Protein AF-A0A150IKL5-F1 (afdb_monomer)

Solvent-accessible surface area (backbone atoms only — not comparable to full-atom values): 28489 Å² total; per-residue (Å²): 130,56,79,65,56,55,49,53,52,50,51,54,52,52,50,52,53,52,53,51,50,53,54,50,56,52,48,56,52,50,50,53,53,47,52,55,51,52,50,55,49,52,53,51,50,29,42,52,50,33,56,47,52,49,50,57,58,67,68,52,80,92,63,52,70,68,62,45,45,43,57,40,27,61,42,53,23,59,33,43,99,56,34,94,45,35,27,22,34,40,38,45,86,92,46,77,31,61,23,95,82,52,63,93,51,94,50,65,50,74,44,70,23,44,50,97,90,38,77,50,34,34,42,36,39,24,37,75,66,94,66,75,72,48,103,80,38,80,60,53,73,67,51,60,50,47,50,52,55,48,30,55,52,48,23,55,54,50,53,51,51,53,50,54,48,54,50,48,54,50,50,52,50,48,52,50,56,54,46,68,42,93,46,20,37,41,29,24,42,86,90,41,41,30,75,46,69,26,57,44,37,24,69,72,32,66,42,54,66,79,56,47,45,75,32,37,74,68,77,36,34,54,80,86,47,50,62,58,50,51,51,49,51,54,45,28,74,74,63,40,46,47,71,51,76,51,57,35,43,28,74,86,72,46,77,45,40,28,40,39,41,35,34,63,46,78,55,98,88,42,72,31,32,42,32,41,39,35,83,36,46,70,57,50,54,50,52,50,53,54,46,59,70,70,39,58,56,61,78,58,75,18,40,40,29,50,40,82,36,85,63,66,60,65,55,47,50,55,50,26,46,45,25,65,70,69,40,56,34,36,38,42,26,77,69,63,68,77,78,45,68,84,69,40,90,48,74,63,47,83,39,49,49,33,92,84,47,92,91,34,44,53,64,48,61,69,58,46,51,52,51,62,73,68,52,68,68,59,24,36,34,37,42,40,60,45,64,64,44,37,74,74,61,35,64,74,52,49,54,53,44,52,54,51,47,42,53,51,13,51,78,43,25,25,24,37,38,39,28,32,42,62,86,82,46,55,79,66,57,48,56,56,52,56,75,67,33,40,74,80,43,70,50,82,68,82,73,69,56,65,82,54,46,54,51,52,53,52,50,47,62,35,46,77,73,75,38,61,49,34,63,68,53,53,22,60,75,71,71,42,56,73,72,57,43,51,56,52,50,52,49,38,39,75,71,49,32,35,46,79,47,78,61,87,96,40,54,27,41,45,70,32,71,69,38,46,63,79,70,72,121

Structure (mmCIF, N/CA/C/O backbone):
data_AF-A0A150IKL5-F1
#
_entry.id   AF-A0A150IKL5-F1
#
loop_
_atom_site.group_PDB
_atom_site.id
_atom_site.type_symbol
_atom_site.label_atom_id
_atom_site.label_alt_id
_atom_site.label_comp_id
_atom_site.label_asym_id
_atom_site.label_entity_id
_atom_site.label_seq_id
_atom_site.pdbx_PDB_ins_code
_atom_site.Cartn_x
_atom_site.Cartn_y
_atom_site.Cartn_z
_atom_site.occupancy
_atom_site.B_iso_or_equiv
_atom_site.auth_seq_id
_atom_site.auth_comp_id
_atom_site.auth_asym_id
_atom_site.auth_atom_id
_atom_site.pdbx_PDB_model_num
ATOM 1 N N . MET A 1 1 ? -64.362 -42.318 98.210 1.00 59.09 1 MET A N 1
ATOM 2 C CA . MET A 1 1 ? -63.018 -41.815 98.538 1.00 59.09 1 MET A CA 1
ATOM 3 C C . MET A 1 1 ? -63.002 -41.320 99.963 1.00 59.09 1 MET A C 1
ATOM 5 O O . MET A 1 1 ? -63.957 -40.661 100.372 1.00 59.09 1 MET A O 1
ATOM 9 N N . SER A 1 2 ? -61.951 -41.646 100.708 1.00 77.75 2 SER A N 1
ATOM 10 C CA . SER A 1 2 ? -61.696 -41.024 102.006 1.00 77.75 2 SER A CA 1
ATOM 11 C C . SER A 1 2 ? -61.321 -39.546 101.811 1.00 77.75 2 SER A C 1
ATOM 13 O O . SER A 1 2 ? -60.921 -39.120 100.726 1.00 77.75 2 SER A O 1
ATOM 15 N N . LYS A 1 3 ? -61.449 -38.734 102.864 1.00 79.00 3 LYS A N 1
ATOM 16 C CA . LYS A 1 3 ? -61.073 -37.311 102.824 1.00 79.00 3 LYS A CA 1
ATOM 17 C C . LYS A 1 3 ? -59.592 -37.116 102.450 1.00 79.00 3 LYS A C 1
ATOM 19 O O . LYS A 1 3 ? -59.248 -36.106 101.850 1.00 79.00 3 LYS A O 1
ATOM 24 N N . GLU A 1 4 ? -58.739 -38.084 102.777 1.00 78.06 4 GLU A N 1
ATOM 25 C CA . GLU A 1 4 ? -57.30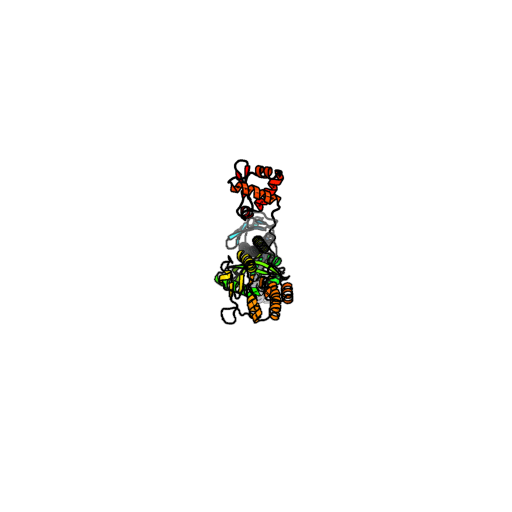0 -38.070 102.487 1.00 78.06 4 GLU A CA 1
ATOM 26 C C . GLU A 1 4 ? -56.990 -38.365 101.014 1.00 78.06 4 GLU A C 1
ATOM 28 O O . GLU A 1 4 ? -56.136 -37.696 100.434 1.00 78.06 4 GLU A O 1
ATOM 33 N N . GLU A 1 5 ? -57.722 -39.288 100.380 1.00 78.44 5 GLU A N 1
ATOM 34 C CA . GLU A 1 5 ? -57.587 -39.577 98.941 1.00 78.44 5 GLU A CA 1
ATOM 35 C C . GLU A 1 5 ? -57.944 -38.352 98.088 1.00 78.44 5 GLU A C 1
ATOM 37 O O . GLU A 1 5 ? -57.215 -37.995 97.165 1.00 78.44 5 GLU A O 1
ATOM 42 N N . LEU A 1 6 ? -59.011 -37.642 98.468 1.00 79.75 6 LEU A N 1
ATOM 43 C CA . LEU A 1 6 ? -59.454 -36.410 97.807 1.00 79.75 6 LEU A CA 1
ATOM 44 C C . LEU A 1 6 ? -58.418 -35.279 97.914 1.00 79.75 6 LEU A C 1
ATOM 46 O O . LEU A 1 6 ? -58.237 -34.508 96.973 1.00 79.75 6 LEU A O 1
ATOM 50 N N . ILE A 1 7 ? -57.719 -35.182 99.050 1.00 82.00 7 ILE A N 1
ATOM 51 C CA . ILE A 1 7 ? -56.654 -34.192 99.268 1.00 82.00 7 ILE A CA 1
ATOM 52 C C . ILE A 1 7 ? -55.420 -34.525 98.420 1.00 82.00 7 ILE A C 1
ATOM 54 O O . ILE A 1 7 ? -54.855 -33.625 97.799 1.00 82.00 7 ILE A O 1
ATOM 58 N N . GLN A 1 8 ? -55.017 -35.797 98.355 1.00 83.06 8 GLN A N 1
ATOM 59 C CA . GLN A 1 8 ? -53.915 -36.253 97.497 1.00 83.06 8 GLN A CA 1
ATOM 60 C C . GLN A 1 8 ? -54.197 -35.976 96.015 1.00 83.06 8 GLN A C 1
ATOM 62 O O . GLN A 1 8 ? -53.350 -35.421 95.313 1.00 83.06 8 GLN A O 1
ATOM 67 N N . GLU A 1 9 ? -55.408 -36.273 95.547 1.00 84.94 9 GLU A N 1
ATOM 68 C CA . GLU A 1 9 ? -55.804 -36.019 94.162 1.00 84.94 9 GLU A CA 1
ATOM 69 C C . GLU A 1 9 ? -55.831 -34.513 93.833 1.00 84.94 9 GLU A C 1
ATOM 71 O O . GLU A 1 9 ? -55.328 -34.096 92.787 1.00 84.94 9 GLU A O 1
ATOM 76 N N . LEU A 1 10 ? -56.301 -33.671 94.763 1.00 84.19 10 LEU A N 1
ATOM 77 C CA . LEU A 1 10 ? -56.243 -32.207 94.650 1.00 84.19 10 LEU A CA 1
ATOM 78 C C . LEU A 1 10 ? -54.806 -31.666 94.577 1.00 84.19 10 LEU A C 1
ATOM 80 O O . LEU A 1 10 ? -54.548 -30.733 93.817 1.00 84.19 10 LEU A O 1
ATOM 84 N N . ILE A 1 11 ? -53.861 -32.239 95.330 1.00 85.50 11 ILE A N 1
ATOM 85 C CA . ILE A 1 11 ? -52.440 -31.852 95.276 1.00 85.50 11 ILE A CA 1
ATOM 86 C C . ILE A 1 11 ? -51.847 -32.180 93.900 1.00 85.50 11 ILE A C 1
ATOM 88 O O . ILE A 1 11 ? -51.189 -31.329 93.296 1.00 85.50 11 ILE A O 1
ATOM 92 N N . VAL A 1 12 ? -52.129 -33.374 93.368 1.00 86.69 12 VAL A N 1
ATOM 93 C CA . VAL A 1 12 ? -51.673 -33.792 92.031 1.00 86.69 12 VAL A CA 1
ATOM 94 C C . VAL A 1 12 ? -52.278 -32.907 90.939 1.00 86.69 12 VAL A C 1
ATOM 96 O O . VAL A 1 12 ? -51.561 -32.465 90.037 1.00 86.69 12 VAL A O 1
ATOM 99 N N . GLN A 1 13 ? -53.573 -32.587 91.024 1.00 86.88 13 GLN A N 1
ATOM 100 C CA . GLN A 1 13 ? -54.213 -31.669 90.078 1.00 86.88 13 GLN A CA 1
ATOM 101 C C . GLN A 1 13 ? -53.625 -30.258 90.155 1.00 86.88 13 GLN A C 1
ATOM 103 O O . GLN A 1 13 ? -53.370 -29.647 89.120 1.00 86.88 13 GLN A O 1
ATOM 108 N N . ARG A 1 14 ? -53.330 -29.755 91.358 1.00 86.75 14 ARG A N 1
ATOM 109 C CA . ARG A 1 14 ? -52.704 -28.439 91.540 1.00 86.75 14 ARG A CA 1
ATOM 110 C C . ARG A 1 14 ? -51.291 -28.385 90.947 1.00 86.75 14 ARG A C 1
ATOM 112 O O . ARG A 1 14 ? -50.948 -27.390 90.309 1.00 86.75 14 ARG A O 1
ATOM 119 N N . SER A 1 15 ? -50.506 -29.458 91.085 1.00 87.88 15 SER A N 1
ATOM 120 C CA . SER A 1 15 ? -49.201 -29.591 90.417 1.00 87.88 15 SER A CA 1
ATOM 121 C C . SER A 1 15 ? -49.345 -29.529 88.896 1.00 87.88 15 SER A C 1
ATOM 123 O O . SER A 1 15 ? -48.695 -28.706 88.260 1.00 87.88 15 SER A O 1
ATOM 125 N N . ARG A 1 16 ? -50.271 -30.310 88.317 1.00 90.31 16 ARG A N 1
ATOM 126 C CA . ARG A 1 16 ? -50.536 -30.298 86.867 1.00 90.31 16 ARG A CA 1
ATOM 127 C C . ARG A 1 16 ? -50.972 -28.927 86.352 1.00 90.31 16 ARG A C 1
ATOM 129 O O . ARG A 1 16 ? -50.541 -28.522 85.280 1.00 90.31 16 ARG A O 1
ATOM 136 N N . ILE A 1 17 ? -51.804 -28.206 87.104 1.00 90.81 17 ILE A N 1
ATOM 137 C CA . ILE A 1 17 ? -52.215 -26.837 86.751 1.00 90.81 17 ILE A CA 1
ATOM 138 C C . ILE A 1 17 ? -51.003 -25.899 86.729 1.00 90.81 17 ILE A C 1
ATOM 140 O O . ILE A 1 17 ? -50.897 -25.067 85.834 1.00 90.81 17 ILE A O 1
ATOM 144 N N . THR A 1 18 ? -50.072 -26.062 87.670 1.00 89.88 18 THR A N 1
ATOM 145 C CA . THR A 1 18 ? -48.858 -25.236 87.745 1.00 89.88 18 THR A CA 1
ATOM 146 C C . THR A 1 18 ? -47.927 -25.517 86.558 1.00 89.88 18 THR A C 1
ATOM 148 O O . THR A 1 18 ? -47.388 -24.588 85.959 1.00 89.88 18 THR A O 1
ATOM 151 N N . ASP A 1 19 ? -47.780 -26.784 86.164 1.00 91.12 19 ASP A N 1
ATOM 152 C CA . ASP A 1 19 ? -46.988 -27.172 84.991 1.00 91.12 19 ASP A CA 1
ATOM 153 C C . ASP A 1 19 ? -47.621 -26.671 83.681 1.00 91.12 19 ASP A C 1
ATOM 155 O O . ASP A 1 19 ? -46.921 -26.153 82.809 1.00 91.12 19 ASP A O 1
ATOM 159 N N . LEU A 1 20 ? -48.954 -26.741 83.564 1.00 91.06 20 LEU A N 1
ATOM 160 C CA . LEU A 1 20 ? -49.696 -26.181 82.428 1.00 91.06 20 LEU A CA 1
ATOM 161 C C . LEU A 1 20 ? -49.557 -24.654 82.339 1.00 91.06 20 LEU A C 1
ATOM 163 O O . LEU A 1 20 ? -49.439 -24.125 81.235 1.00 91.06 20 LEU A O 1
ATOM 167 N N . GLN A 1 21 ? -49.536 -23.944 83.472 1.00 89.81 21 GLN A N 1
ATOM 168 C CA . GLN A 1 21 ? -49.297 -22.496 83.503 1.00 89.81 21 GLN A CA 1
ATOM 169 C C . GLN A 1 21 ? -47.896 -22.143 82.991 1.00 89.81 21 GLN A C 1
ATOM 171 O O . GLN A 1 21 ? -47.778 -21.288 82.118 1.00 89.81 21 GLN A O 1
ATOM 176 N N . LYS A 1 22 ? -46.856 -22.867 83.427 1.00 91.31 22 LYS A N 1
ATOM 177 C CA . LYS A 1 22 ? -45.486 -22.678 82.917 1.00 91.31 22 LYS A CA 1
ATOM 178 C C . LYS A 1 22 ? -45.362 -22.977 81.422 1.00 91.31 22 LYS A C 1
ATOM 180 O O . LYS A 1 22 ? -44.677 -22.252 80.708 1.00 91.31 22 LYS A O 1
ATOM 185 N N . MET A 1 23 ? -46.017 -24.035 80.928 1.00 90.56 23 MET A N 1
ATOM 186 C CA . MET A 1 23 ? -46.037 -24.329 79.487 1.00 90.56 23 MET A CA 1
ATOM 187 C C . MET A 1 23 ? -46.731 -23.224 78.689 1.00 90.56 23 MET A C 1
ATOM 189 O O . MET A 1 23 ? -46.280 -22.907 77.592 1.00 90.56 23 MET A O 1
ATOM 193 N N . LYS A 1 24 ? -47.803 -22.634 79.232 1.00 91.94 24 LYS A N 1
ATOM 194 C CA . LYS A 1 24 ? -48.516 -21.524 78.594 1.00 91.94 24 LYS A CA 1
ATOM 195 C C . LYS A 1 24 ? -47.645 -20.267 78.504 1.00 91.94 24 LYS A C 1
ATOM 197 O O . LYS A 1 24 ? -47.524 -19.718 77.418 1.00 91.94 24 LYS A O 1
ATOM 202 N N . GLU A 1 25 ? -46.996 -19.868 79.598 1.00 91.56 25 GLU A N 1
ATOM 203 C CA . GLU A 1 25 ? -46.059 -18.731 79.607 1.00 91.56 25 GLU A CA 1
ATOM 204 C C . GLU A 1 25 ? -44.917 -18.944 78.601 1.00 91.56 25 GLU A C 1
ATOM 206 O O . GLU A 1 25 ? -44.584 -18.049 77.828 1.00 91.56 25 GLU A O 1
ATOM 211 N N . ARG A 1 26 ? -44.373 -20.167 78.525 1.00 92.88 26 ARG A N 1
ATOM 212 C CA . ARG A 1 26 ? -43.318 -20.496 77.558 1.00 92.88 26 ARG A CA 1
ATOM 213 C C . ARG A 1 26 ? -43.796 -20.464 76.102 1.00 92.88 26 ARG A C 1
ATOM 215 O O . ARG A 1 26 ? -43.014 -20.126 75.219 1.00 92.88 26 ARG A O 1
ATOM 222 N N . LEU A 1 27 ? -45.046 -20.847 75.840 1.00 91.50 27 LEU A N 1
ATOM 223 C CA . LEU A 1 27 ? -45.661 -20.737 74.514 1.00 91.50 27 LEU A CA 1
ATOM 224 C C . LEU A 1 27 ? -45.830 -19.271 74.100 1.00 91.50 27 LEU A C 1
ATOM 226 O O . LEU A 1 27 ? -45.485 -18.941 72.971 1.00 91.50 27 LEU A O 1
ATOM 230 N N . GLU A 1 28 ? -46.281 -18.406 75.011 1.00 91.19 28 GLU A N 1
ATOM 231 C CA . GLU A 1 28 ? -46.418 -16.963 74.764 1.00 91.19 28 GLU A CA 1
ATOM 232 C C . GLU A 1 28 ? -45.049 -16.305 74.476 1.00 91.19 28 GLU A C 1
ATOM 234 O O . GLU A 1 28 ? -44.932 -15.511 73.542 1.00 91.19 28 GLU A O 1
ATOM 239 N N . GLU A 1 29 ? -43.984 -16.691 75.194 1.00 91.25 29 GLU A N 1
ATOM 240 C CA . GLU A 1 29 ? -42.608 -16.261 74.883 1.00 91.25 29 GLU A CA 1
ATOM 241 C C . GLU A 1 29 ? -42.152 -16.714 73.485 1.00 91.25 29 GLU A C 1
ATOM 243 O O . GLU A 1 29 ? -41.615 -15.915 72.715 1.00 91.25 29 GLU A O 1
ATOM 248 N N . LEU A 1 30 ? -42.375 -17.988 73.139 1.00 91.00 30 LEU A N 1
ATOM 249 C CA . LEU A 1 30 ? -41.988 -18.551 71.840 1.00 91.00 30 LEU A CA 1
ATOM 250 C C . LEU A 1 30 ? -42.768 -17.931 70.673 1.00 91.00 30 LEU A C 1
ATOM 252 O O . LEU A 1 30 ? -42.211 -17.770 69.586 1.00 91.00 30 LEU A O 1
ATOM 256 N N . GLU A 1 31 ? -44.043 -17.589 70.871 1.00 89.44 31 GLU A N 1
ATOM 257 C CA . GLU A 1 31 ? -44.836 -16.849 69.884 1.00 89.44 31 GLU A CA 1
ATOM 258 C C . GLU A 1 31 ? -44.258 -15.447 69.656 1.00 89.44 31 GLU A C 1
ATOM 260 O O . GLU A 1 31 ? -44.054 -15.058 68.505 1.00 89.44 31 GLU A O 1
ATOM 265 N N . GLY A 1 32 ? -43.871 -14.746 70.727 1.00 84.94 32 GLY A N 1
ATOM 266 C CA . GLY A 1 32 ? -43.183 -13.458 70.626 1.00 84.94 32 GLY A CA 1
ATOM 267 C C . GLY A 1 32 ? -41.843 -13.542 69.883 1.00 84.94 32 GLY A C 1
ATOM 268 O O . GLY A 1 32 ? -41.577 -12.738 68.989 1.00 84.94 32 GLY A O 1
ATOM 269 N N . GLU A 1 33 ? -41.006 -14.539 70.191 1.00 89.38 33 GLU A N 1
ATOM 270 C CA . GLU A 1 33 ? -39.738 -14.771 69.478 1.00 89.38 33 GLU A CA 1
ATOM 271 C C . GLU A 1 33 ? -39.961 -15.083 67.989 1.00 89.38 33 GLU A C 1
ATOM 273 O O . GLU A 1 33 ? -39.234 -14.584 67.121 1.00 89.38 33 GLU A O 1
ATOM 278 N N . LYS A 1 34 ? -40.980 -15.892 67.677 1.00 90.06 34 LYS A N 1
ATOM 279 C CA . LYS A 1 34 ? -41.340 -16.252 66.304 1.00 90.06 34 LYS A CA 1
ATOM 280 C C . LYS A 1 34 ? -41.762 -15.030 65.495 1.00 90.06 34 LYS A C 1
ATOM 282 O O . LYS A 1 34 ? -41.325 -14.912 64.352 1.00 90.06 34 LYS A O 1
ATOM 287 N N . ASP A 1 35 ? -42.574 -14.140 66.055 1.00 84.50 35 ASP A N 1
ATOM 288 C CA . ASP A 1 35 ? -43.041 -12.943 65.351 1.00 84.50 35 ASP A CA 1
ATOM 289 C C . ASP A 1 35 ? -41.877 -11.999 65.018 1.00 84.50 35 ASP A C 1
ATOM 291 O O . ASP A 1 35 ? -41.755 -11.539 63.879 1.00 84.50 35 ASP A O 1
ATOM 295 N N . VAL A 1 36 ? -40.939 -11.819 65.955 1.00 82.31 36 VAL A N 1
ATOM 296 C CA . VAL A 1 36 ? -39.704 -11.050 65.722 1.00 82.31 36 VAL A CA 1
ATOM 297 C C . VAL A 1 36 ? -38.853 -11.675 64.609 1.00 82.31 36 VAL A C 1
ATOM 299 O O . VAL A 1 36 ? -38.353 -10.969 63.728 1.00 82.31 36 VAL A O 1
ATOM 302 N N . LEU A 1 37 ? -38.685 -13.002 64.609 1.00 84.31 37 LEU A N 1
ATOM 303 C CA . LEU A 1 37 ? -37.951 -13.708 63.553 1.00 84.31 37 LEU A CA 1
ATOM 304 C C . LEU A 1 37 ? -38.640 -13.591 62.189 1.00 84.31 37 LEU A C 1
ATOM 306 O O . LEU A 1 37 ? -37.962 -13.409 61.176 1.00 84.31 37 LEU A O 1
ATOM 310 N N . LEU A 1 38 ? -39.970 -13.687 62.155 1.00 82.31 38 LEU A N 1
ATOM 311 C CA . LEU A 1 38 ? -40.759 -13.602 60.931 1.00 82.31 38 LEU A CA 1
ATOM 312 C C . LEU A 1 38 ? -40.626 -12.220 60.281 1.00 82.31 38 LEU A C 1
ATOM 314 O O . LEU A 1 38 ? -40.469 -12.126 59.063 1.00 82.31 38 LEU A O 1
ATOM 318 N N . ASP A 1 39 ? -40.645 -11.157 61.083 1.00 80.38 39 ASP A N 1
ATOM 319 C CA . ASP A 1 39 ? -40.472 -9.793 60.589 1.00 80.38 39 ASP A CA 1
ATOM 320 C C . ASP A 1 39 ? -39.039 -9.530 60.110 1.00 80.38 39 ASP A C 1
ATOM 322 O O . ASP A 1 39 ? -38.856 -8.994 59.015 1.00 80.38 39 ASP A O 1
ATOM 326 N N . ASN A 1 40 ? -38.017 -10.017 60.823 1.00 80.81 40 ASN A N 1
ATOM 327 C CA . ASN A 1 40 ? -36.629 -9.963 60.345 1.00 80.81 40 ASN A CA 1
ATOM 328 C C . ASN A 1 40 ? -36.449 -10.688 58.999 1.00 80.81 40 ASN A C 1
ATOM 330 O O . ASN A 1 40 ? -35.720 -10.219 58.121 1.00 80.81 40 ASN A O 1
ATOM 334 N N . LEU A 1 41 ? -37.126 -11.826 58.814 1.00 84.75 41 LEU A N 1
ATOM 335 C CA . LEU A 1 41 ? -37.079 -12.583 57.566 1.00 84.75 41 LEU A CA 1
ATOM 336 C C . LEU A 1 41 ? -37.739 -11.814 56.412 1.00 84.75 41 LEU A C 1
ATOM 338 O O . LEU A 1 41 ? -37.178 -11.765 55.318 1.00 84.75 41 LEU A O 1
ATOM 342 N N . LYS A 1 42 ? -38.899 -11.184 56.649 1.00 83.25 42 LYS A N 1
ATOM 343 C CA . LYS A 1 42 ? -39.584 -10.351 55.644 1.00 83.25 42 LYS A CA 1
ATOM 344 C C . LYS A 1 42 ? -38.706 -9.193 55.177 1.00 83.25 42 LYS A C 1
ATOM 346 O O . LYS A 1 42 ? -38.595 -8.977 53.971 1.00 83.25 42 LYS A O 1
ATOM 351 N N . GLU A 1 43 ? -38.059 -8.486 56.103 1.00 82.31 43 GLU A N 1
ATOM 352 C CA . GLU A 1 43 ? -37.151 -7.387 55.755 1.00 82.31 43 GLU A CA 1
ATOM 353 C C . GLU A 1 43 ? -35.955 -7.896 54.938 1.00 82.31 43 GLU A C 1
ATOM 355 O O . GLU A 1 43 ? -35.624 -7.332 53.895 1.00 82.31 43 GLU A O 1
ATOM 360 N N . ARG A 1 44 ? -35.383 -9.052 55.301 1.00 86.38 44 ARG A N 1
ATOM 361 C CA . ARG A 1 44 ? -34.280 -9.643 54.531 1.00 86.38 44 ARG A CA 1
ATOM 362 C C . ARG A 1 44 ? -34.688 -10.065 53.115 1.00 86.38 44 ARG A C 1
ATOM 364 O O . ARG A 1 44 ? -33.889 -9.945 52.187 1.00 86.38 44 ARG A O 1
ATOM 371 N N . VAL A 1 45 ? -35.923 -10.536 52.926 1.00 85.94 45 VAL A N 1
ATOM 372 C CA . VAL A 1 45 ? -36.465 -10.853 51.593 1.00 85.94 45 VAL A CA 1
ATOM 373 C C . VAL A 1 45 ? -36.597 -9.590 50.736 1.00 85.94 45 VAL A C 1
ATOM 375 O O . VAL A 1 45 ? -36.240 -9.632 49.559 1.00 85.94 45 VAL A O 1
ATOM 378 N N . LYS A 1 46 ? -37.048 -8.461 51.303 1.00 84.31 46 LYS A N 1
ATOM 379 C CA . LYS A 1 46 ? -37.118 -7.177 50.578 1.00 84.31 46 LYS A CA 1
ATOM 380 C C . LYS A 1 46 ? -35.739 -6.731 50.087 1.00 84.31 46 LYS A C 1
ATOM 382 O O . LYS A 1 46 ? -35.583 -6.408 48.910 1.00 84.31 46 LYS A O 1
ATOM 387 N N . GLU A 1 47 ? -34.731 -6.782 50.958 1.00 85.38 47 GLU A N 1
ATOM 388 C CA . GLU A 1 47 ? -33.347 -6.422 50.620 1.00 85.38 47 GLU A CA 1
ATOM 389 C C . GLU A 1 47 ? -32.794 -7.275 49.471 1.00 85.38 47 GLU A C 1
ATOM 391 O O . GLU A 1 47 ? -32.231 -6.751 48.506 1.00 85.38 47 GLU A O 1
ATOM 396 N N . LEU A 1 48 ? -32.982 -8.598 49.549 1.00 85.56 48 LEU A N 1
ATOM 397 C CA . LEU A 1 48 ? -32.522 -9.534 48.522 1.00 85.56 48 LEU A CA 1
ATOM 398 C C . LEU A 1 48 ? -33.228 -9.302 47.183 1.00 85.56 48 LEU A C 1
ATOM 400 O O . LEU A 1 48 ? -32.566 -9.281 46.146 1.00 85.56 48 LEU A O 1
ATOM 404 N N . ASN A 1 49 ? -34.543 -9.077 47.202 1.00 87.81 49 ASN A N 1
ATOM 405 C CA . ASN A 1 49 ? -35.313 -8.782 45.995 1.00 87.81 49 ASN A CA 1
ATOM 406 C C . ASN A 1 49 ? -34.860 -7.473 45.339 1.00 87.81 49 ASN A C 1
ATOM 408 O O . ASN A 1 49 ? -34.718 -7.426 44.120 1.00 87.81 49 ASN A O 1
ATOM 412 N N . CYS A 1 50 ? -34.558 -6.438 46.128 1.00 88.38 50 CYS A N 1
ATOM 413 C CA . CYS A 1 50 ? -34.018 -5.183 45.609 1.00 88.38 50 CYS A CA 1
ATOM 414 C C . CYS A 1 50 ? -32.670 -5.403 44.902 1.00 88.38 50 CYS A C 1
ATOM 416 O O . CYS A 1 50 ? -32.476 -4.971 43.765 1.00 88.38 50 CYS A O 1
ATOM 418 N N . LEU A 1 51 ? -31.733 -6.109 45.543 1.00 88.06 51 LEU A N 1
ATOM 419 C CA . LEU A 1 51 ? -30.423 -6.393 44.946 1.00 88.06 51 LEU A CA 1
ATOM 420 C C . LEU A 1 51 ? -30.532 -7.265 43.688 1.00 88.06 51 LEU A C 1
ATOM 422 O O . LEU A 1 51 ? -29.788 -7.036 42.725 1.00 88.06 51 LEU A O 1
ATOM 426 N N . TYR A 1 52 ? -31.459 -8.227 43.687 1.00 87.62 52 TYR A N 1
ATOM 427 C CA . TYR A 1 52 ? -31.761 -9.086 42.545 1.00 87.62 52 TYR A CA 1
ATOM 428 C C . TYR A 1 52 ? -32.340 -8.294 41.368 1.00 87.62 52 TYR A C 1
ATOM 430 O O . TYR A 1 52 ? -31.835 -8.424 40.254 1.00 87.62 52 TYR A O 1
ATOM 438 N N . ASP A 1 53 ? -33.317 -7.415 41.600 1.00 86.69 53 ASP A N 1
ATOM 439 C CA . ASP A 1 53 ? -33.906 -6.571 40.554 1.00 86.69 53 ASP A CA 1
ATOM 440 C C . ASP A 1 53 ? -32.848 -5.672 39.892 1.00 86.69 53 ASP A C 1
ATOM 442 O O . ASP A 1 53 ? -32.823 -5.539 38.667 1.00 86.69 53 ASP A O 1
ATOM 446 N N . ILE A 1 54 ? -31.904 -5.137 40.676 1.00 87.31 54 ILE A N 1
ATOM 447 C CA . ILE A 1 54 ? -30.759 -4.377 40.150 1.00 87.31 54 ILE A CA 1
ATOM 448 C C . ILE A 1 54 ? -29.841 -5.274 39.302 1.00 87.31 54 ILE A C 1
ATOM 450 O O . ILE A 1 54 ? -29.298 -4.821 38.299 1.00 87.31 54 ILE A O 1
ATOM 454 N N . SER A 1 55 ? -29.630 -6.542 39.689 1.00 85.56 55 SER A N 1
ATOM 455 C CA . SER A 1 55 ? -28.802 -7.480 38.902 1.00 85.56 55 SER A CA 1
ATOM 456 C C . SER A 1 55 ? -29.465 -7.770 37.570 1.00 85.56 55 SER A C 1
ATOM 458 O O . SER A 1 55 ? -28.829 -7.668 36.527 1.00 85.56 55 SER A O 1
ATOM 460 N N . LYS A 1 56 ? -30.760 -8.074 37.616 1.00 85.25 56 LYS A N 1
ATOM 461 C CA . LYS A 1 56 ? -31.558 -8.429 36.452 1.00 85.25 56 LYS A CA 1
ATOM 462 C C . LYS A 1 56 ? -31.657 -7.279 35.453 1.00 85.25 56 LYS A C 1
ATOM 464 O O . LYS A 1 56 ? -31.605 -7.510 34.251 1.00 85.25 56 LYS A O 1
ATOM 469 N N . ALA A 1 57 ? -31.747 -6.038 35.933 1.00 81.25 57 ALA A N 1
ATOM 470 C CA . ALA A 1 57 ? -31.716 -4.861 35.068 1.00 81.25 57 ALA A CA 1
ATOM 471 C C . ALA A 1 57 ? -30.401 -4.758 34.268 1.00 81.25 57 ALA A C 1
ATOM 473 O O . ALA A 1 57 ? -30.425 -4.348 33.111 1.00 81.25 57 ALA A O 1
ATOM 474 N N . ASN A 1 58 ? -29.274 -5.178 34.854 1.00 76.94 58 ASN A N 1
ATOM 475 C CA . ASN A 1 58 ? -27.953 -5.149 34.220 1.00 76.94 58 ASN A CA 1
ATOM 476 C C . ASN A 1 58 ? -27.712 -6.286 33.205 1.00 76.94 58 ASN A C 1
ATOM 478 O O . ASN A 1 58 ? -26.804 -6.191 32.385 1.00 76.94 58 ASN A O 1
ATOM 482 N N . GLU A 1 59 ? -28.495 -7.366 33.245 1.00 81.31 59 GLU A N 1
ATOM 483 C CA . GLU A 1 59 ? -28.372 -8.489 32.298 1.00 81.31 59 GLU A CA 1
ATOM 484 C C . GLU A 1 59 ? -28.991 -8.191 30.926 1.00 81.31 59 GLU A C 1
ATOM 486 O O . GLU A 1 59 ? -28.805 -8.956 29.981 1.00 81.31 59 GLU A O 1
ATOM 491 N N . LEU A 1 60 ? -29.722 -7.082 30.797 1.00 75.88 60 LEU A N 1
ATOM 492 C CA . LEU A 1 60 ? -30.347 -6.693 29.543 1.00 75.88 60 LEU A CA 1
ATOM 493 C C . LEU A 1 60 ? -29.281 -6.166 28.555 1.00 75.88 60 LEU A C 1
ATOM 495 O O . LEU A 1 60 ? -28.614 -5.167 28.854 1.00 75.88 60 LEU A O 1
ATOM 499 N N . PRO A 1 61 ? -29.105 -6.810 27.384 1.00 72.31 61 PRO A N 1
ATOM 500 C CA . PRO A 1 61 ? -28.109 -6.395 26.401 1.00 72.31 61 PRO A CA 1
ATOM 501 C C . PRO A 1 61 ? -28.447 -5.014 25.824 1.00 72.31 61 PRO A C 1
ATOM 503 O O . PRO A 1 61 ? -29.614 -4.678 25.640 1.00 72.31 61 PRO A O 1
ATOM 506 N N . ASP A 1 62 ? -27.409 -4.217 25.559 1.00 74.31 62 ASP A N 1
ATOM 507 C CA . ASP A 1 62 ? -27.467 -2.935 24.837 1.00 74.31 62 ASP A CA 1
ATOM 508 C 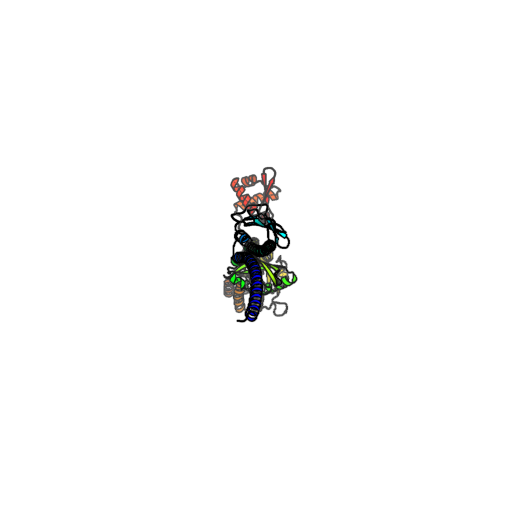C . ASP A 1 62 ? -28.407 -1.845 25.384 1.00 74.31 62 ASP A C 1
ATOM 510 O O . ASP A 1 62 ? -28.676 -0.858 24.701 1.00 74.31 62 ASP A O 1
ATOM 514 N N . ILE A 1 63 ? -28.856 -1.947 26.639 1.00 83.44 63 ILE A N 1
ATOM 515 C CA . ILE A 1 63 ? -29.617 -0.860 27.267 1.00 83.44 63 ILE A CA 1
ATOM 516 C C . ILE A 1 63 ? -28.705 0.358 27.512 1.00 83.44 63 ILE A C 1
ATOM 518 O O . ILE A 1 63 ? -27.632 0.192 28.120 1.00 83.44 63 ILE A O 1
ATOM 522 N N . PRO A 1 64 ? -29.119 1.573 27.083 1.00 85.00 64 PRO A N 1
ATOM 523 C CA . PRO A 1 64 ? -28.423 2.816 27.392 1.00 85.00 64 PRO A CA 1
ATOM 524 C C . PRO A 1 64 ? -28.282 3.026 28.898 1.00 85.00 64 PRO A C 1
ATOM 526 O O . PRO A 1 64 ? -29.185 2.709 29.674 1.00 85.00 64 PRO A O 1
ATOM 529 N N . LEU A 1 65 ? -27.162 3.616 29.312 1.00 83.44 65 LEU A N 1
ATOM 530 C CA . LEU A 1 65 ? -26.849 3.855 30.723 1.00 83.44 65 LEU A CA 1
ATOM 531 C C . LEU A 1 65 ? -27.984 4.607 31.451 1.00 83.44 65 LEU A C 1
ATOM 533 O O . LEU A 1 65 ? -28.340 4.276 32.579 1.00 83.44 65 LEU A O 1
ATOM 537 N N . GLU A 1 66 ? -28.600 5.565 30.762 1.00 87.19 66 GLU A N 1
ATOM 538 C CA . GLU A 1 66 ? -29.705 6.390 31.254 1.00 87.19 66 GLU A CA 1
ATOM 539 C C . GLU A 1 66 ? -30.969 5.574 31.554 1.00 87.19 66 GLU A C 1
ATOM 541 O O . GLU A 1 66 ? -31.552 5.677 32.635 1.00 87.19 66 GLU A O 1
ATOM 546 N N . GLU A 1 67 ? -31.376 4.710 30.620 1.00 88.31 6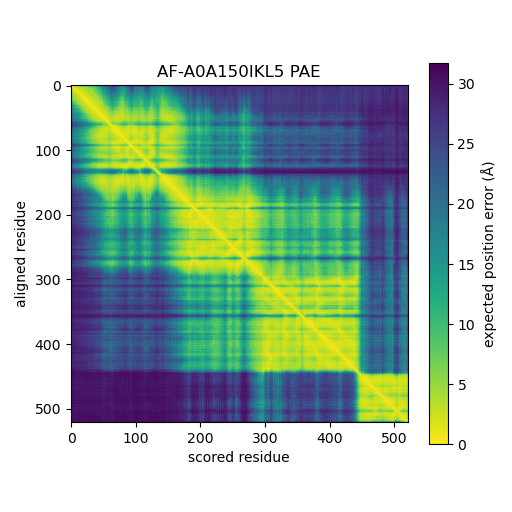7 GLU A N 1
ATOM 547 C CA . GLU A 1 67 ? -32.549 3.851 30.790 1.00 88.31 67 GLU A CA 1
ATOM 548 C C . GLU A 1 67 ? -32.313 2.809 31.893 1.00 88.31 67 GLU A C 1
ATOM 550 O O . GLU A 1 67 ? -33.214 2.507 32.681 1.00 88.31 67 GLU A O 1
ATOM 555 N N . LEU A 1 68 ? -31.084 2.292 31.993 1.00 89.12 68 LEU A N 1
ATOM 556 C CA . LEU A 1 68 ? -30.687 1.374 33.054 1.00 89.12 68 LEU A CA 1
ATOM 557 C C . LEU A 1 68 ? -30.806 2.032 34.436 1.00 89.12 68 LEU A C 1
ATOM 559 O O . LEU A 1 68 ? -31.423 1.455 35.333 1.00 89.12 68 LEU A O 1
ATOM 563 N N . PHE A 1 69 ? -30.268 3.242 34.613 1.00 90.00 69 PHE A N 1
ATOM 564 C CA . PHE A 1 69 ? -30.350 3.946 35.894 1.00 90.00 69 PHE A CA 1
ATOM 565 C C . PHE A 1 69 ? -31.766 4.351 36.268 1.00 90.00 69 PHE A C 1
ATOM 567 O O . PHE A 1 69 ? -32.128 4.233 37.441 1.00 90.00 69 PHE A O 1
ATOM 574 N N . GLN A 1 70 ? -32.587 4.749 35.296 1.00 92.75 70 GLN A N 1
ATOM 575 C CA . GLN A 1 70 ? -33.997 5.014 35.556 1.00 92.75 70 GLN A CA 1
ATOM 576 C C . GLN A 1 70 ? -34.729 3.740 36.006 1.00 92.75 70 GLN A C 1
ATOM 578 O O . GLN A 1 70 ? -35.481 3.774 36.975 1.00 92.75 70 GLN A O 1
ATOM 583 N N . LYS A 1 71 ? -34.475 2.583 35.382 1.00 90.00 71 LYS A N 1
ATOM 584 C CA . LYS A 1 71 ? -35.054 1.308 35.846 1.00 90.00 71 LYS A CA 1
ATOM 585 C C . LYS A 1 71 ? -34.577 0.932 37.243 1.00 90.00 71 LYS A C 1
ATOM 587 O O . LYS A 1 71 ? -35.371 0.440 38.036 1.00 90.00 71 LYS A O 1
ATOM 592 N N . ILE A 1 72 ? -33.301 1.158 37.549 1.00 91.56 72 ILE A N 1
ATOM 593 C CA . ILE A 1 72 ? -32.735 0.858 38.866 1.00 91.56 72 ILE A CA 1
ATOM 594 C C . ILE A 1 72 ? -33.351 1.757 39.940 1.00 91.56 72 ILE A C 1
ATOM 596 O O . ILE A 1 72 ? -33.776 1.236 40.968 1.00 91.56 72 ILE A O 1
ATOM 600 N N . VAL A 1 73 ? -33.444 3.074 39.717 1.00 94.00 73 VAL A N 1
ATOM 601 C CA . VAL A 1 73 ? -33.918 4.011 40.749 1.00 94.00 73 VAL A CA 1
ATOM 602 C C . VAL A 1 73 ? -35.358 3.720 41.181 1.00 94.00 73 VAL A C 1
ATOM 604 O O . VAL A 1 73 ? -35.656 3.808 42.368 1.00 94.00 73 VAL A O 1
ATOM 607 N N . GLU A 1 74 ? -36.215 3.267 40.260 1.00 92.50 74 GLU A N 1
ATOM 608 C CA . GLU A 1 74 ? -37.601 2.855 40.544 1.00 92.50 74 GLU A CA 1
ATOM 609 C C . GLU A 1 74 ? -37.703 1.602 41.428 1.00 92.50 74 GLU A C 1
ATOM 611 O O . GLU A 1 74 ? -38.725 1.365 42.069 1.00 92.50 74 GLU A O 1
ATOM 616 N N . LYS A 1 75 ? -36.649 0.783 41.487 1.00 91.50 75 LYS A N 1
ATOM 617 C CA . LYS A 1 75 ? -36.621 -0.452 42.285 1.00 91.50 75 LYS A CA 1
ATOM 618 C C . LYS A 1 75 ? -36.108 -0.248 43.701 1.00 91.50 75 LYS A C 1
ATOM 620 O O . LYS A 1 75 ? -36.454 -1.031 44.580 1.00 91.50 75 LYS A O 1
ATOM 625 N N . ILE A 1 76 ? -35.327 0.805 43.931 1.00 91.88 76 ILE A N 1
ATOM 626 C CA . ILE A 1 76 ? -34.673 1.075 45.216 1.00 91.88 76 ILE A CA 1
ATOM 627 C C . ILE A 1 76 ? -35.683 1.192 46.373 1.00 91.88 76 ILE A C 1
ATOM 629 O O . ILE A 1 76 ? -35.477 0.501 47.368 1.00 91.88 76 ILE A O 1
ATOM 633 N N . PRO A 1 77 ? -36.802 1.946 46.269 1.00 93.25 77 PRO A N 1
ATOM 634 C CA . PRO A 1 77 ? -37.777 2.054 47.361 1.00 93.25 77 PRO A CA 1
ATOM 635 C C . PRO A 1 77 ? -38.349 0.716 47.849 1.00 93.25 77 PRO A C 1
ATOM 637 O O . PRO A 1 77 ? -38.679 0.587 49.023 1.00 93.25 77 PRO A O 1
ATOM 640 N N . LEU A 1 78 ? -38.436 -0.299 46.981 1.00 90.00 78 LEU A N 1
ATOM 641 C CA . LEU A 1 78 ? -38.998 -1.615 47.320 1.00 90.00 78 LEU A CA 1
ATOM 642 C C . LEU A 1 78 ? -38.160 -2.384 48.350 1.00 90.00 78 LEU A C 1
ATOM 644 O O . LEU A 1 78 ? -38.675 -3.295 48.997 1.00 90.00 78 LEU A O 1
ATOM 648 N N . GLY A 1 79 ? -36.882 -2.024 48.498 1.00 87.69 79 GLY A N 1
ATOM 649 C CA . GLY A 1 79 ? -35.982 -2.597 49.496 1.00 87.69 79 GLY A CA 1
ATOM 650 C C . GLY A 1 79 ? -36.048 -1.928 50.872 1.00 87.69 79 GLY A C 1
ATOM 651 O O . GLY A 1 79 ? -35.403 -2.422 51.791 1.00 87.69 79 GLY A O 1
ATOM 652 N N . TRP A 1 80 ? -36.780 -0.818 51.020 1.00 90.31 80 TRP A N 1
ATOM 653 C CA . TRP A 1 80 ? -36.888 -0.086 52.287 1.00 90.31 80 TRP A CA 1
ATOM 654 C C . TRP A 1 80 ? -38.011 -0.639 53.166 1.00 90.31 80 TRP A C 1
ATOM 656 O O . TRP A 1 80 ? -38.920 -1.333 52.700 1.00 90.31 80 TRP A O 1
ATOM 666 N N . LYS A 1 81 ? -37.970 -0.301 54.458 1.00 85.19 81 LYS A N 1
ATOM 667 C CA . LYS A 1 81 ? -38.963 -0.747 55.440 1.00 85.19 81 LYS A CA 1
ATOM 668 C C . LYS A 1 81 ? -40.380 -0.336 55.042 1.00 85.19 81 LYS A C 1
ATOM 670 O O . LYS A 1 81 ? -41.295 -1.157 55.141 1.00 85.19 81 LYS A O 1
ATOM 675 N N . TYR A 1 82 ? -40.530 0.897 54.545 1.00 87.38 82 TYR A N 1
ATOM 676 C CA . TYR A 1 82 ? -41.800 1.477 54.089 1.00 87.38 82 TYR A CA 1
ATOM 677 C C . TYR A 1 82 ? -41.736 1.911 52.610 1.00 87.38 82 TYR A C 1
ATOM 679 O O . TYR A 1 82 ? -41.551 3.099 52.322 1.00 87.38 82 TYR A O 1
ATOM 687 N N . PRO A 1 83 ? -41.864 0.975 51.652 1.00 87.12 83 PRO A N 1
ATOM 688 C CA . PRO A 1 83 ? -41.728 1.264 50.223 1.00 87.12 83 PRO A CA 1
ATOM 689 C C . PRO A 1 83 ? -42.700 2.321 49.692 1.00 87.12 83 PRO A C 1
ATOM 691 O O . PRO A 1 83 ? -42.317 3.175 48.900 1.00 87.12 83 PRO A O 1
ATOM 694 N N . GLU A 1 84 ? -43.950 2.290 50.152 1.00 88.06 84 GLU A N 1
ATOM 695 C CA . GLU A 1 84 ? -45.046 3.182 49.747 1.00 88.06 84 GLU A CA 1
ATOM 696 C C . GLU A 1 84 ? -44.760 4.675 49.960 1.00 88.06 84 GLU A C 1
ATOM 698 O O . GLU A 1 84 ? -45.308 5.524 49.255 1.00 88.06 84 GLU A O 1
ATOM 703 N N . ILE A 1 85 ? -43.882 4.997 50.907 1.00 89.50 85 ILE A N 1
ATOM 704 C CA . ILE A 1 85 ? -43.496 6.368 51.250 1.00 89.50 85 ILE A CA 1
ATOM 705 C C . ILE A 1 85 ? -42.003 6.617 51.033 1.00 89.50 85 ILE A C 1
ATOM 707 O O . ILE A 1 85 ? -41.502 7.664 51.440 1.00 89.50 85 ILE A O 1
ATOM 711 N N . ALA A 1 86 ? -41.283 5.669 50.434 1.00 90.75 86 ALA A N 1
ATOM 712 C CA . ALA A 1 86 ? -39.889 5.832 50.063 1.00 90.75 86 ALA A CA 1
ATOM 713 C C . ALA A 1 86 ? -39.782 6.347 48.620 1.00 90.75 86 ALA A C 1
ATOM 715 O O . ALA A 1 86 ? -40.550 5.976 47.729 1.00 90.75 86 ALA A O 1
ATOM 716 N N . CYS A 1 87 ? -38.808 7.216 48.375 1.00 94.75 87 CYS A N 1
ATOM 717 C CA . CYS A 1 87 ? -38.465 7.687 47.038 1.00 94.75 87 CYS A CA 1
ATOM 718 C C . CYS A 1 87 ? -36.944 7.806 46.909 1.00 94.75 87 CYS A C 1
ATOM 720 O O . CYS A 1 87 ? -36.254 8.030 47.905 1.00 94.75 87 CYS A O 1
ATOM 722 N N . ALA A 1 88 ? -36.410 7.633 45.702 1.00 96.00 88 ALA A N 1
ATOM 723 C CA . ALA A 1 88 ? -34.969 7.570 45.481 1.00 96.00 88 ALA A CA 1
ATOM 724 C C . ALA A 1 88 ? -34.520 8.487 44.341 1.00 96.00 88 ALA A C 1
ATOM 726 O O . ALA A 1 88 ? -35.277 8.795 43.417 1.00 96.00 88 ALA A O 1
ATOM 727 N N . ARG A 1 89 ? -33.259 8.913 44.412 1.00 96.62 89 ARG A N 1
ATOM 728 C CA . ARG A 1 89 ? -32.574 9.680 43.378 1.00 96.62 89 ARG A CA 1
ATOM 729 C C . ARG A 1 89 ? -31.130 9.228 43.230 1.00 96.62 89 ARG A C 1
ATOM 731 O O . ARG A 1 89 ? -30.392 9.182 44.207 1.00 96.62 89 ARG A O 1
ATOM 738 N N . ILE A 1 90 ? -30.708 8.993 41.996 1.00 95.38 90 ILE A N 1
ATOM 739 C CA . ILE A 1 90 ? -29.306 8.797 41.624 1.00 95.38 90 ILE A CA 1
ATOM 740 C C . ILE A 1 90 ? -28.830 10.066 40.918 1.00 95.38 9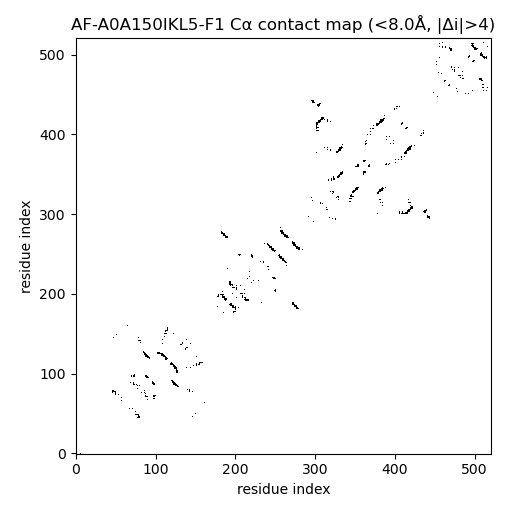0 ILE A C 1
ATOM 742 O O . ILE A 1 90 ? -29.464 10.517 39.966 1.00 95.38 90 ILE A O 1
ATOM 746 N N . LYS A 1 91 ? -27.715 10.642 41.372 1.00 93.38 91 LYS A N 1
ATOM 747 C CA . LYS A 1 91 ? -26.999 11.711 40.662 1.00 93.38 91 LYS A CA 1
ATOM 748 C C . LYS A 1 91 ? -25.692 11.155 40.122 1.00 93.38 91 LYS A C 1
ATOM 750 O O . LYS A 1 91 ? -24.911 10.650 40.924 1.00 93.38 91 LYS A O 1
ATOM 755 N N . LEU A 1 92 ? -25.448 11.272 38.820 1.00 89.75 92 LEU A N 1
ATOM 756 C CA . LEU A 1 92 ? -24.236 10.787 38.146 1.00 89.75 92 LEU A CA 1
ATOM 757 C C . LEU A 1 92 ? -23.814 11.785 37.067 1.00 89.75 92 LEU A C 1
ATOM 759 O O . LEU A 1 92 ? -24.631 12.124 36.220 1.00 89.75 92 LEU A O 1
ATOM 763 N N . ASP A 1 93 ? -22.571 12.278 37.116 1.00 80.88 93 ASP A N 1
ATOM 764 C CA . ASP A 1 93 ? -21.963 13.145 36.084 1.00 80.88 93 ASP A CA 1
ATOM 765 C C . ASP A 1 93 ? -22.872 14.289 35.553 1.00 80.88 93 ASP A C 1
ATOM 767 O O . ASP A 1 93 ? -22.877 14.628 34.373 1.00 80.88 93 ASP A O 1
ATOM 771 N N . GLY A 1 94 ? -23.657 14.915 36.441 1.00 80.94 94 GLY A N 1
ATOM 772 C CA . GLY A 1 94 ? -24.563 16.028 36.107 1.00 80.94 94 GLY A CA 1
ATOM 773 C C . GLY A 1 94 ? -25.962 15.620 35.626 1.00 80.94 94 GLY A C 1
ATOM 774 O O . GLY A 1 94 ? -26.823 16.486 35.480 1.00 80.94 94 GLY A O 1
ATOM 775 N N . GLN A 1 95 ? -26.218 14.324 35.445 1.00 89.12 95 GLN A N 1
ATOM 776 C CA . GLN A 1 95 ? -27.545 13.762 35.210 1.00 89.12 95 GLN A CA 1
ATOM 777 C C . GLN A 1 95 ? -28.208 13.334 36.529 1.00 89.12 95 GLN A C 1
ATOM 779 O O . GLN A 1 95 ? -27.540 12.983 37.509 1.00 89.12 95 GLN A O 1
ATOM 784 N N . GLU A 1 96 ? -29.543 13.357 36.559 1.00 93.81 96 GLU A N 1
ATOM 785 C CA . GLU A 1 96 ? -30.331 12.922 37.712 1.00 93.81 96 GLU A CA 1
ATOM 786 C C . GLU A 1 96 ? -31.441 11.954 37.295 1.00 93.81 96 GLU A C 1
ATOM 788 O O . GLU A 1 96 ? -32.289 12.289 36.472 1.00 93.81 96 GLU A O 1
ATOM 793 N N . PHE A 1 97 ? -31.476 10.791 37.941 1.00 94.50 97 PHE A N 1
ATOM 794 C CA . PHE A 1 97 ? -32.511 9.770 37.787 1.00 94.50 97 PHE A CA 1
ATOM 795 C C . PHE A 1 97 ? -33.327 9.725 39.069 1.00 94.50 97 PHE A C 1
ATOM 797 O O . PHE A 1 97 ? -32.750 9.703 40.158 1.00 94.50 97 PHE A O 1
ATOM 804 N N . ARG A 1 98 ? -34.655 9.762 38.974 1.00 96.06 98 ARG A N 1
ATOM 805 C CA . ARG A 1 98 ? -35.543 9.930 40.135 1.00 96.06 98 ARG A CA 1
ATOM 806 C C . ARG A 1 98 ? -36.753 9.019 40.015 1.00 96.06 98 ARG A C 1
ATOM 808 O O . ARG A 1 98 ? -37.212 8.779 38.903 1.00 96.06 98 ARG A O 1
ATOM 815 N N . THR A 1 99 ? -37.289 8.578 41.147 1.00 95.06 99 THR A N 1
ATOM 816 C CA . THR A 1 99 ? -38.588 7.896 41.172 1.00 95.06 99 THR A CA 1
ATOM 817 C C . THR A 1 99 ? -39.719 8.859 40.810 1.00 95.06 99 THR A C 1
ATOM 819 O O . THR A 1 99 ? -39.627 10.066 41.049 1.00 95.06 99 THR A O 1
ATOM 822 N N . ILE A 1 100 ? -40.823 8.339 40.273 1.00 90.50 100 ILE A N 1
ATOM 823 C CA . ILE A 1 100 ? -41.989 9.159 39.883 1.00 90.50 100 ILE A CA 1
ATOM 824 C C . ILE A 1 100 ? -42.537 10.000 41.053 1.00 90.50 100 ILE A C 1
ATOM 826 O O . ILE A 1 100 ? -42.928 11.151 40.870 1.00 90.50 100 ILE A O 1
ATOM 830 N N . ASN A 1 101 ? -42.546 9.445 42.267 1.00 90.19 101 ASN A N 1
ATOM 831 C CA . ASN A 1 101 ? -43.044 10.091 43.487 1.00 90.19 101 ASN A CA 1
ATOM 832 C C . ASN A 1 101 ? -41.991 10.962 44.210 1.00 90.19 101 ASN A C 1
ATOM 834 O O . ASN A 1 101 ? -42.177 11.293 45.382 1.00 90.19 101 ASN A O 1
ATOM 838 N N . PHE A 1 102 ? -40.873 11.300 43.558 1.00 93.44 102 PHE A N 1
ATOM 839 C CA . PHE A 1 102 ? -39.729 11.921 44.223 1.00 93.44 102 PHE A CA 1
ATOM 840 C C . PHE A 1 102 ? -40.037 13.295 44.831 1.00 93.44 102 PHE A C 1
ATOM 842 O O . PHE A 1 102 ? -40.478 14.224 44.149 1.00 93.44 102 PHE A O 1
ATOM 849 N N . LYS A 1 103 ? -39.697 13.451 46.114 1.00 91.19 103 LYS A N 1
ATOM 850 C CA . LYS A 1 103 ? -39.742 14.727 46.831 1.00 91.19 103 LYS A CA 1
ATOM 851 C C . LYS A 1 103 ? -38.641 14.770 47.884 1.00 91.19 103 LYS A C 1
ATOM 853 O O . LYS A 1 103 ? -38.472 13.832 48.655 1.00 91.19 103 LYS A O 1
ATOM 858 N N . GLU A 1 104 ? -37.919 15.885 47.943 1.00 90.69 104 GLU A N 1
ATOM 859 C CA . GLU A 1 104 ? -36.910 16.082 48.981 1.00 90.69 104 GLU A CA 1
ATOM 860 C C . GLU A 1 104 ? -37.572 16.357 50.336 1.00 90.69 104 GLU A C 1
ATOM 862 O O . GLU A 1 104 ? -38.473 17.192 50.461 1.00 90.69 104 GLU A O 1
ATOM 867 N N . THR A 1 105 ? -37.100 15.659 51.361 1.00 89.06 105 THR A N 1
ATOM 868 C CA . THR A 1 105 ? -37.532 15.824 52.749 1.00 89.06 105 THR A CA 1
ATOM 869 C C . THR A 1 105 ? -36.318 15.842 53.675 1.00 89.06 105 THR A C 1
ATOM 871 O O . THR A 1 105 ? -35.195 15.534 53.269 1.00 89.06 105 THR A O 1
ATOM 874 N N . LYS A 1 106 ? -36.539 16.196 54.947 1.00 84.94 106 LYS A N 1
ATOM 875 C CA . LYS A 1 106 ? -35.501 16.114 55.986 1.00 84.94 106 LYS A CA 1
ATOM 876 C C . LYS A 1 106 ? -35.083 14.666 56.298 1.00 84.94 106 LYS A C 1
ATOM 878 O O . LYS A 1 106 ? -33.994 14.448 56.818 1.00 84.94 106 LYS A O 1
ATOM 883 N N . TRP A 1 107 ? -35.923 13.681 55.973 1.00 88.44 107 TRP A N 1
ATOM 884 C CA . TRP A 1 107 ? -35.678 12.262 56.238 1.00 88.44 107 TRP A CA 1
ATOM 885 C C . TRP A 1 107 ? -34.922 11.632 55.072 1.00 88.44 107 TRP A C 1
ATOM 887 O O . TRP A 1 107 ? -35.519 11.003 54.201 1.00 88.44 107 TRP A O 1
ATOM 897 N N . LYS A 1 108 ? -33.605 11.841 55.050 1.00 90.25 108 LYS A N 1
ATOM 898 C CA . LYS A 1 108 ? -32.726 11.475 53.939 1.00 90.25 108 LYS A CA 1
ATOM 899 C C . LYS A 1 108 ? -31.641 10.493 54.375 1.00 90.25 108 LYS A C 1
ATOM 901 O O . LYS A 1 108 ? -31.027 10.668 55.425 1.00 90.25 108 LYS A O 1
ATOM 906 N N . LEU A 1 109 ? -31.361 9.518 53.519 1.00 91.25 109 LEU A N 1
ATOM 907 C CA . LEU A 1 109 ? -30.181 8.664 53.565 1.00 91.25 109 LEU A CA 1
ATOM 908 C C . LEU A 1 109 ? -29.442 8.783 52.232 1.00 91.25 109 LEU A C 1
ATOM 910 O O . LEU A 1 109 ? -30.070 8.732 51.179 1.00 91.25 109 LEU A O 1
ATOM 914 N N . ASP A 1 110 ? -28.122 8.946 52.252 1.00 93.81 110 ASP A N 1
ATOM 915 C CA . ASP A 1 110 ? -27.337 8.983 51.023 1.00 93.81 110 ASP A CA 1
ATOM 916 C C . ASP A 1 110 ? -25.994 8.275 51.140 1.00 93.81 110 ASP A C 1
ATOM 918 O O . ASP A 1 110 ? -25.452 8.105 52.232 1.00 93.81 110 ASP A O 1
ATOM 922 N N . ALA A 1 111 ? -25.497 7.822 49.991 1.00 94.25 111 ALA A N 1
ATOM 923 C CA . ALA A 1 111 ? -24.215 7.154 49.858 1.00 94.25 111 ALA A CA 1
ATOM 924 C C . ALA A 1 111 ? -23.523 7.560 48.540 1.00 94.25 111 ALA A C 1
ATOM 926 O O . ALA A 1 111 ? -24.195 7.702 47.510 1.00 94.25 111 ALA A O 1
ATOM 927 N N . PRO A 1 112 ? -22.190 7.752 48.542 1.00 93.50 112 PRO A N 1
ATOM 928 C CA . PRO A 1 112 ? -21.437 8.093 47.341 1.00 93.50 112 PRO A CA 1
ATOM 929 C C . PRO A 1 112 ? -21.305 6.888 46.402 1.00 93.50 112 PRO A C 1
ATOM 931 O O . PRO A 1 112 ? -21.112 5.758 46.848 1.00 93.50 112 PRO A O 1
ATOM 934 N N . ILE A 1 113 ? -21.352 7.146 45.097 1.00 92.00 113 ILE A N 1
ATOM 935 C CA . ILE A 1 113 ? -21.055 6.168 44.048 1.00 92.00 113 ILE A CA 1
ATOM 936 C C . ILE A 1 113 ? -19.627 6.433 43.573 1.00 92.00 113 ILE A C 1
ATOM 938 O O . ILE A 1 113 ? -19.314 7.525 43.090 1.00 92.00 113 ILE A O 1
ATOM 942 N N . ASN A 1 114 ? -18.756 5.437 43.725 1.00 85.62 114 ASN A N 1
ATOM 943 C CA . ASN A 1 114 ? -17.334 5.558 43.419 1.00 85.62 114 ASN A CA 1
ATOM 944 C C . ASN A 1 114 ? -16.945 4.709 42.202 1.00 85.62 114 ASN A C 1
ATOM 946 O O . ASN A 1 114 ? -17.392 3.575 42.058 1.00 85.62 114 ASN A O 1
ATOM 950 N N . TYR A 1 115 ? -16.048 5.251 41.379 1.00 81.31 115 TYR A N 1
ATOM 951 C CA . TYR A 1 115 ? -15.398 4.599 40.242 1.00 81.31 115 TYR A CA 1
ATOM 952 C C . TYR A 1 115 ? -13.881 4.813 40.347 1.00 81.31 115 TYR A C 1
ATOM 954 O O . TYR A 1 115 ? -13.436 5.958 40.393 1.00 81.31 115 TYR A O 1
ATOM 962 N N . TYR A 1 116 ? -13.079 3.743 40.449 1.00 75.50 116 TYR A N 1
ATOM 963 C CA . TYR A 1 116 ? -11.622 3.809 40.707 1.00 75.50 116 TYR A CA 1
ATOM 964 C C . TYR A 1 116 ? -11.228 4.815 41.814 1.00 75.50 116 TYR A C 1
ATOM 966 O O . TYR A 1 116 ? -10.341 5.648 41.634 1.00 75.50 116 TYR A O 1
ATOM 974 N N . ASN A 1 117 ? -11.916 4.772 42.962 1.00 77.31 117 ASN A N 1
ATOM 975 C CA . ASN A 1 117 ? -11.758 5.706 44.095 1.00 77.31 117 ASN A CA 1
ATOM 976 C C . ASN A 1 117 ? -12.108 7.180 43.814 1.00 77.31 117 ASN A C 1
ATOM 978 O O . ASN A 1 117 ? -11.917 8.033 44.681 1.00 77.31 117 ASN A O 1
ATOM 982 N N . LYS A 1 118 ? -12.661 7.495 42.642 1.00 84.38 118 LYS A N 1
ATOM 983 C CA . LYS A 1 118 ? -13.224 8.805 42.328 1.00 84.38 118 LYS A CA 1
ATOM 984 C C . LYS A 1 118 ? -14.729 8.777 42.570 1.00 84.38 118 LYS A C 1
ATOM 986 O O . LYS A 1 118 ? -15.431 7.940 42.011 1.00 84.38 118 LYS A O 1
ATOM 991 N N . ASN A 1 119 ? -15.227 9.707 43.376 1.00 86.94 119 ASN A N 1
ATOM 992 C CA . ASN A 1 119 ? -16.663 9.924 43.503 1.00 86.94 119 ASN A CA 1
ATOM 993 C C . ASN A 1 119 ? -17.194 10.505 42.180 1.00 86.94 119 ASN A C 1
ATOM 995 O O . ASN A 1 119 ? -16.739 11.564 41.742 1.00 86.94 119 ASN A O 1
ATOM 999 N N . ILE A 1 120 ? -18.117 9.783 41.549 1.00 88.62 120 ILE A N 1
ATOM 1000 C CA . ILE A 1 120 ? -18.767 10.154 40.281 1.00 88.62 120 ILE A CA 1
ATOM 1001 C C . ILE A 1 120 ? -20.250 10.498 40.472 1.00 88.62 120 ILE A C 1
ATOM 1003 O O . ILE A 1 120 ? -20.943 10.880 39.529 1.00 88.62 120 ILE A O 1
ATOM 1007 N N . GLY A 1 121 ? -20.760 10.365 41.697 1.00 91.19 121 GLY A N 1
ATOM 1008 C CA . GLY A 1 121 ? -22.173 10.518 41.971 1.00 91.19 121 GLY A CA 1
ATOM 1009 C C . GLY A 1 121 ? -22.593 10.119 43.377 1.00 91.19 121 GLY A C 1
ATOM 1010 O O . GLY A 1 121 ? -21.787 9.812 44.253 1.00 91.19 121 GLY A O 1
ATOM 1011 N N . LYS A 1 122 ? -23.902 10.108 43.603 1.00 94.50 122 LYS A N 1
ATOM 1012 C CA . LYS A 1 122 ? -24.492 9.641 44.860 1.00 94.50 122 LYS A CA 1
ATOM 1013 C C . LYS A 1 122 ? -25.881 9.067 44.647 1.00 94.50 122 LYS A C 1
ATOM 1015 O O . LYS A 1 122 ? -26.624 9.529 43.780 1.00 94.50 122 LYS A O 1
ATOM 1020 N N . LEU A 1 123 ? -26.222 8.097 45.480 1.00 95.75 123 LEU A N 1
ATOM 1021 C CA . LEU A 1 123 ? -27.578 7.603 45.657 1.00 95.75 123 LEU A CA 1
ATOM 1022 C C . LEU A 1 123 ? -28.173 8.259 46.899 1.00 95.75 123 LEU A C 1
ATOM 1024 O O . LEU A 1 123 ? -27.536 8.297 47.947 1.00 95.75 123 LEU A O 1
ATOM 1028 N N . GLU A 1 124 ? -29.393 8.758 46.779 1.00 95.75 124 GLU A N 1
ATOM 1029 C CA . GLU A 1 124 ? -30.151 9.389 47.849 1.00 95.75 124 GLU A CA 1
ATOM 1030 C C . GLU A 1 124 ? -31.519 8.715 47.950 1.00 95.75 124 GLU A C 1
ATOM 1032 O O . GLU A 1 124 ? -32.179 8.496 46.936 1.00 95.75 124 GLU A O 1
ATOM 1037 N N . VAL A 1 125 ? -31.956 8.408 49.165 1.00 94.25 125 VAL A N 1
ATOM 1038 C CA . VAL A 1 125 ? -33.270 7.836 49.461 1.00 94.25 125 VAL A CA 1
ATOM 1039 C C . VAL A 1 125 ? -33.936 8.673 50.540 1.00 94.25 125 VAL A C 1
ATOM 1041 O O . VAL A 1 125 ? -33.295 9.077 51.510 1.00 94.25 125 VAL A O 1
ATOM 1044 N N . TYR A 1 126 ? -35.219 8.954 50.357 1.00 93.25 126 TYR A N 1
ATOM 1045 C CA . TYR A 1 126 ? -36.005 9.808 51.234 1.00 93.25 126 TYR A CA 1
ATOM 1046 C C . TYR A 1 126 ? -37.281 9.104 51.671 1.00 93.25 126 TYR A C 1
ATOM 1048 O O . TYR A 1 126 ? -37.898 8.403 50.869 1.00 93.25 126 TYR A O 1
ATOM 1056 N N . TYR A 1 127 ? -37.717 9.375 52.900 1.00 91.69 127 TYR A N 1
ATOM 1057 C CA . TYR A 1 127 ? -39.088 9.110 53.328 1.00 91.69 127 TYR A CA 1
ATOM 1058 C C . TYR A 1 127 ? -39.962 10.353 53.144 1.00 91.69 127 TYR A C 1
ATOM 1060 O O . TYR A 1 127 ? -39.517 11.471 53.396 1.00 91.69 127 TYR A O 1
ATOM 1068 N N . LEU A 1 128 ? -41.202 10.172 52.691 1.00 88.00 128 LEU A N 1
ATOM 1069 C CA . LEU A 1 128 ? -42.136 11.260 52.372 1.00 88.00 128 LEU A CA 1
ATOM 1070 C C . LEU A 1 128 ? -42.946 11.752 53.584 1.00 88.00 128 LEU A C 1
ATOM 1072 O O . LEU A 1 128 ? -43.498 12.852 53.550 1.00 88.00 128 LEU A O 1
ATOM 1076 N N . GLU A 1 129 ? -42.987 10.956 54.651 1.00 85.88 129 GLU A N 1
ATOM 1077 C CA . GLU A 1 129 ? -43.738 11.209 55.882 1.00 85.88 129 GLU A CA 1
ATOM 1078 C C . GLU A 1 129 ? -42.829 11.239 57.113 1.00 85.88 129 GLU A C 1
ATOM 1080 O O . GLU A 1 129 ? -41.757 10.632 57.130 1.00 85.88 129 GLU A O 1
ATOM 1085 N N . GLU A 1 130 ? -43.303 11.891 58.179 1.00 75.12 130 GLU A N 1
ATOM 1086 C CA . GLU A 1 130 ? -42.627 11.894 59.474 1.00 75.12 130 GLU A CA 1
ATOM 1087 C C . GLU A 1 130 ? -42.687 10.519 60.138 1.00 75.12 130 GLU A C 1
ATOM 1089 O O . GLU A 1 130 ? -43.756 9.917 60.263 1.00 75.12 130 GLU A O 1
ATOM 1094 N N . LYS A 1 131 ? -41.523 10.020 60.568 1.00 68.75 131 LYS A N 1
ATOM 1095 C CA . LYS A 1 131 ? -41.380 8.767 61.313 1.00 68.75 131 LYS A CA 1
ATOM 1096 C C . LYS A 1 131 ? -40.605 9.012 62.610 1.00 68.75 131 LYS A C 1
ATOM 1098 O O . LYS A 1 131 ? -39.733 9.884 62.622 1.00 68.75 131 LYS A O 1
ATOM 1103 N N . PRO A 1 132 ? -40.935 8.281 63.691 1.00 59.78 132 PRO A N 1
ATOM 1104 C CA . PRO A 1 132 ? -40.262 8.427 64.976 1.00 59.78 132 PRO A CA 1
ATOM 1105 C C . PRO A 1 132 ? -38.766 8.132 64.838 1.00 59.78 132 PRO A C 1
ATOM 1107 O O . PRO A 1 132 ? -38.371 7.213 64.119 1.00 59.78 132 PRO A O 1
ATOM 1110 N N . GLU A 1 133 ? -37.943 8.923 65.523 1.00 57.56 133 GLU A N 1
ATOM 1111 C CA . GLU A 1 133 ? -36.502 8.694 65.604 1.00 57.56 133 GLU A C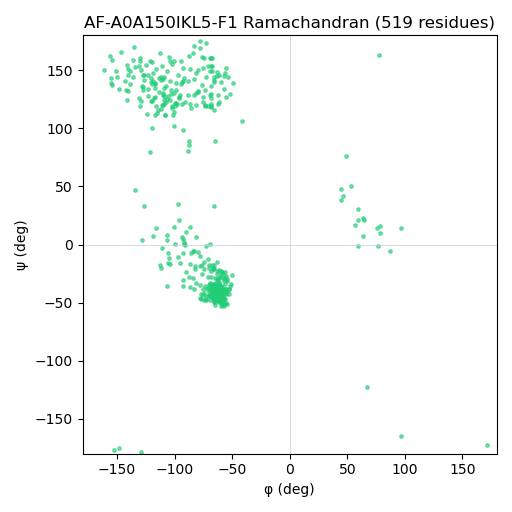A 1
ATOM 1112 C C . GLU A 1 133 ? -36.250 7.384 66.367 1.00 57.56 133 GLU A C 1
ATOM 1114 O O . GLU A 1 133 ? -36.600 7.258 67.540 1.00 57.56 133 GLU A O 1
ATOM 1119 N N . LEU A 1 134 ? -35.683 6.386 65.684 1.00 61.66 134 LEU A N 1
ATOM 1120 C CA . LEU A 1 134 ? -35.043 5.241 66.338 1.00 61.66 134 LEU A CA 1
ATOM 1121 C C . LEU A 1 134 ? -33.651 5.685 66.836 1.00 61.66 134 LEU A C 1
ATOM 1123 O O . LEU A 1 134 ? -33.224 6.800 66.537 1.00 61.66 134 LEU A O 1
ATOM 1127 N N . GLU A 1 135 ? -32.918 4.827 67.557 1.00 48.41 135 GLU A N 1
ATOM 1128 C CA . GLU A 1 135 ? -31.616 5.165 68.180 1.00 48.41 135 GLU A CA 1
ATOM 1129 C C . GLU A 1 135 ? -30.592 5.838 67.232 1.00 48.41 135 GLU A C 1
ATOM 1131 O O . GLU A 1 135 ? -29.762 6.618 67.691 1.00 48.41 135 GLU A O 1
ATOM 1136 N N . GLU A 1 136 ? -30.677 5.608 65.913 1.00 55.66 136 GLU A N 1
ATOM 1137 C CA . GLU A 1 136 ? -29.821 6.229 64.886 1.00 55.66 136 GLU A CA 1
ATOM 1138 C C . GLU A 1 136 ? -30.619 6.915 63.746 1.00 55.66 136 GLU A C 1
ATOM 1140 O O . GLU A 1 136 ? -30.188 6.930 62.588 1.00 55.66 136 GLU A O 1
ATOM 1145 N N . GLY A 1 137 ? -31.793 7.488 64.033 1.00 66.19 137 GLY A N 1
ATOM 1146 C CA . GLY A 1 137 ? -32.623 8.224 63.060 1.00 66.19 137 GLY A CA 1
ATOM 1147 C C . GLY A 1 137 ? -33.756 7.395 62.425 1.00 66.19 137 GLY A C 1
ATOM 1148 O O . GLY A 1 137 ? -34.120 6.347 62.953 1.00 66.19 137 GLY A O 1
ATOM 1149 N N . PRO A 1 138 ? -34.371 7.846 61.309 1.00 75.12 138 PRO A N 1
ATOM 1150 C CA . PRO A 1 138 ? -35.583 7.220 60.756 1.00 75.12 138 PRO A CA 1
ATOM 1151 C C . PRO A 1 138 ? -35.322 5.941 59.936 1.00 75.12 138 PRO A C 1
ATOM 1153 O O . PRO A 1 138 ? -36.281 5.296 59.515 1.00 75.12 138 PRO A O 1
ATOM 1156 N N . PHE A 1 139 ? -34.053 5.585 59.694 1.00 82.44 139 PHE A N 1
ATOM 1157 C CA . PHE A 1 139 ? -33.644 4.426 58.893 1.00 82.44 139 PHE A CA 1
ATOM 1158 C C . PHE A 1 139 ? -33.020 3.327 59.760 1.00 82.44 139 PHE A C 1
ATOM 1160 O O . PHE A 1 139 ? -32.243 3.607 60.673 1.00 82.44 139 PHE A O 1
ATOM 1167 N N . LEU A 1 140 ? -33.304 2.069 59.429 1.00 82.06 140 LEU A N 1
ATOM 1168 C CA . LEU A 1 140 ? -32.705 0.893 60.051 1.00 82.06 140 LEU A CA 1
ATOM 1169 C C . LEU A 1 140 ? -31.230 0.731 59.647 1.00 82.06 140 LEU A C 1
ATOM 1171 O O . LEU A 1 140 ? -30.820 1.076 58.538 1.00 82.06 140 LEU A O 1
ATOM 1175 N N . ASN A 1 141 ? -30.430 0.088 60.505 1.00 82.50 141 ASN A N 1
ATOM 1176 C CA . ASN A 1 141 ? -29.054 -0.313 60.171 1.00 82.50 141 ASN A CA 1
ATOM 1177 C C . ASN A 1 141 ? -29.008 -1.200 58.906 1.00 82.50 141 ASN A C 1
ATOM 1179 O O . ASN A 1 141 ? -28.095 -1.109 58.089 1.00 82.50 141 ASN A O 1
ATOM 1183 N N . ALA A 1 142 ? -30.036 -2.024 58.706 1.00 82.56 142 ALA A N 1
ATOM 1184 C CA . ALA A 1 142 ? -30.176 -2.866 57.526 1.00 82.56 142 ALA A CA 1
ATOM 1185 C C . ALA A 1 142 ? -30.327 -2.033 56.229 1.00 82.56 142 ALA A C 1
ATOM 1187 O O . ALA A 1 142 ? -29.618 -2.281 55.257 1.00 82.56 142 ALA A O 1
ATOM 1188 N N . GLU A 1 143 ? -31.098 -0.938 56.259 1.00 87.81 143 GLU A N 1
ATOM 1189 C CA . GLU A 1 143 ? -31.244 0.007 55.136 1.00 87.81 143 GLU A CA 1
ATOM 1190 C C . GLU A 1 143 ? -29.943 0.776 54.852 1.00 87.81 143 GLU A C 1
ATOM 1192 O O . GLU A 1 143 ? -29.570 0.983 53.696 1.00 87.81 143 GLU A O 1
ATOM 1197 N N . ARG A 1 144 ? -29.198 1.147 55.903 1.00 88.62 144 ARG A N 1
ATOM 1198 C CA . ARG A 1 144 ? -27.857 1.747 55.770 1.00 88.62 144 ARG A CA 1
ATOM 1199 C C . ARG A 1 144 ? -26.864 0.786 55.114 1.00 88.62 144 ARG A C 1
ATOM 1201 O O . ARG A 1 144 ? -26.041 1.209 54.309 1.00 88.62 144 ARG A O 1
ATOM 1208 N N . LYS A 1 145 ? -26.946 -0.510 55.414 1.00 88.56 145 LYS A N 1
ATOM 1209 C CA . LYS A 1 145 ? -26.143 -1.536 54.730 1.00 88.56 145 LYS A CA 1
ATOM 1210 C C . LYS A 1 145 ? -26.621 -1.765 53.297 1.00 88.56 145 LYS A C 1
ATOM 1212 O O . LYS A 1 145 ? -25.789 -1.930 52.407 1.00 88.56 145 LYS A O 1
ATOM 1217 N N . LEU A 1 146 ? -27.932 -1.736 53.060 1.00 90.19 146 LEU A N 1
ATOM 1218 C CA . LEU A 1 146 ? -28.517 -1.914 51.735 1.00 90.19 146 LEU A CA 1
ATOM 1219 C C . LEU A 1 146 ? -28.087 -0.799 50.777 1.00 90.19 146 LEU A C 1
ATOM 1221 O O . LEU A 1 146 ? -27.628 -1.105 49.680 1.00 90.19 146 LEU A O 1
ATOM 1225 N N . ILE A 1 147 ? -28.171 0.475 51.179 1.00 92.94 147 ILE A N 1
ATOM 1226 C CA . ILE A 1 147 ? -27.754 1.586 50.308 1.00 92.94 147 ILE A CA 1
ATOM 1227 C C . ILE A 1 147 ? -26.269 1.480 49.932 1.00 92.94 147 ILE A C 1
ATOM 1229 O O . ILE A 1 147 ? -25.923 1.723 48.779 1.00 92.94 147 ILE A O 1
ATOM 1233 N N . LEU A 1 148 ? -25.410 1.039 50.863 1.00 91.69 148 LEU A N 1
ATOM 1234 C CA . LEU A 1 148 ? -23.986 0.797 50.606 1.00 91.69 148 LEU A CA 1
ATOM 1235 C C . LEU A 1 148 ? -23.770 -0.340 49.597 1.00 91.69 148 LEU A C 1
ATOM 1237 O O . LEU A 1 148 ? -23.020 -0.173 48.637 1.00 91.69 148 LEU A O 1
ATOM 1241 N N . ALA A 1 149 ? -24.481 -1.458 49.758 1.00 90.75 149 ALA A N 1
ATOM 1242 C CA . ALA A 1 149 ? -24.430 -2.574 48.813 1.00 90.75 149 ALA A CA 1
ATOM 1243 C C . ALA A 1 149 ? -24.935 -2.174 47.414 1.00 90.75 149 ALA A C 1
ATOM 1245 O O . ALA A 1 149 ? -24.402 -2.623 46.398 1.00 90.75 149 ALA A O 1
ATOM 1246 N N . ILE A 1 150 ? -25.950 -1.306 47.343 1.00 91.88 150 ILE A N 1
ATOM 1247 C CA . ILE A 1 150 ? -26.460 -0.782 46.074 1.00 91.88 150 ILE A CA 1
ATOM 1248 C C . ILE A 1 150 ? -25.404 0.094 45.395 1.00 91.88 150 ILE A C 1
ATOM 1250 O O . ILE A 1 150 ? -25.128 -0.128 44.218 1.00 91.88 150 ILE A O 1
ATOM 1254 N N . VAL A 1 151 ? -24.792 1.061 46.091 1.00 92.88 151 VAL A N 1
ATOM 1255 C CA . VAL A 1 151 ? -23.800 1.949 45.452 1.00 92.88 151 VAL A CA 1
ATOM 1256 C C . VAL A 1 151 ? -22.539 1.213 45.007 1.00 92.88 151 VAL A C 1
ATOM 1258 O O . VAL A 1 151 ? -22.005 1.542 43.950 1.00 92.88 151 VAL A O 1
ATOM 1261 N N . GLU A 1 152 ? -22.100 0.189 45.742 1.00 89.75 152 GLU A N 1
ATOM 1262 C CA . GLU A 1 152 ? -20.998 -0.690 45.327 1.00 89.75 152 GLU A CA 1
ATOM 1263 C C . GLU A 1 152 ? -21.337 -1.398 44.008 1.00 89.75 152 GLU A C 1
ATOM 1265 O O . GLU A 1 152 ? -20.578 -1.362 43.037 1.00 89.75 152 GLU A O 1
ATOM 1270 N N . LYS A 1 153 ? -22.543 -1.964 43.931 1.00 89.06 153 LYS A N 1
ATOM 1271 C CA . LYS A 1 153 ? -23.035 -2.649 42.736 1.00 89.06 153 LYS A CA 1
ATOM 1272 C C . LYS A 1 153 ? -23.209 -1.708 41.545 1.00 89.06 153 LYS A C 1
ATOM 1274 O O . LYS A 1 153 ? -22.875 -2.082 40.422 1.00 89.06 153 LYS A O 1
ATOM 1279 N N . LEU A 1 154 ? -23.687 -0.486 41.782 1.00 89.38 154 LEU A N 1
ATOM 1280 C CA . LEU A 1 154 ? -23.756 0.553 40.755 1.00 89.38 154 LEU A CA 1
ATOM 1281 C C . LEU A 1 154 ? -22.358 0.926 40.248 1.00 89.38 154 LEU A C 1
ATOM 1283 O O . LEU A 1 154 ? -22.181 1.049 39.039 1.00 89.38 154 LEU A O 1
ATOM 1287 N N . GLY A 1 155 ? -21.364 1.034 41.135 1.00 88.62 155 GLY A N 1
ATOM 1288 C CA . GLY A 1 155 ? -19.970 1.286 40.762 1.00 88.62 155 GLY A CA 1
ATOM 1289 C C . GLY A 1 155 ? -19.424 0.249 39.776 1.00 88.62 155 GLY A C 1
ATOM 1290 O O . GLY A 1 155 ? -18.888 0.618 38.731 1.00 88.62 155 GLY A O 1
ATOM 1291 N N . HIS A 1 156 ? -19.649 -1.041 40.041 1.00 86.88 156 HIS A N 1
ATOM 1292 C CA . HIS A 1 156 ? -19.242 -2.125 39.136 1.00 86.88 156 HIS A CA 1
ATOM 1293 C C . HIS A 1 156 ? -19.945 -2.088 37.772 1.00 86.88 156 HIS A C 1
ATOM 1295 O O . HIS A 1 156 ? -19.328 -2.360 36.741 1.00 86.88 156 HIS A O 1
ATOM 1301 N N . ILE A 1 157 ? -21.238 -1.752 37.748 1.00 86.88 157 ILE A N 1
ATOM 1302 C CA . ILE A 1 157 ? -22.005 -1.620 36.500 1.00 86.88 157 ILE A CA 1
ATOM 1303 C C . ILE A 1 157 ? -21.436 -0.482 35.644 1.00 86.88 157 ILE A C 1
ATOM 1305 O O . ILE A 1 157 ? -21.221 -0.661 34.443 1.00 86.88 157 ILE A O 1
ATOM 1309 N N . ILE A 1 158 ? -21.154 0.666 36.267 1.00 86.88 158 ILE A N 1
ATOM 1310 C CA . ILE A 1 158 ? -20.579 1.838 35.595 1.00 86.88 158 ILE A CA 1
ATOM 1311 C C . ILE A 1 158 ? -19.209 1.503 35.026 1.00 86.88 158 ILE A C 1
ATOM 1313 O O . ILE A 1 158 ? -18.943 1.785 33.860 1.00 86.88 158 ILE A O 1
ATOM 1317 N N . GLU A 1 159 ? -18.359 0.854 35.822 1.00 86.06 159 GLU A N 1
ATOM 1318 C CA . GLU A 1 159 ? -17.016 0.477 35.396 1.00 86.06 159 GLU A CA 1
ATOM 1319 C C . GLU A 1 159 ? -17.031 -0.389 34.141 1.00 86.06 159 GLU A C 1
ATOM 1321 O O . GLU A 1 159 ? -16.310 -0.116 33.175 1.00 86.06 159 GLU A O 1
ATOM 1326 N N . ARG A 1 160 ? -17.891 -1.406 34.133 1.00 85.81 160 ARG A N 1
ATOM 1327 C CA . ARG A 1 160 ? -18.041 -2.291 32.987 1.00 85.81 160 ARG A CA 1
ATOM 1328 C C . ARG A 1 160 ? -18.516 -1.528 31.751 1.00 85.81 160 ARG A C 1
ATOM 1330 O O . ARG A 1 160 ? -17.895 -1.649 30.698 1.00 85.81 160 ARG A O 1
ATOM 1337 N N . LYS A 1 161 ? -19.573 -0.721 31.876 1.00 84.00 161 LYS A N 1
ATOM 1338 C CA . LYS A 1 161 ? -20.164 0.016 30.748 1.00 84.00 161 LYS A CA 1
ATOM 1339 C C . LYS A 1 161 ? -19.209 1.056 30.163 1.00 84.00 161 LYS A C 1
ATOM 1341 O O . LYS A 1 161 ? -19.067 1.121 28.946 1.00 84.00 161 LYS A O 1
ATOM 1346 N N . TYR A 1 162 ? -18.511 1.823 31.001 1.00 84.06 162 TYR A N 1
ATOM 1347 C CA . TYR A 1 162 ? -17.504 2.783 30.536 1.00 84.06 162 TYR A CA 1
ATOM 1348 C C . TYR A 1 162 ? -16.316 2.091 29.862 1.00 84.06 162 TYR A C 1
ATOM 1350 O O . TYR A 1 162 ? -15.820 2.589 28.854 1.00 84.06 162 TYR A O 1
ATOM 1358 N N . SER A 1 163 ? -15.895 0.924 30.356 1.00 85.25 163 SER A N 1
ATOM 1359 C CA . SER A 1 163 ? -14.828 0.141 29.722 1.00 85.25 163 SER A CA 1
ATOM 1360 C C . SER A 1 163 ? -15.253 -0.417 28.358 1.00 85.25 163 SER A C 1
ATOM 1362 O O . SER A 1 163 ? -14.489 -0.333 27.397 1.00 85.25 163 SER A O 1
ATOM 1364 N N . GLU A 1 164 ? -16.474 -0.951 28.253 1.00 86.00 164 GLU A N 1
ATOM 1365 C CA . GLU A 1 164 ? -17.056 -1.437 26.992 1.00 86.00 164 GLU A CA 1
ATOM 1366 C C . GLU A 1 164 ? -17.201 -0.297 25.970 1.00 86.00 164 GLU A C 1
ATOM 1368 O O . GLU A 1 164 ? -16.803 -0.443 24.813 1.00 86.00 164 GLU A O 1
ATOM 1373 N N . GLN A 1 165 ? -17.702 0.864 26.400 1.00 85.44 165 GLN A N 1
ATOM 1374 C CA . GLN A 1 165 ? -17.853 2.036 25.541 1.00 85.44 165 GLN A CA 1
ATOM 1375 C C . GLN A 1 165 ? -16.500 2.589 25.083 1.00 85.44 165 GLN A C 1
ATOM 1377 O O . GLN A 1 165 ? -16.309 2.808 23.890 1.00 85.44 165 GLN A O 1
ATOM 1382 N N . ALA A 1 166 ? -15.533 2.747 25.989 1.00 85.94 166 ALA A N 1
ATOM 1383 C CA . ALA A 1 166 ? -14.193 3.210 25.635 1.00 85.94 166 ALA A CA 1
ATOM 1384 C C . ALA A 1 166 ? -13.481 2.245 24.672 1.00 85.94 166 ALA A C 1
ATOM 1386 O O . ALA A 1 166 ? -12.715 2.678 23.808 1.00 85.94 166 ALA A O 1
ATOM 1387 N N . LEU A 1 167 ? -13.717 0.934 24.800 1.00 88.00 167 LEU A N 1
ATOM 1388 C CA . LEU A 1 167 ? -13.206 -0.052 23.850 1.00 88.00 167 LEU A CA 1
ATOM 1389 C C . LEU A 1 167 ? -13.832 0.150 22.466 1.00 88.00 167 LEU A C 1
ATOM 1391 O O . LEU A 1 167 ? -13.097 0.246 21.484 1.00 88.00 167 LEU A O 1
ATOM 1395 N N . LYS A 1 168 ? -15.161 0.274 22.407 1.00 87.50 168 LYS A N 1
ATOM 1396 C CA . LYS A 1 168 ? -15.907 0.491 21.163 1.00 87.50 168 LYS A CA 1
ATOM 1397 C C . LYS A 1 168 ? -15.505 1.794 20.469 1.00 87.50 168 LYS A C 1
ATOM 1399 O O . LYS A 1 168 ? -15.212 1.781 19.280 1.00 87.50 168 LYS A O 1
ATOM 1404 N N . GLU A 1 169 ? -15.403 2.897 21.209 1.00 88.69 169 GLU A N 1
ATOM 1405 C CA . GLU A 1 169 ? -14.971 4.197 20.677 1.00 88.69 169 GLU A CA 1
ATOM 1406 C C . GLU A 1 169 ? -13.541 4.141 20.124 1.00 88.69 169 GLU A C 1
ATOM 1408 O O . GLU A 1 169 ? -13.254 4.700 19.065 1.00 88.69 169 GLU A O 1
ATOM 1413 N N . ASN A 1 170 ? -12.629 3.441 20.805 1.00 90.44 170 ASN A N 1
ATOM 1414 C CA . ASN A 1 170 ? -11.267 3.261 20.307 1.00 90.44 170 ASN A CA 1
ATOM 1415 C C . ASN A 1 170 ? -11.215 2.374 19.058 1.00 90.44 170 ASN A C 1
ATOM 1417 O O . ASN A 1 170 ? -10.434 2.663 18.150 1.00 90.44 170 ASN A O 1
ATOM 1421 N N . GLU A 1 171 ? -12.028 1.320 18.994 1.00 89.38 171 GLU A N 1
ATOM 1422 C CA . GLU A 1 171 ? -12.134 0.454 17.819 1.00 89.38 171 GLU A CA 1
ATOM 1423 C C . GLU A 1 171 ? -12.706 1.215 16.617 1.00 89.38 171 GLU A C 1
ATOM 1425 O O . GLU A 1 171 ? -12.121 1.187 15.534 1.00 89.38 171 GLU A O 1
ATOM 1430 N N . GLU A 1 172 ? -13.785 1.974 16.814 1.00 90.31 172 GLU A N 1
ATOM 1431 C CA . GLU A 1 172 ? -14.379 2.834 15.788 1.00 90.31 172 GLU A CA 1
ATOM 1432 C C . GLU A 1 172 ? -13.395 3.907 15.317 1.00 90.31 172 GLU A C 1
ATOM 1434 O O . GLU A 1 172 ? -13.233 4.118 14.111 1.00 90.31 172 GLU A O 1
ATOM 1439 N N . LYS A 1 173 ? -12.671 4.544 16.244 1.00 90.62 173 LYS A N 1
ATOM 1440 C CA . LYS A 1 173 ? -11.632 5.527 15.920 1.00 90.62 173 LYS A CA 1
ATOM 1441 C C . LYS A 1 173 ? -10.495 4.904 15.117 1.00 90.62 173 LYS A C 1
ATOM 1443 O O . LYS A 1 173 ? -10.086 5.481 14.110 1.00 90.62 173 LYS A O 1
ATOM 1448 N N . PHE A 1 174 ? -9.996 3.737 15.528 1.00 89.44 174 PHE A N 1
ATOM 1449 C CA . PHE A 1 174 ? -8.973 3.005 14.784 1.00 89.44 174 PHE A CA 1
ATOM 1450 C C . PHE A 1 174 ? -9.467 2.667 13.378 1.00 89.44 174 PHE A C 1
ATOM 1452 O O . PHE A 1 174 ? -8.815 3.034 12.405 1.00 89.44 174 PHE A O 1
ATOM 1459 N N . ARG A 1 175 ? -10.649 2.051 13.259 1.00 88.50 175 ARG A N 1
ATOM 1460 C CA . ARG A 1 175 ? -11.236 1.646 11.977 1.00 88.50 175 ARG A CA 1
ATOM 1461 C C . ARG A 1 175 ? -11.446 2.838 11.048 1.00 88.50 175 ARG A C 1
ATOM 1463 O O . ARG A 1 175 ? -11.161 2.744 9.858 1.00 88.50 175 ARG A O 1
ATOM 1470 N N . THR A 1 176 ? -11.886 3.969 11.596 1.00 88.69 176 THR A N 1
ATOM 1471 C CA . THR A 1 176 ? -12.078 5.212 10.844 1.00 88.69 176 THR A CA 1
ATOM 1472 C C . THR A 1 176 ? -10.752 5.748 10.319 1.00 88.69 176 THR A C 1
ATOM 1474 O O . THR A 1 176 ? -10.635 5.992 9.123 1.00 88.69 176 THR A O 1
ATOM 1477 N N . LEU A 1 177 ? -9.736 5.904 11.173 1.00 91.06 177 LEU A N 1
ATOM 1478 C CA . LEU A 1 177 ? -8.432 6.432 10.756 1.00 91.06 177 LEU A CA 1
ATOM 1479 C C . LEU A 1 177 ? -7.722 5.503 9.767 1.00 91.06 177 LEU A C 1
ATOM 1481 O O . LEU A 1 177 ? -7.132 5.965 8.797 1.00 91.06 177 LEU A O 1
ATOM 1485 N N . PHE A 1 178 ? -7.801 4.197 10.006 1.00 92.12 178 PHE A N 1
ATOM 1486 C CA . PHE A 1 178 ? -7.150 3.180 9.194 1.00 92.12 178 PHE A CA 1
ATOM 1487 C C . PHE A 1 178 ? -7.757 3.090 7.784 1.00 92.12 178 PHE A C 1
ATOM 1489 O O . PHE A 1 178 ? -7.020 3.038 6.800 1.00 92.12 178 PHE A O 1
ATOM 1496 N N . ASN A 1 179 ? -9.090 3.150 7.668 1.00 88.81 179 ASN A N 1
ATOM 1497 C CA . ASN A 1 179 ? -9.785 3.077 6.377 1.00 88.81 179 ASN A CA 1
ATOM 1498 C C . ASN A 1 179 ? -9.844 4.404 5.607 1.00 88.81 179 ASN A C 1
ATOM 1500 O O . ASN A 1 179 ? -10.036 4.365 4.400 1.00 88.81 179 ASN A O 1
ATOM 1504 N N . ASN A 1 180 ? -9.682 5.554 6.270 1.00 87.38 180 ASN A N 1
ATOM 1505 C CA . ASN A 1 180 ? -9.639 6.868 5.608 1.00 87.38 180 ASN A CA 1
ATOM 1506 C C . ASN A 1 180 ? -8.210 7.339 5.280 1.00 87.38 180 ASN A C 1
ATOM 1508 O O . ASN A 1 180 ? -8.020 8.485 4.870 1.00 87.38 180 ASN A O 1
ATOM 1512 N N . ALA A 1 181 ? -7.195 6.496 5.484 1.00 92.38 181 ALA A N 1
ATOM 1513 C CA . ALA A 1 181 ? -5.856 6.783 4.982 1.00 92.38 181 ALA A CA 1
ATOM 1514 C C . ALA A 1 181 ? -5.881 6.893 3.448 1.00 92.38 181 ALA A C 1
ATOM 1516 O O . ALA A 1 181 ? -6.650 6.200 2.796 1.00 92.38 181 ALA A O 1
ATOM 1517 N N . SER A 1 182 ? -5.047 7.762 2.873 1.00 91.88 182 SER A N 1
ATOM 1518 C CA . SER A 1 182 ? -4.944 7.912 1.411 1.00 91.88 182 SER A CA 1
ATOM 1519 C C . SER A 1 182 ? -4.156 6.789 0.741 1.00 91.88 182 SER A C 1
ATOM 1521 O O . SER A 1 182 ? -4.364 6.518 -0.434 1.00 91.88 182 SER A O 1
ATOM 1523 N N . ASP A 1 183 ? -3.257 6.156 1.492 1.00 96.50 183 ASP A N 1
ATOM 1524 C CA . ASP A 1 183 ? -2.391 5.085 1.014 1.00 96.50 183 ASP A CA 1
ATOM 1525 C C . ASP A 1 183 ? -2.926 3.722 1.497 1.00 96.50 183 ASP A C 1
ATOM 1527 O O . ASP A 1 183 ? -3.618 3.621 2.522 1.00 96.50 183 ASP A O 1
ATOM 1531 N N . ALA A 1 184 ? -2.588 2.654 0.774 1.00 97.56 184 ALA A N 1
ATOM 1532 C CA . ALA A 1 184 ? -2.895 1.297 1.204 1.00 97.56 184 ALA A CA 1
ATOM 1533 C C . ALA A 1 184 ? -2.055 0.944 2.439 1.00 97.56 184 ALA A C 1
ATOM 1535 O O . ALA A 1 184 ? -0.864 1.252 2.506 1.00 97.56 184 ALA A O 1
ATOM 1536 N N . ILE A 1 185 ? -2.674 0.306 3.432 1.00 97.56 185 ILE A N 1
ATOM 1537 C CA . ILE A 1 185 ? -1.994 -0.106 4.662 1.00 97.56 185 ILE A CA 1
ATOM 1538 C C . ILE A 1 185 ? -2.158 -1.606 4.850 1.00 97.56 185 ILE A C 1
ATOM 1540 O O . ILE A 1 185 ? -3.278 -2.119 4.882 1.00 97.56 185 ILE A O 1
ATOM 1544 N N . PHE A 1 186 ? -1.027 -2.274 5.051 1.00 96.62 186 PHE A N 1
ATOM 1545 C CA . PHE A 1 186 ? -0.937 -3.689 5.374 1.00 96.62 186 PHE A CA 1
ATOM 1546 C C . PHE A 1 186 ? -0.256 -3.864 6.729 1.00 96.62 186 PHE A C 1
ATOM 1548 O O . PHE A 1 186 ? 0.737 -3.203 7.036 1.00 96.62 186 PHE A O 1
ATOM 1555 N N . ILE A 1 187 ? -0.778 -4.772 7.544 1.00 95.31 187 ILE A N 1
ATOM 1556 C CA . ILE A 1 187 ? -0.131 -5.259 8.760 1.00 95.31 187 ILE A CA 1
ATOM 1557 C C . ILE A 1 187 ? 0.100 -6.747 8.562 1.00 95.31 187 ILE A C 1
ATOM 1559 O O . ILE A 1 187 ? -0.848 -7.468 8.267 1.00 95.31 187 ILE A O 1
ATOM 1563 N N . HIS A 1 188 ? 1.329 -7.217 8.730 1.00 94.12 188 HIS A N 1
ATOM 1564 C CA . HIS A 1 188 ? 1.679 -8.622 8.523 1.00 94.12 188 HIS A CA 1
ATOM 1565 C C . HIS A 1 188 ? 2.778 -9.089 9.478 1.00 94.12 188 HIS A C 1
ATOM 1567 O O . HIS A 1 188 ? 3.439 -8.290 10.149 1.00 94.12 188 HIS A O 1
ATOM 1573 N N . GLU A 1 189 ? 2.954 -10.403 9.575 1.00 88.25 189 GLU A N 1
ATOM 1574 C CA . GLU A 1 189 ? 4.121 -10.982 10.245 1.00 88.25 189 GLU A CA 1
ATOM 1575 C C . GLU A 1 189 ? 5.373 -10.824 9.360 1.00 88.25 189 GLU A C 1
ATOM 1577 O O . GLU A 1 189 ? 5.265 -10.573 8.160 1.00 88.25 189 GLU A O 1
ATOM 1582 N N . LEU A 1 190 ? 6.570 -10.919 9.954 1.00 80.44 190 LEU A N 1
ATOM 1583 C CA . LEU A 1 190 ? 7.843 -10.700 9.245 1.00 80.44 190 LEU A CA 1
ATOM 1584 C C . LEU A 1 190 ? 7.990 -11.588 8.002 1.00 80.44 190 LEU A C 1
ATOM 1586 O O . LEU A 1 190 ? 8.425 -11.081 6.989 1.00 80.44 190 LEU A O 1
ATOM 1590 N N . ASP A 1 191 ? 7.564 -12.848 8.070 1.00 73.56 191 ASP A N 1
ATOM 1591 C CA . ASP A 1 191 ? 7.601 -13.801 6.952 1.00 73.56 191 ASP A CA 1
ATOM 1592 C C . ASP A 1 191 ? 6.256 -14.546 6.862 1.00 73.56 191 ASP A C 1
ATOM 1594 O O . ASP A 1 191 ? 6.199 -15.775 6.840 1.00 73.56 191 ASP A O 1
ATOM 1598 N N . GLY A 1 192 ? 5.145 -13.810 6.937 1.00 85.12 192 GLY A N 1
ATOM 1599 C CA . GLY A 1 192 ? 3.822 -14.421 7.033 1.00 85.12 192 GLY A CA 1
ATOM 1600 C C . GLY A 1 192 ? 2.712 -13.612 6.387 1.00 85.12 192 GLY A C 1
ATOM 1601 O O . GLY A 1 192 ? 2.937 -12.578 5.755 1.00 85.12 192 GLY A O 1
ATOM 1602 N N . ASN A 1 193 ? 1.497 -14.116 6.565 1.00 93.62 193 ASN A N 1
ATOM 1603 C CA . ASN A 1 193 ? 0.313 -13.568 5.927 1.00 93.62 193 ASN A CA 1
ATOM 1604 C C . ASN A 1 193 ? -0.037 -12.172 6.454 1.00 93.62 193 ASN A C 1
ATOM 1606 O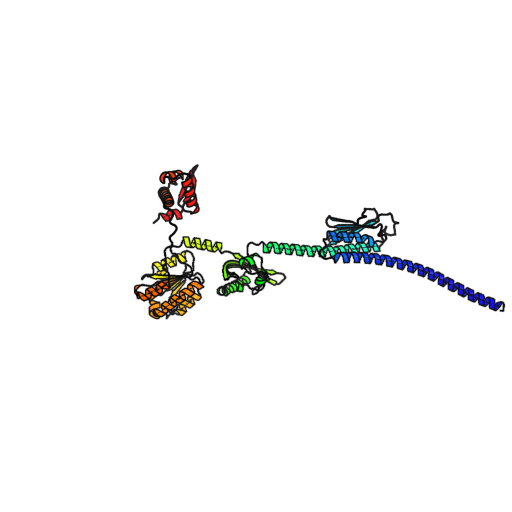 O . ASN A 1 193 ? 0.346 -11.766 7.562 1.00 93.62 193 ASN A O 1
ATOM 1610 N N . PHE A 1 194 ? -0.834 -11.458 5.667 1.00 95.75 194 PHE A N 1
ATOM 1611 C CA . PHE A 1 194 ? -1.478 -10.235 6.108 1.00 95.75 194 PHE A CA 1
ATOM 1612 C C . PHE A 1 194 ? -2.415 -10.522 7.292 1.00 95.75 194 PHE A C 1
ATOM 1614 O O . PHE A 1 194 ? -3.328 -11.336 7.224 1.00 95.75 194 PHE A O 1
ATOM 1621 N N . ILE A 1 195 ? -2.171 -9.833 8.404 1.00 94.81 195 ILE A N 1
ATOM 1622 C CA . ILE A 1 195 ? -2.989 -9.858 9.620 1.00 94.81 195 ILE A CA 1
ATOM 1623 C C . ILE A 1 195 ? -4.160 -8.887 9.483 1.00 94.81 195 ILE A C 1
ATOM 1625 O O . ILE A 1 195 ? -5.248 -9.155 9.989 1.00 94.81 195 ILE A O 1
ATOM 1629 N N . GLU A 1 196 ? -3.920 -7.729 8.866 1.00 94.44 196 GLU A N 1
ATOM 1630 C CA . GLU A 1 196 ? -4.926 -6.684 8.723 1.00 94.44 196 GLU A CA 1
ATOM 1631 C C . GLU A 1 196 ? -4.631 -5.783 7.518 1.00 94.44 196 GLU A C 1
ATOM 1633 O O . GLU A 1 196 ? -3.473 -5.465 7.245 1.00 94.44 196 GLU A O 1
ATOM 1638 N N . THR A 1 197 ? -5.679 -5.347 6.818 1.00 96.56 197 THR A N 1
ATOM 1639 C CA . THR A 1 197 ? -5.592 -4.448 5.659 1.00 96.56 197 THR A CA 1
ATOM 1640 C C . THR A 1 197 ? -6.720 -3.420 5.665 1.00 96.56 197 THR A C 1
ATOM 1642 O O . THR A 1 197 ? -7.835 -3.684 6.146 1.00 96.56 197 THR A O 1
ATOM 1645 N N . ASN A 1 198 ? -6.423 -2.208 5.188 1.00 96.81 198 ASN A N 1
ATOM 1646 C CA . ASN A 1 198 ? -7.436 -1.165 5.038 1.00 96.81 198 ASN A CA 1
ATOM 1647 C C . ASN A 1 198 ? -8.217 -1.325 3.724 1.00 96.81 198 ASN A C 1
ATOM 1649 O O . ASN A 1 198 ? -7.860 -2.125 2.861 1.00 96.81 198 ASN A O 1
ATOM 1653 N N . GLN A 1 199 ? -9.296 -0.555 3.566 1.00 94.81 199 GLN A N 1
ATOM 1654 C CA . GLN A 1 199 ? -10.100 -0.610 2.340 1.00 94.81 199 GLN A CA 1
ATOM 1655 C C . GLN A 1 199 ? -9.284 -0.231 1.092 1.00 94.81 199 GLN A C 1
ATOM 1657 O O . GLN A 1 199 ? -9.388 -0.905 0.074 1.00 94.81 199 GLN A O 1
ATOM 1662 N N . ILE A 1 200 ? -8.397 0.764 1.197 1.00 96.69 200 ILE A N 1
ATOM 1663 C CA . ILE A 1 200 ? -7.555 1.212 0.077 1.00 96.69 200 ILE A CA 1
ATOM 1664 C C . ILE A 1 200 ? -6.660 0.092 -0.464 1.00 96.69 200 ILE A C 1
ATOM 1666 O O . ILE A 1 200 ? -6.461 0.004 -1.669 1.00 96.69 200 ILE A O 1
ATOM 1670 N N . ALA A 1 201 ? -6.155 -0.803 0.389 1.00 97.25 201 ALA A N 1
ATOM 1671 C CA . ALA A 1 201 ? -5.403 -1.978 -0.054 1.00 97.25 201 ALA A CA 1
ATOM 1672 C C . ALA A 1 201 ? -6.232 -2.914 -0.951 1.00 97.25 201 ALA A C 1
ATOM 1674 O O . ALA A 1 201 ? -5.715 -3.445 -1.935 1.00 97.25 201 ALA A O 1
ATOM 1675 N N . SER A 1 202 ? -7.514 -3.089 -0.622 1.00 96.12 202 SER A N 1
ATOM 1676 C CA . SER A 1 202 ? -8.449 -3.894 -1.418 1.00 96.12 202 SER A CA 1
ATOM 1677 C C . SER A 1 202 ? -8.742 -3.209 -2.753 1.00 96.12 202 SER A C 1
ATOM 1679 O O . SER A 1 202 ? -8.664 -3.844 -3.801 1.00 96.12 202 SER A O 1
ATOM 1681 N N . ASP A 1 203 ? -8.978 -1.896 -2.725 1.00 95.12 203 ASP A N 1
ATOM 1682 C CA . ASP A 1 203 ? -9.264 -1.096 -3.920 1.00 95.12 203 ASP A CA 1
ATOM 1683 C C . ASP A 1 203 ? -8.055 -1.031 -4.876 1.00 95.12 203 ASP A C 1
ATOM 1685 O O . ASP A 1 203 ? -8.222 -1.106 -6.093 1.00 95.12 203 ASP A O 1
ATOM 1689 N N . LEU A 1 204 ? -6.834 -0.938 -4.331 1.00 95.31 204 LEU A N 1
ATOM 1690 C CA . LEU A 1 204 ? -5.580 -0.897 -5.090 1.00 95.31 204 LEU A CA 1
ATOM 1691 C C . LEU A 1 204 ? -5.302 -2.222 -5.813 1.00 95.31 204 LEU A C 1
ATOM 1693 O O . LEU A 1 204 ? -4.941 -2.219 -6.987 1.00 95.31 204 LEU A O 1
ATOM 1697 N N . LEU A 1 205 ? -5.444 -3.354 -5.114 1.00 96.56 205 LEU A N 1
ATOM 1698 C CA . LEU A 1 205 ? -5.059 -4.667 -5.645 1.00 96.56 205 LEU A CA 1
ATOM 1699 C C . LEU A 1 205 ? -6.217 -5.445 -6.291 1.00 96.56 205 LEU A C 1
ATOM 1701 O O . LEU A 1 205 ? -5.977 -6.413 -7.015 1.00 96.56 205 LEU A O 1
ATOM 1705 N N . GLY A 1 206 ? -7.465 -5.044 -6.043 1.00 96.25 206 GLY A N 1
ATOM 1706 C CA . GLY A 1 206 ? -8.670 -5.704 -6.555 1.00 96.25 206 GLY A CA 1
ATOM 1707 C C . GLY A 1 206 ? -9.036 -7.014 -5.846 1.00 96.25 206 GLY A C 1
ATOM 1708 O O . GLY A 1 206 ? -9.836 -7.786 -6.375 1.00 96.25 206 GLY A O 1
ATOM 1709 N N . TYR A 1 207 ? -8.448 -7.286 -4.680 1.00 96.75 207 TYR A N 1
ATOM 1710 C CA . TYR A 1 207 ? -8.792 -8.433 -3.836 1.00 96.75 207 TYR A CA 1
ATOM 1711 C C . TYR A 1 207 ? -9.758 -8.019 -2.734 1.00 96.75 207 TYR A C 1
ATOM 1713 O O . TYR A 1 207 ? -9.645 -6.931 -2.174 1.00 96.75 207 TYR A O 1
ATOM 1721 N N . GLU A 1 208 ? -10.658 -8.923 -2.362 1.00 96.62 208 GLU A N 1
ATOM 1722 C CA . GLU A 1 208 ? -11.456 -8.743 -1.156 1.00 96.62 208 GLU A CA 1
ATOM 1723 C C . GLU A 1 208 ? -10.565 -8.831 0.083 1.00 96.62 208 GLU A C 1
ATOM 1725 O O . GLU A 1 208 ? -9.602 -9.601 0.134 1.00 96.62 208 GLU A O 1
ATOM 1730 N N . LYS A 1 209 ? -10.932 -8.108 1.144 1.00 95.06 209 LYS A N 1
ATOM 1731 C CA . LYS A 1 209 ? -10.176 -8.123 2.402 1.00 95.06 209 LYS A CA 1
ATOM 1732 C C . LYS A 1 209 ? -9.944 -9.543 2.927 1.00 95.06 209 LYS A C 1
ATOM 1734 O O . LYS A 1 209 ? -8.842 -9.869 3.350 1.00 95.06 209 LYS A O 1
ATOM 1739 N N . SER A 1 210 ? -10.955 -10.410 2.874 1.00 96.44 210 SER A N 1
ATOM 1740 C CA . SER A 1 210 ? -10.826 -11.807 3.308 1.00 96.44 210 SER A CA 1
ATOM 1741 C C . SER A 1 210 ? -9.851 -12.626 2.460 1.00 96.44 210 SER A C 1
ATOM 1743 O O . SER A 1 210 ? -9.268 -13.576 2.971 1.00 96.44 210 SER A O 1
ATOM 1745 N N . GLU A 1 211 ? -9.679 -12.290 1.181 1.00 96.88 211 GLU A N 1
ATOM 1746 C CA . GLU A 1 211 ? -8.675 -12.923 0.319 1.00 96.88 211 GLU A CA 1
ATOM 1747 C C . GLU A 1 211 ? -7.281 -12.435 0.715 1.00 96.88 211 GLU A C 1
ATOM 1749 O O . GLU A 1 211 ? -6.409 -13.259 0.979 1.00 96.88 211 GLU A O 1
ATOM 1754 N N . LEU A 1 212 ? -7.112 -11.115 0.879 1.00 96.81 212 LEU A N 1
ATOM 1755 C CA . LEU A 1 212 ? -5.848 -10.514 1.312 1.00 96.81 212 LEU A CA 1
ATOM 1756 C C . LEU A 1 212 ? -5.351 -11.110 2.632 1.00 96.81 212 LEU A C 1
ATOM 1758 O O . LEU A 1 212 ? -4.181 -11.437 2.739 1.00 96.81 212 LEU A O 1
ATOM 1762 N N . LEU A 1 213 ? -6.217 -11.339 3.621 1.00 96.31 213 LEU A N 1
ATOM 1763 C CA . LEU A 1 213 ? -5.806 -11.936 4.903 1.00 96.31 213 LEU A CA 1
ATOM 1764 C C . LEU A 1 213 ? -5.246 -13.372 4.790 1.00 96.31 213 LEU A C 1
ATOM 1766 O O . LEU A 1 213 ? -4.626 -13.872 5.729 1.00 96.31 213 LEU A O 1
ATOM 1770 N N . ASN A 1 214 ? -5.453 -14.048 3.657 1.00 95.81 214 ASN A N 1
ATOM 1771 C CA . ASN A 1 214 ? -4.889 -15.370 3.373 1.00 95.81 214 ASN A CA 1
ATOM 1772 C C . ASN A 1 214 ? -3.638 -15.321 2.481 1.00 95.81 214 ASN A C 1
ATOM 1774 O O . ASN A 1 214 ? -3.083 -16.374 2.176 1.00 95.81 214 ASN A O 1
ATOM 1778 N N . MET A 1 215 ? -3.204 -14.128 2.079 1.00 95.56 215 MET A N 1
ATOM 1779 C CA . MET A 1 215 ? -2.037 -13.899 1.231 1.00 95.56 215 MET A CA 1
ATOM 1780 C C . MET A 1 215 ? -0.864 -13.355 2.050 1.00 95.56 215 MET A C 1
ATOM 1782 O O . MET A 1 215 ? -1.040 -12.813 3.144 1.00 95.56 215 MET A O 1
ATOM 1786 N N . ALA A 1 216 ? 0.333 -13.468 1.493 1.00 93.62 216 ALA A N 1
ATOM 1787 C CA . ALA A 1 216 ? 1.572 -12.891 1.992 1.00 93.62 216 ALA A CA 1
ATOM 1788 C C . ALA A 1 216 ? 2.089 -11.794 1.041 1.00 93.62 216 ALA A C 1
ATOM 1790 O O . ALA A 1 216 ? 1.680 -11.733 -0.123 1.00 93.62 216 ALA A O 1
ATOM 1791 N N . PRO A 1 217 ? 3.036 -10.941 1.481 1.00 93.19 217 PRO A N 1
ATOM 1792 C CA . PRO A 1 217 ? 3.671 -9.959 0.603 1.00 93.19 217 PRO A CA 1
ATOM 1793 C C . PRO A 1 217 ? 4.234 -10.552 -0.697 1.00 93.19 217 PRO A C 1
ATOM 1795 O O . PRO A 1 217 ? 4.156 -9.903 -1.734 1.00 93.19 217 PRO A O 1
ATOM 1798 N N . SER A 1 218 ? 4.743 -11.787 -0.675 1.00 91.88 218 SER A N 1
ATOM 1799 C CA . SER A 1 218 ? 5.248 -12.488 -1.864 1.00 91.88 218 SER A CA 1
ATOM 1800 C C . SER A 1 218 ? 4.181 -12.763 -2.925 1.00 91.88 218 SER A C 1
ATOM 1802 O O . SER A 1 218 ? 4.511 -12.799 -4.103 1.00 91.88 218 SER A O 1
ATOM 1804 N N . ASP A 1 219 ? 2.916 -12.931 -2.533 1.00 92.94 219 ASP A N 1
ATOM 1805 C CA . ASP A 1 219 ? 1.831 -13.309 -3.451 1.00 92.94 219 ASP A CA 1
ATOM 1806 C C . ASP A 1 219 ? 1.355 -12.135 -4.317 1.00 92.94 219 ASP A C 1
ATOM 1808 O O . ASP A 1 219 ? 0.688 -12.333 -5.331 1.00 92.94 219 ASP A O 1
ATOM 1812 N N . ILE A 1 220 ? 1.688 -10.907 -3.910 1.00 94.25 220 ILE A N 1
ATOM 1813 C CA . ILE A 1 220 ? 1.324 -9.669 -4.611 1.00 94.25 220 ILE A CA 1
ATOM 1814 C C . ILE A 1 220 ? 2.519 -9.027 -5.321 1.00 94.25 220 ILE A C 1
ATOM 1816 O O . ILE A 1 220 ? 2.397 -7.909 -5.812 1.00 94.25 220 ILE A O 1
ATOM 1820 N N . HIS A 1 221 ? 3.668 -9.702 -5.379 1.00 91.12 221 HIS A N 1
ATOM 1821 C CA . HIS A 1 221 ? 4.835 -9.248 -6.135 1.00 91.12 221 HIS A CA 1
ATOM 1822 C C . HIS A 1 221 ? 5.159 -10.237 -7.261 1.00 91.12 221 HIS A C 1
ATOM 1824 O O . HIS A 1 221 ? 4.900 -11.434 -7.124 1.00 91.12 221 HIS A O 1
ATOM 1830 N N . PRO A 1 222 ? 5.747 -9.775 -8.377 1.00 85.75 222 PRO A N 1
ATOM 1831 C CA . PRO A 1 222 ? 6.223 -10.688 -9.405 1.00 85.75 222 PRO A CA 1
ATOM 1832 C C . PRO A 1 222 ? 7.348 -11.593 -8.858 1.00 85.75 222 PRO A C 1
ATOM 1834 O O . PRO A 1 222 ? 8.130 -11.139 -8.015 1.00 85.75 222 PRO A O 1
ATOM 1837 N N . PRO A 1 223 ? 7.483 -12.845 -9.343 1.00 80.12 223 PRO A N 1
ATOM 1838 C CA . PRO A 1 223 ? 8.461 -13.807 -8.823 1.00 80.12 223 PRO A CA 1
ATOM 1839 C C . PRO A 1 223 ? 9.911 -13.305 -8.819 1.00 80.12 223 PRO A C 1
ATOM 1841 O O . PRO A 1 223 ? 10.695 -13.682 -7.953 1.00 80.12 223 PRO A O 1
ATOM 1844 N N . GLU A 1 224 ? 10.276 -12.427 -9.754 1.00 74.69 224 GLU A N 1
ATOM 1845 C CA . GLU A 1 224 ? 11.638 -11.895 -9.861 1.00 74.69 224 GLU A CA 1
ATOM 1846 C C . GLU A 1 224 ? 11.966 -10.862 -8.767 1.00 74.69 224 GLU A C 1
ATOM 1848 O O . GLU A 1 224 ? 13.131 -10.561 -8.529 1.00 74.69 224 GLU A O 1
ATOM 1853 N N . TYR A 1 225 ? 10.956 -10.332 -8.067 1.00 80.88 225 TYR A N 1
ATOM 1854 C CA . TYR A 1 225 ? 11.134 -9.388 -6.957 1.00 80.88 225 TYR A CA 1
ATOM 1855 C C . TYR A 1 225 ? 11.237 -10.078 -5.590 1.00 80.88 225 TYR A C 1
ATOM 1857 O O . TYR A 1 225 ? 11.428 -9.401 -4.579 1.00 80.88 225 TYR A O 1
ATOM 1865 N N . LEU A 1 226 ? 11.149 -11.412 -5.530 1.00 80.31 226 LEU A N 1
ATOM 1866 C CA . LEU A 1 226 ? 11.231 -12.156 -4.269 1.00 80.31 226 LEU A CA 1
ATOM 1867 C C . LEU A 1 226 ? 12.589 -11.980 -3.571 1.00 80.31 226 LEU A C 1
ATOM 1869 O O . LEU A 1 226 ? 12.634 -11.866 -2.348 1.00 80.31 226 LEU A O 1
ATOM 1873 N N . GLU A 1 227 ? 13.692 -11.894 -4.321 1.00 80.75 227 GLU A N 1
ATOM 1874 C CA . GLU A 1 227 ? 15.013 -11.611 -3.737 1.00 80.75 227 GLU A CA 1
ATOM 1875 C C . GLU A 1 227 ? 15.072 -10.211 -3.118 1.00 80.75 227 GLU A C 1
ATOM 1877 O O . GLU A 1 227 ? 15.504 -10.056 -1.977 1.00 80.75 227 GLU A O 1
ATOM 1882 N N . MET A 1 228 ? 14.536 -9.208 -3.815 1.00 82.12 228 MET A N 1
ATOM 1883 C CA . MET A 1 228 ? 14.439 -7.839 -3.303 1.00 82.12 228 MET A CA 1
ATOM 1884 C C . MET A 1 228 ? 13.551 -7.764 -2.047 1.00 82.12 228 MET A C 1
ATOM 1886 O O . MET A 1 228 ? 13.861 -7.020 -1.116 1.00 82.12 228 MET A O 1
ATOM 1890 N N . LEU A 1 229 ? 12.472 -8.553 -1.967 1.00 84.31 229 LEU A N 1
ATOM 1891 C CA . LEU A 1 229 ? 11.666 -8.663 -0.745 1.00 84.31 229 LEU A CA 1
ATOM 1892 C C . LEU A 1 229 ? 12.463 -9.273 0.415 1.00 84.31 229 LEU A C 1
ATOM 1894 O O . LEU A 1 229 ? 12.376 -8.779 1.538 1.00 84.31 229 LEU A O 1
ATOM 1898 N N . ASN A 1 230 ? 13.277 -10.298 0.161 1.00 84.25 230 ASN A N 1
ATOM 1899 C CA . ASN A 1 230 ? 14.156 -10.865 1.187 1.00 84.25 230 ASN A CA 1
ATOM 1900 C C . ASN A 1 230 ? 15.174 -9.829 1.688 1.00 84.25 230 ASN A C 1
ATOM 1902 O O . ASN A 1 230 ? 15.360 -9.679 2.897 1.00 84.25 230 ASN A O 1
ATOM 1906 N N . GLU A 1 231 ? 15.785 -9.058 0.783 1.00 83.44 231 GLU A N 1
ATOM 1907 C CA . GLU A 1 231 ? 16.672 -7.946 1.148 1.00 83.44 231 GLU A CA 1
ATOM 1908 C C . GLU A 1 231 ? 15.944 -6.880 1.973 1.00 83.44 231 GLU A C 1
ATOM 1910 O O . GLU A 1 231 ? 16.470 -6.402 2.983 1.00 83.44 231 GLU A O 1
ATOM 1915 N N . MET A 1 232 ? 14.708 -6.548 1.593 1.00 84.94 232 MET A N 1
ATOM 1916 C CA . MET A 1 232 ? 13.851 -5.641 2.348 1.00 84.94 232 MET A CA 1
ATOM 1917 C C . MET A 1 232 ? 13.626 -6.156 3.777 1.00 84.94 232 MET A C 1
ATOM 1919 O O . MET A 1 232 ? 13.784 -5.385 4.728 1.00 84.94 232 MET A O 1
ATOM 1923 N N . PHE A 1 233 ? 13.283 -7.434 3.964 1.00 86.00 233 PHE A N 1
ATOM 1924 C CA . PHE A 1 233 ? 13.086 -8.011 5.298 1.00 86.00 233 PHE A CA 1
ATOM 1925 C C . PHE A 1 233 ? 14.363 -7.968 6.142 1.00 86.00 233 PHE A C 1
ATOM 1927 O O . PHE A 1 233 ? 14.305 -7.638 7.331 1.00 86.00 233 PHE A O 1
ATOM 1934 N N . GLU A 1 234 ? 15.523 -8.224 5.542 1.00 87.19 234 GLU A N 1
ATOM 1935 C CA . GLU A 1 234 ? 16.813 -8.112 6.225 1.00 87.19 234 GLU A CA 1
ATOM 1936 C C . GLU A 1 234 ? 17.148 -6.665 6.619 1.00 87.19 234 GLU A C 1
ATOM 1938 O O . GLU A 1 234 ? 17.566 -6.410 7.754 1.00 87.19 234 GLU A O 1
ATOM 1943 N N . GLU A 1 235 ? 16.911 -5.681 5.748 1.00 88.19 235 GLU A N 1
ATOM 1944 C CA . GLU A 1 235 ? 17.107 -4.268 6.099 1.00 88.19 235 GLU A CA 1
ATOM 1945 C C . GLU A 1 235 ? 16.105 -3.788 7.159 1.00 88.19 235 GLU A C 1
ATOM 1947 O O . GLU A 1 235 ? 16.482 -3.036 8.066 1.00 88.19 235 GLU A O 1
ATOM 1952 N N . LEU A 1 236 ? 14.859 -4.273 7.131 1.00 87.62 236 LEU A N 1
ATOM 1953 C CA . LEU A 1 236 ? 13.869 -4.012 8.178 1.00 87.62 236 LEU A CA 1
ATOM 1954 C C . LEU A 1 236 ? 14.314 -4.563 9.533 1.00 87.62 236 LEU A C 1
ATOM 1956 O O . LEU A 1 236 ? 14.207 -3.848 10.531 1.00 87.62 236 LEU A O 1
ATOM 1960 N N . LYS A 1 237 ? 14.862 -5.784 9.591 1.00 86.50 237 LYS A N 1
ATOM 1961 C CA . LYS A 1 237 ? 15.408 -6.362 10.834 1.00 86.50 237 LYS A CA 1
ATOM 1962 C C . LYS A 1 237 ? 16.553 -5.516 11.401 1.00 86.50 237 LYS A C 1
ATOM 1964 O O . LYS A 1 237 ? 16.648 -5.365 12.618 1.00 86.50 237 LYS A O 1
ATOM 1969 N N . LYS A 1 238 ? 17.393 -4.924 10.542 1.00 87.50 238 LYS A N 1
ATOM 1970 C CA . LYS A 1 238 ? 18.532 -4.082 10.958 1.00 87.50 238 LYS A CA 1
ATOM 1971 C C . LYS A 1 238 ? 18.119 -2.677 11.395 1.00 87.50 238 LYS A C 1
ATOM 1973 O O . LYS A 1 238 ? 18.594 -2.187 12.417 1.00 87.50 238 LYS A O 1
ATOM 1978 N N . ARG A 1 239 ? 17.272 -1.999 10.612 1.00 84.94 239 ARG A N 1
ATOM 1979 C CA . ARG A 1 239 ? 16.981 -0.558 10.765 1.00 84.94 239 ARG A CA 1
ATOM 1980 C C . ARG A 1 239 ? 15.608 -0.261 11.363 1.00 84.94 239 ARG A C 1
ATOM 1982 O O . ARG A 1 239 ? 15.307 0.895 11.643 1.00 84.94 239 ARG A O 1
ATOM 1989 N N . SER A 1 240 ? 14.765 -1.280 11.551 1.00 86.56 240 SER A N 1
ATOM 1990 C CA . SER A 1 240 ? 13.346 -1.182 11.947 1.00 86.56 240 SER A CA 1
ATOM 1991 C C . SER A 1 240 ? 12.448 -0.385 10.990 1.00 86.56 240 SER A C 1
ATOM 1993 O O . SER A 1 240 ? 11.249 -0.280 11.250 1.00 86.56 240 SER A O 1
ATOM 1995 N N . TYR A 1 241 ? 12.998 0.169 9.907 1.00 91.81 241 TYR A N 1
ATOM 1996 C CA . TYR A 1 241 ? 12.313 0.972 8.900 1.00 91.81 241 TYR A CA 1
ATOM 1997 C C . TYR A 1 241 ? 13.049 0.887 7.562 1.00 91.81 241 TYR A C 1
ATOM 1999 O O . TYR A 1 241 ? 14.278 0.988 7.533 1.00 91.81 241 TYR A O 1
ATOM 2007 N N . TYR A 1 242 ? 12.303 0.745 6.469 1.00 92.31 242 TYR A N 1
ATOM 2008 C CA . TYR A 1 242 ? 12.854 0.711 5.118 1.00 92.31 242 TYR A CA 1
ATOM 2009 C C . TYR A 1 242 ? 11.799 1.154 4.098 1.00 92.31 242 TYR A C 1
ATOM 2011 O O . TYR A 1 242 ? 10.633 0.778 4.227 1.00 92.31 242 TYR A O 1
ATOM 2019 N N . CYS A 1 243 ? 12.210 1.950 3.107 1.00 92.38 243 CYS A N 1
ATOM 2020 C CA . CYS A 1 243 ? 11.365 2.345 1.981 1.00 92.38 243 CYS A CA 1
ATOM 2021 C C . CYS A 1 243 ? 12.049 2.027 0.662 1.00 92.38 243 CYS A C 1
ATOM 2023 O O . CYS A 1 243 ? 13.253 2.247 0.527 1.00 92.38 243 CYS A O 1
ATOM 2025 N N . PHE A 1 244 ? 11.266 1.573 -0.306 1.00 90.50 244 PHE A N 1
ATOM 2026 C CA . PHE A 1 244 ? 11.729 1.226 -1.641 1.00 90.50 244 PHE A CA 1
ATOM 2027 C C . PHE A 1 244 ? 10.581 1.368 -2.640 1.00 90.50 244 PHE A C 1
ATOM 2029 O O . PHE A 1 244 ? 9.406 1.371 -2.270 1.00 90.50 244 PHE A O 1
ATOM 2036 N N . GLU A 1 245 ? 10.932 1.506 -3.912 1.00 90.94 245 GLU A N 1
ATOM 2037 C CA . GLU A 1 245 ? 9.973 1.474 -5.011 1.00 90.94 245 GLU A CA 1
ATOM 2038 C C . GLU A 1 245 ? 9.974 0.083 -5.640 1.00 90.94 245 GLU A C 1
ATOM 2040 O O . GLU A 1 245 ? 11.031 -0.520 -5.827 1.00 90.94 245 GLU A O 1
ATOM 2045 N N . THR A 1 246 ? 8.795 -0.424 -5.979 1.00 90.88 246 THR A N 1
ATOM 2046 C CA . THR A 1 246 ? 8.629 -1.726 -6.627 1.00 90.88 246 THR A CA 1
ATOM 2047 C C . THR A 1 246 ? 7.351 -1.762 -7.464 1.00 90.88 246 THR A C 1
ATOM 2049 O O . THR A 1 246 ? 6.657 -0.755 -7.606 1.00 90.88 246 THR A O 1
ATOM 2052 N N . GLU A 1 247 ? 7.053 -2.915 -8.049 1.00 91.25 247 GLU A N 1
ATOM 2053 C CA . GLU A 1 247 ? 5.806 -3.187 -8.748 1.00 91.25 247 GLU A CA 1
ATOM 2054 C C . GLU A 1 247 ? 5.059 -4.312 -8.025 1.00 91.25 247 GLU A C 1
ATOM 2056 O O . GLU A 1 247 ? 5.649 -5.329 -7.658 1.00 91.25 247 GLU A O 1
ATOM 2061 N N . VAL A 1 248 ? 3.756 -4.121 -7.828 1.00 94.31 248 VAL A N 1
ATOM 2062 C CA . VAL A 1 248 ? 2.846 -5.139 -7.285 1.00 94.31 248 VAL A CA 1
ATOM 2063 C C . VAL A 1 248 ? 1.877 -5.612 -8.359 1.00 94.31 248 VAL A C 1
ATOM 2065 O O . VAL A 1 248 ? 1.574 -4.875 -9.300 1.00 94.31 248 VAL A O 1
ATOM 2068 N N . VAL A 1 249 ? 1.397 -6.845 -8.216 1.00 93.44 249 VAL A N 1
ATOM 2069 C CA . VAL A 1 249 ? 0.479 -7.504 -9.149 1.00 93.44 249 VAL A CA 1
ATOM 2070 C C . VAL A 1 249 ? -0.928 -7.522 -8.558 1.00 93.44 249 VAL A C 1
ATOM 2072 O O . VAL A 1 249 ? -1.156 -8.018 -7.453 1.00 93.44 249 VAL A O 1
ATOM 2075 N N . THR A 1 250 ? -1.886 -6.987 -9.305 1.00 94.81 250 THR A N 1
ATOM 2076 C CA . THR A 1 250 ? -3.311 -7.014 -8.952 1.00 94.81 250 THR A CA 1
ATOM 2077 C C . THR A 1 250 ? -3.950 -8.375 -9.246 1.00 94.81 250 THR A C 1
ATOM 2079 O O . THR A 1 250 ? -3.390 -9.212 -9.956 1.00 94.81 250 THR A O 1
ATOM 2082 N N . LYS A 1 251 ? -5.183 -8.586 -8.768 1.00 94.25 251 LYS A N 1
ATOM 2083 C CA . LYS A 1 251 ? -5.986 -9.790 -9.055 1.00 94.25 251 LYS A CA 1
ATOM 2084 C C . LYS A 1 251 ? -6.201 -10.053 -10.548 1.00 94.25 251 LYS A C 1
ATOM 2086 O O . LYS A 1 251 ? -6.338 -11.200 -10.962 1.00 94.25 251 LYS A O 1
ATOM 2091 N N . ASP A 1 252 ? -6.232 -8.998 -11.357 1.00 93.38 252 ASP A N 1
ATOM 2092 C CA . ASP A 1 252 ? -6.356 -9.059 -12.815 1.00 93.38 252 ASP A CA 1
ATOM 2093 C C . ASP A 1 252 ? -5.004 -8.986 -13.549 1.00 93.38 252 ASP A C 1
ATOM 2095 O O . ASP A 1 252 ? -4.965 -8.678 -14.739 1.00 93.38 252 ASP A O 1
ATOM 2099 N N . TYR A 1 253 ? -3.905 -9.306 -12.854 1.00 89.06 253 TYR A N 1
ATOM 2100 C CA . TYR A 1 253 ? -2.544 -9.409 -13.393 1.00 89.06 253 TYR A CA 1
ATOM 2101 C C . TYR A 1 253 ? -1.957 -8.104 -13.950 1.00 89.06 253 TYR A C 1
ATOM 2103 O O . TYR A 1 253 ? -1.026 -8.129 -14.757 1.00 89.06 253 TYR A O 1
ATOM 2111 N N . ARG A 1 254 ? -2.465 -6.944 -13.521 1.00 90.25 254 ARG A N 1
ATOM 2112 C CA . ARG A 1 254 ? -1.863 -5.648 -13.850 1.00 90.25 254 ARG A CA 1
ATOM 2113 C C . ARG A 1 254 ? -0.725 -5.339 -12.886 1.00 90.25 254 ARG A C 1
ATOM 2115 O O . ARG A 1 254 ? -0.815 -5.616 -11.693 1.00 90.25 254 ARG A O 1
ATOM 2122 N N . LEU A 1 255 ? 0.329 -4.724 -13.417 1.00 89.44 255 LEU A N 1
ATOM 2123 C CA . LEU A 1 255 ? 1.432 -4.190 -12.626 1.00 89.44 255 LEU A CA 1
ATOM 2124 C C . LEU A 1 255 ? 1.118 -2.754 -12.208 1.00 89.44 255 LEU A C 1
ATOM 2126 O O . LEU A 1 255 ? 0.789 -1.921 -13.054 1.00 89.44 255 LEU A O 1
ATOM 2130 N N . ILE A 1 256 ? 1.251 -2.467 -10.917 1.00 93.12 256 ILE A N 1
ATOM 2131 C CA . ILE A 1 256 ? 1.128 -1.118 -10.357 1.00 93.12 256 ILE A CA 1
ATOM 2132 C C . ILE A 1 256 ? 2.468 -0.733 -9.749 1.00 93.12 256 ILE A C 1
ATOM 2134 O O . ILE A 1 256 ? 3.009 -1.464 -8.919 1.00 93.12 256 ILE A O 1
ATOM 2138 N N . SER A 1 257 ? 3.003 0.424 -10.146 1.00 91.06 257 SER A N 1
ATOM 2139 C CA . SER A 1 257 ? 4.213 0.963 -9.529 1.00 91.06 257 SER A CA 1
ATOM 2140 C C . SER A 1 257 ? 3.870 1.546 -8.165 1.00 91.06 257 SER A C 1
ATOM 2142 O O . SER A 1 257 ? 3.048 2.458 -8.065 1.00 91.06 257 SER A O 1
ATOM 2144 N N . VAL A 1 258 ? 4.529 1.053 -7.121 1.00 95.94 258 VAL A N 1
ATOM 2145 C CA . VAL A 1 258 ? 4.277 1.461 -5.740 1.00 95.94 258 VAL A CA 1
ATOM 2146 C C . VAL A 1 258 ? 5.555 1.855 -5.011 1.00 95.94 258 VAL A C 1
ATOM 2148 O O . VAL A 1 258 ? 6.642 1.344 -5.272 1.00 95.94 258 VAL A O 1
ATOM 2151 N N . GLU A 1 259 ? 5.410 2.769 -4.062 1.00 96.12 259 GLU A N 1
ATOM 2152 C CA . GLU A 1 259 ? 6.404 3.070 -3.037 1.00 96.12 259 GLU A CA 1
ATOM 2153 C C . GLU A 1 259 ? 5.941 2.408 -1.737 1.00 96.12 259 GLU A C 1
ATOM 2155 O O . GLU A 1 259 ? 4.852 2.700 -1.239 1.00 96.12 259 GLU A O 1
ATOM 2160 N N . ILE A 1 260 ? 6.749 1.491 -1.206 1.00 95.75 260 ILE A N 1
ATOM 2161 C CA . ILE A 1 260 ? 6.437 0.741 0.011 1.00 95.75 260 ILE A CA 1
ATOM 2162 C C . ILE A 1 260 ? 7.351 1.229 1.122 1.00 95.75 260 ILE A C 1
ATOM 2164 O O . ILE A 1 260 ? 8.570 1.116 1.023 1.00 95.75 260 ILE A O 1
ATOM 2168 N N . CYS A 1 261 ? 6.754 1.729 2.200 1.00 96.00 261 CYS A N 1
ATOM 2169 C CA . CYS A 1 261 ? 7.444 2.102 3.425 1.00 96.00 261 CYS A CA 1
ATOM 2170 C C . CYS A 1 261 ? 6.990 1.208 4.574 1.00 96.00 261 CYS A C 1
ATOM 2172 O O . CYS A 1 261 ? 5.850 1.291 5.036 1.00 96.00 261 CYS A O 1
ATOM 2174 N N . SER A 1 262 ? 7.907 0.380 5.061 1.00 95.38 262 SER A N 1
ATOM 2175 C CA . SER A 1 262 ? 7.640 -0.638 6.072 1.00 95.38 262 SER A CA 1
ATOM 2176 C C . SER A 1 262 ? 8.323 -0.298 7.394 1.00 95.38 262 SER A C 1
ATOM 2178 O O . SER A 1 262 ? 9.437 0.231 7.421 1.00 95.38 262 SER A O 1
ATOM 2180 N N . LYS A 1 263 ? 7.666 -0.613 8.514 1.00 94.62 263 LYS A N 1
ATOM 2181 C CA . LYS A 1 263 ? 8.193 -0.421 9.871 1.00 94.62 263 LYS A CA 1
ATOM 2182 C C . LYS A 1 263 ? 7.856 -1.603 10.772 1.00 94.62 263 LYS A C 1
ATOM 2184 O O . LYS A 1 263 ? 6.723 -2.070 10.789 1.00 94.62 263 LYS A O 1
ATOM 2189 N N . ILE A 1 264 ? 8.814 -2.029 11.591 1.00 92.75 264 ILE A N 1
ATOM 2190 C CA . ILE A 1 264 ? 8.575 -3.047 12.620 1.00 92.75 264 ILE A CA 1
ATOM 2191 C C . ILE A 1 264 ? 7.992 -2.388 13.877 1.00 92.75 264 ILE A C 1
ATOM 2193 O O . ILE A 1 264 ? 8.552 -1.426 14.411 1.00 92.75 264 ILE A O 1
ATOM 2197 N N . ILE A 1 265 ? 6.878 -2.922 14.381 1.00 90.62 265 ILE A N 1
ATOM 2198 C CA . ILE A 1 265 ? 6.214 -2.471 15.610 1.00 90.62 265 ILE A CA 1
ATOM 2199 C C . ILE A 1 265 ? 5.909 -3.647 16.548 1.00 90.62 265 ILE A C 1
ATOM 2201 O O . ILE A 1 265 ? 5.814 -4.801 16.132 1.00 90.62 265 ILE A O 1
ATOM 2205 N N . LYS A 1 266 ? 5.734 -3.355 17.844 1.00 87.06 266 LYS A N 1
ATOM 2206 C CA . LYS A 1 266 ? 5.269 -4.331 18.842 1.00 87.06 266 LYS A CA 1
ATOM 2207 C C . LYS A 1 266 ? 3.784 -4.129 19.124 1.00 87.06 266 LYS A C 1
ATOM 2209 O O . LYS A 1 266 ? 3.408 -3.127 19.726 1.00 87.06 266 LYS A O 1
ATOM 2214 N N . LEU A 1 267 ? 2.959 -5.109 18.766 1.00 81.25 267 LEU A N 1
ATOM 2215 C CA . LEU A 1 267 ? 1.521 -5.122 19.025 1.00 81.25 267 LEU A CA 1
ATOM 2216 C C . LEU A 1 267 ? 1.179 -6.265 19.991 1.00 81.25 267 LEU A C 1
ATOM 2218 O O . LEU A 1 267 ? 1.383 -7.432 19.675 1.00 81.25 267 LEU A O 1
ATOM 2222 N N . LYS A 1 268 ? 0.689 -5.945 21.200 1.00 75.69 268 LYS A N 1
ATOM 2223 C CA . LYS A 1 268 ? 0.287 -6.931 22.235 1.00 75.69 268 LYS A CA 1
ATOM 2224 C C . LYS A 1 268 ? 1.312 -8.071 22.458 1.00 75.69 268 LYS A C 1
ATOM 2226 O O . LYS A 1 268 ? 0.933 -9.222 22.639 1.00 75.69 268 LYS A O 1
ATOM 2231 N N . LYS A 1 269 ? 2.613 -7.732 22.484 1.00 77.88 269 LYS A N 1
ATOM 2232 C CA . LYS A 1 269 ? 3.790 -8.634 22.604 1.00 77.88 269 LYS A CA 1
ATOM 2233 C C . LYS A 1 269 ? 4.197 -9.415 21.343 1.00 77.88 269 LYS A C 1
ATOM 2235 O O . LYS A 1 269 ? 5.215 -10.098 21.396 1.00 77.88 269 LYS A O 1
ATOM 2240 N N . LYS A 1 270 ? 3.489 -9.280 20.220 1.00 83.62 270 LYS A N 1
ATOM 2241 C CA . LYS A 1 270 ? 3.930 -9.785 18.912 1.00 83.62 270 LYS A CA 1
ATOM 2242 C C . LYS A 1 270 ? 4.680 -8.703 18.137 1.00 83.62 270 LYS A C 1
ATOM 2244 O O . LYS A 1 270 ? 4.304 -7.532 18.179 1.00 83.62 270 LYS A O 1
ATOM 2249 N N . THR A 1 271 ? 5.741 -9.100 17.448 1.00 88.25 271 THR A N 1
ATOM 2250 C CA . THR A 1 271 ? 6.453 -8.243 16.496 1.00 88.25 271 THR A CA 1
ATOM 2251 C C . THR A 1 271 ? 5.757 -8.365 15.148 1.00 88.25 271 THR A C 1
ATOM 2253 O O . THR A 1 271 ? 5.644 -9.471 14.630 1.00 88.25 271 THR A O 1
ATOM 2256 N N . VAL A 1 272 ? 5.277 -7.250 14.610 1.00 93.31 272 VAL A N 1
ATOM 2257 C CA . VAL A 1 272 ? 4.587 -7.190 13.314 1.00 93.31 272 VAL A CA 1
ATOM 2258 C C . VAL A 1 272 ? 5.199 -6.088 12.457 1.00 93.31 272 VAL A C 1
ATOM 2260 O O . VAL A 1 272 ? 5.857 -5.181 12.974 1.00 93.31 272 VAL A O 1
ATOM 2263 N N . VAL A 1 273 ? 4.976 -6.164 11.154 1.00 94.12 273 VAL A N 1
ATOM 2264 C CA . VAL A 1 273 ? 5.357 -5.145 10.180 1.00 94.12 273 VAL A CA 1
ATOM 2265 C C . VAL A 1 273 ? 4.107 -4.360 9.803 1.00 94.12 273 VAL A C 1
ATOM 2267 O O . VAL A 1 273 ? 3.061 -4.949 9.545 1.00 94.12 273 VAL A O 1
ATOM 2270 N N . ILE A 1 274 ? 4.209 -3.032 9.807 1.00 95.12 274 ILE A N 1
ATOM 2271 C CA . ILE A 1 274 ? 3.232 -2.145 9.176 1.00 95.12 274 ILE A CA 1
ATOM 2272 C C . ILE A 1 274 ? 3.847 -1.584 7.899 1.00 95.12 274 ILE A C 1
ATOM 2274 O O . ILE A 1 274 ? 4.930 -1.000 7.947 1.00 95.12 274 ILE A O 1
ATOM 2278 N N . SER A 1 275 ? 3.152 -1.755 6.783 1.00 96.06 275 SER A N 1
ATOM 2279 C CA . SER A 1 275 ? 3.579 -1.312 5.461 1.00 96.06 275 SER A CA 1
ATOM 2280 C C . SER A 1 275 ? 2.564 -0.338 4.896 1.00 96.06 275 SER A C 1
ATOM 2282 O O . SER A 1 275 ? 1.378 -0.647 4.798 1.00 96.06 275 SER A O 1
ATOM 2284 N N . ILE A 1 276 ? 3.047 0.849 4.543 1.00 97.31 276 ILE A N 1
ATOM 2285 C CA . ILE A 1 276 ? 2.292 1.865 3.818 1.00 97.31 276 ILE A CA 1
ATOM 2286 C C . ILE A 1 276 ? 2.707 1.757 2.357 1.00 97.31 276 ILE A C 1
ATOM 2288 O O . ILE A 1 276 ? 3.893 1.861 2.047 1.00 97.31 276 ILE A O 1
ATOM 2292 N N . VAL A 1 277 ? 1.734 1.522 1.487 1.00 97.56 277 VAL A N 1
ATOM 2293 C CA . VAL A 1 277 ? 1.920 1.279 0.059 1.00 97.56 277 VAL A CA 1
ATOM 2294 C C . VAL A 1 277 ? 1.222 2.398 -0.698 1.00 97.56 277 VAL A C 1
ATOM 2296 O O . VAL A 1 277 ? -0.004 2.517 -0.674 1.00 97.56 277 VAL A O 1
ATOM 2299 N N . ARG A 1 278 ? 2.019 3.243 -1.347 1.00 97.19 278 ARG A N 1
ATOM 2300 C CA . ARG A 1 278 ? 1.537 4.370 -2.142 1.00 97.19 278 ARG A CA 1
ATOM 2301 C C . ARG A 1 278 ? 1.624 4.039 -3.619 1.00 97.19 278 ARG A C 1
ATOM 2303 O O . ARG A 1 278 ? 2.696 3.676 -4.094 1.00 97.19 278 ARG A O 1
ATOM 2310 N N . ASP A 1 279 ? 0.534 4.242 -4.349 1.00 95.81 279 ASP A N 1
ATOM 2311 C CA . ASP A 1 279 ? 0.554 4.203 -5.810 1.00 95.81 279 ASP A CA 1
ATOM 2312 C C . ASP A 1 279 ? 1.348 5.402 -6.351 1.00 95.81 279 ASP A C 1
ATOM 2314 O O . ASP A 1 279 ? 1.035 6.564 -6.078 1.00 95.81 279 ASP A O 1
ATOM 2318 N N . ILE A 1 280 ? 2.408 5.112 -7.101 1.00 93.38 280 ILE A N 1
ATOM 2319 C CA . ILE A 1 280 ? 3.271 6.107 -7.744 1.00 93.38 280 ILE A CA 1
ATOM 2320 C C . ILE A 1 280 ? 3.206 6.009 -9.269 1.00 93.38 280 ILE A C 1
ATOM 2322 O O . ILE A 1 280 ? 4.046 6.588 -9.957 1.00 93.38 280 ILE A O 1
ATOM 2326 N N . THR A 1 281 ? 2.217 5.304 -9.819 1.00 88.50 281 THR A N 1
ATOM 2327 C CA . THR A 1 281 ? 2.071 5.077 -11.261 1.00 88.50 281 THR A CA 1
ATOM 2328 C C . THR A 1 281 ? 1.979 6.399 -12.020 1.00 88.50 281 THR A C 1
ATOM 2330 O O . THR A 1 281 ? 2.715 6.609 -12.982 1.00 88.50 281 THR A O 1
ATOM 2333 N N . GLU A 1 282 ? 1.164 7.353 -11.559 1.00 84.31 282 GLU A N 1
ATOM 2334 C CA . GLU A 1 282 ? 1.050 8.674 -12.198 1.00 84.31 282 GLU A CA 1
ATOM 2335 C C . GLU A 1 282 ? 2.364 9.475 -12.128 1.00 84.31 282 GLU A C 1
ATOM 2337 O O . GLU A 1 282 ? 2.771 10.109 -13.111 1.00 84.31 282 GLU A O 1
ATOM 2342 N N . ARG A 1 283 ? 3.073 9.396 -10.990 1.00 87.19 283 ARG A N 1
ATOM 2343 C CA . ARG A 1 283 ? 4.402 10.004 -10.810 1.00 87.19 283 ARG A CA 1
ATOM 2344 C C . ARG A 1 283 ? 5.388 9.422 -11.821 1.00 87.19 283 ARG A C 1
ATOM 2346 O O . ARG A 1 283 ? 6.014 10.181 -12.556 1.00 87.19 283 ARG A O 1
ATOM 2353 N N . LYS A 1 284 ? 5.464 8.091 -11.916 1.00 79.62 284 LYS A N 1
ATOM 2354 C CA . LYS A 1 284 ? 6.342 7.377 -12.852 1.00 79.62 284 LYS A CA 1
ATOM 2355 C C . LYS A 1 284 ? 6.013 7.690 -14.306 1.00 79.62 284 LYS A C 1
ATOM 2357 O O . LYS A 1 284 ? 6.922 7.975 -15.076 1.00 79.62 284 LYS A O 1
ATOM 2362 N N . LEU A 1 285 ? 4.737 7.722 -14.683 1.00 74.69 285 LEU A N 1
ATOM 2363 C CA . LEU A 1 285 ? 4.324 8.096 -16.039 1.00 74.69 285 LEU A CA 1
ATOM 2364 C C . LEU A 1 285 ? 4.724 9.536 -16.386 1.00 74.69 285 LEU A C 1
ATOM 2366 O O . LEU A 1 285 ? 5.148 9.814 -17.508 1.00 74.69 285 LEU A O 1
ATOM 2370 N N . THR A 1 286 ? 4.623 10.455 -15.425 1.00 70.00 286 THR A N 1
ATOM 2371 C CA . THR A 1 286 ? 5.042 11.850 -15.609 1.00 70.00 286 THR A CA 1
ATOM 2372 C C . THR A 1 286 ? 6.559 11.968 -15.747 1.00 70.00 286 THR A C 1
ATOM 2374 O O . THR A 1 286 ? 7.034 12.664 -16.646 1.00 70.00 286 THR A O 1
ATOM 2377 N N . GLU A 1 287 ? 7.320 11.262 -14.907 1.00 73.44 287 GLU A N 1
ATOM 2378 C CA . GLU A 1 287 ? 8.783 11.183 -14.991 1.00 73.44 287 GLU A CA 1
ATOM 2379 C C . GLU A 1 287 ? 9.238 10.607 -16.338 1.00 73.44 287 GLU A C 1
ATOM 2381 O O . GLU A 1 287 ? 10.071 11.209 -17.015 1.00 73.44 287 GLU A O 1
ATOM 2386 N N . GLU A 1 288 ? 8.648 9.495 -16.779 1.00 71.44 288 GLU A N 1
ATOM 2387 C CA . GLU A 1 288 ? 8.946 8.872 -18.073 1.00 71.44 288 GLU A CA 1
ATOM 2388 C C . GLU A 1 288 ? 8.599 9.803 -19.241 1.00 71.44 288 GLU A C 1
ATOM 2390 O O . GLU A 1 288 ? 9.385 9.958 -20.177 1.00 71.44 288 GLU A O 1
ATOM 2395 N N . LYS A 1 289 ? 7.473 10.523 -19.166 1.00 69.50 289 LYS A N 1
ATOM 2396 C CA . LYS A 1 289 ? 7.119 11.534 -20.169 1.00 69.50 289 LYS A CA 1
ATOM 2397 C C . LYS A 1 289 ? 8.141 12.674 -20.220 1.00 69.50 289 LYS A C 1
ATOM 2399 O O . LYS A 1 289 ? 8.471 13.134 -21.312 1.00 69.50 289 LYS A O 1
ATOM 2404 N N . MET A 1 290 ? 8.652 13.129 -19.073 1.00 67.50 290 MET A N 1
ATOM 2405 C CA . MET A 1 290 ? 9.716 14.139 -19.024 1.00 67.50 290 MET A CA 1
ATOM 2406 C C . MET A 1 290 ? 11.024 13.612 -19.620 1.00 67.50 290 MET A C 1
ATOM 2408 O O . MET A 1 290 ? 11.642 14.311 -20.421 1.00 67.50 290 MET A O 1
ATOM 2412 N N . LYS A 1 291 ? 11.426 12.376 -19.298 1.00 69.69 291 LYS A N 1
ATOM 2413 C CA . LYS A 1 291 ? 12.610 11.743 -19.902 1.00 69.69 291 LYS A CA 1
ATOM 2414 C C . LYS A 1 291 ? 12.473 11.636 -21.419 1.00 69.69 291 LYS A C 1
ATOM 2416 O O . LYS A 1 291 ? 13.383 12.049 -22.134 1.00 69.69 291 LYS A O 1
ATOM 2421 N N . ARG A 1 292 ? 11.310 11.205 -21.923 1.00 68.50 292 ARG A N 1
ATOM 2422 C CA . ARG A 1 292 ? 11.032 11.109 -23.367 1.00 68.50 292 ARG A CA 1
ATOM 2423 C C . ARG A 1 292 ? 11.115 12.459 -24.089 1.00 68.50 292 ARG A C 1
ATOM 2425 O O . ARG A 1 292 ? 11.463 12.500 -25.260 1.00 68.50 292 ARG A O 1
ATOM 2432 N N . GLN A 1 293 ? 10.848 13.581 -23.412 1.00 65.06 293 GLN A N 1
ATOM 2433 C CA . GLN A 1 293 ? 11.058 14.919 -23.995 1.00 65.06 293 GLN A CA 1
ATOM 2434 C C . GLN A 1 293 ? 12.541 15.287 -24.157 1.00 65.06 293 GLN A C 1
ATOM 2436 O O . GLN A 1 293 ? 12.886 16.103 -25.019 1.00 65.06 293 GLN A O 1
ATOM 2441 N N . LEU A 1 294 ? 13.410 14.734 -23.309 1.00 69.62 294 LEU A N 1
ATOM 2442 C CA . LEU A 1 294 ? 14.852 14.966 -23.368 1.00 69.62 294 LEU A CA 1
ATOM 2443 C C . LEU A 1 294 ? 15.525 14.076 -24.415 1.00 69.62 294 LEU A C 1
ATOM 2445 O O . LEU A 1 294 ? 16.457 14.550 -25.068 1.00 69.62 294 LEU A O 1
ATOM 2449 N N . MET A 1 295 ? 14.999 12.865 -24.617 1.00 74.19 295 MET A N 1
ATOM 2450 C CA . MET A 1 295 ? 15.480 11.912 -25.615 1.00 74.19 295 MET A CA 1
ATOM 2451 C C . MET A 1 295 ? 15.481 12.488 -27.041 1.00 74.19 295 MET A C 1
ATOM 2453 O O . MET A 1 295 ? 14.660 13.329 -27.431 1.00 74.19 295 MET A O 1
ATOM 2457 N N . LYS A 1 296 ? 16.451 12.025 -27.822 1.00 79.25 296 LYS A N 1
ATOM 2458 C CA . LYS A 1 296 ? 16.604 12.221 -29.263 1.00 79.25 296 LYS A CA 1
ATOM 2459 C C . LYS A 1 296 ? 15.964 11.090 -30.066 1.00 79.25 296 LYS A C 1
ATOM 2461 O O . LYS A 1 296 ? 15.506 11.361 -31.174 1.00 79.25 296 LYS A O 1
ATOM 2466 N N . PHE A 1 297 ? 15.923 9.867 -29.535 1.00 84.44 297 PHE A N 1
ATOM 2467 C CA . PHE A 1 297 ? 15.480 8.669 -30.261 1.00 84.44 297 PHE A CA 1
ATOM 2468 C C . PHE A 1 297 ? 14.281 7.990 -29.602 1.00 84.44 297 PHE A C 1
ATOM 2470 O O . PHE A 1 297 ? 14.174 7.958 -28.379 1.00 84.44 297 PHE A O 1
ATOM 2477 N N . ASP A 1 298 ? 13.363 7.462 -30.416 1.00 81.56 298 ASP A N 1
ATOM 2478 C CA . ASP A 1 298 ? 12.152 6.796 -29.938 1.00 81.56 298 ASP A CA 1
ATOM 2479 C C . ASP A 1 298 ? 12.440 5.316 -29.683 1.00 81.56 298 ASP A C 1
ATOM 2481 O O . ASP A 1 298 ? 12.280 4.453 -30.550 1.00 81.56 298 ASP A O 1
ATOM 2485 N N . LEU A 1 299 ? 12.941 5.047 -28.480 1.00 85.62 299 LEU A N 1
ATOM 2486 C CA . LEU A 1 299 ? 13.293 3.713 -28.016 1.00 85.62 299 LEU A CA 1
ATOM 2487 C C . LEU A 1 299 ? 12.278 3.269 -26.965 1.00 85.62 299 LEU A C 1
ATOM 2489 O O . LEU A 1 299 ? 12.212 3.812 -25.864 1.00 85.62 299 LEU A O 1
ATOM 2493 N N . GLU A 1 300 ? 11.469 2.277 -27.315 1.00 83.12 300 GLU A N 1
ATOM 2494 C CA . GLU A 1 300 ? 10.465 1.706 -26.429 1.00 83.12 300 GLU A CA 1
ATOM 2495 C C . GLU A 1 300 ? 11.070 0.577 -25.594 1.00 83.12 300 GLU A C 1
ATOM 2497 O O . GLU A 1 300 ? 11.850 -0.240 -26.091 1.00 83.12 300 GLU A O 1
ATOM 2502 N N . ALA A 1 301 ? 10.674 0.521 -24.321 1.00 83.62 301 ALA A N 1
ATOM 2503 C CA . ALA A 1 301 ? 11.039 -0.565 -23.423 1.00 83.62 301 ALA A CA 1
ATOM 2504 C C . ALA A 1 301 ? 10.602 -1.922 -23.998 1.00 83.62 301 ALA A C 1
ATOM 2506 O O . ALA A 1 301 ? 9.464 -2.083 -24.439 1.00 83.62 301 ALA A O 1
ATOM 2507 N N . GLY A 1 302 ? 11.504 -2.903 -23.964 1.00 87.56 302 GLY A N 1
ATOM 2508 C CA . GLY A 1 302 ? 11.214 -4.273 -24.387 1.00 87.56 302 GLY A CA 1
ATOM 2509 C C . GLY A 1 302 ? 11.205 -4.515 -25.897 1.00 87.56 302 GLY A C 1
ATOM 2510 O O . GLY A 1 302 ? 10.706 -5.549 -26.339 1.00 87.56 302 GLY A O 1
ATOM 2511 N N . LYS A 1 303 ? 11.759 -3.593 -26.694 1.00 91.94 303 LYS A N 1
ATOM 2512 C CA . LYS A 1 303 ? 11.990 -3.790 -28.133 1.00 91.94 303 LYS A CA 1
ATOM 2513 C C . LYS A 1 303 ? 13.458 -4.068 -28.455 1.00 91.94 303 LYS A C 1
ATOM 2515 O O . LYS A 1 303 ? 14.362 -3.690 -27.711 1.00 91.94 303 LYS A O 1
ATOM 2520 N N . ILE A 1 304 ? 13.676 -4.689 -29.613 1.00 95.12 304 ILE A N 1
ATOM 2521 C CA . ILE A 1 304 ? 15.000 -4.838 -30.221 1.00 95.12 304 ILE A CA 1
ATOM 2522 C C . ILE A 1 304 ? 15.091 -3.924 -31.425 1.00 95.12 304 ILE A C 1
ATOM 2524 O O . ILE A 1 304 ? 14.180 -3.887 -32.253 1.00 95.12 304 ILE A O 1
ATOM 2528 N N . TYR A 1 305 ? 16.221 -3.248 -31.539 1.00 94.94 305 TYR A N 1
ATOM 2529 C CA . TYR A 1 305 ? 16.544 -2.346 -32.619 1.00 94.94 305 TYR A CA 1
ATOM 2530 C C . TYR A 1 305 ? 17.770 -2.832 -33.381 1.00 94.94 305 TYR A C 1
ATOM 2532 O O . TYR A 1 305 ? 18.731 -3.298 -32.770 1.00 94.94 305 TYR A O 1
ATOM 2540 N N . LEU A 1 306 ? 17.753 -2.691 -34.704 1.00 94.50 306 LEU A N 1
ATOM 2541 C CA . LEU A 1 306 ? 18.907 -2.950 -35.560 1.00 94.50 306 LEU A CA 1
ATOM 2542 C C . LEU A 1 306 ? 19.441 -1.630 -36.115 1.00 94.50 306 LEU A C 1
ATOM 2544 O O . LEU A 1 306 ? 18.710 -0.858 -36.733 1.00 94.50 306 LEU A O 1
ATOM 2548 N N . VAL A 1 307 ? 20.738 -1.397 -35.937 1.00 93.44 307 VAL A N 1
ATOM 2549 C CA . VAL A 1 307 ? 21.462 -0.284 -36.550 1.00 93.44 307 VAL A CA 1
ATOM 2550 C C . VAL A 1 307 ? 22.435 -0.846 -37.578 1.00 93.44 307 VAL A C 1
ATOM 2552 O O . VAL A 1 307 ? 23.352 -1.597 -37.252 1.00 93.44 307 VAL A O 1
ATOM 2555 N N . LYS A 1 308 ? 22.208 -0.475 -38.840 1.00 91.12 308 LYS A N 1
ATOM 2556 C CA . LYS A 1 308 ? 23.008 -0.894 -39.996 1.00 91.12 308 LYS A CA 1
ATOM 2557 C C . LYS A 1 308 ? 24.185 0.065 -40.177 1.00 91.12 308 LYS A C 1
ATOM 2559 O O . LYS A 1 308 ? 24.058 1.065 -40.882 1.00 91.12 308 LYS A O 1
ATOM 2564 N N . GLU A 1 309 ? 25.313 -0.215 -39.532 1.00 87.00 309 GLU A N 1
ATOM 2565 C CA . GLU A 1 309 ? 26.497 0.649 -39.564 1.00 87.00 309 GLU A CA 1
ATOM 2566 C C . GLU A 1 309 ? 27.810 -0.137 -39.422 1.00 87.00 309 GLU A C 1
ATOM 2568 O O . GLU A 1 309 ? 27.895 -1.103 -38.672 1.00 87.00 309 GLU A O 1
ATOM 2573 N N . ALA A 1 310 ? 28.859 0.304 -40.124 1.00 78.69 310 ALA A N 1
ATOM 2574 C CA . ALA A 1 310 ? 30.204 -0.281 -40.015 1.00 78.69 310 ALA A CA 1
ATOM 2575 C C . ALA A 1 310 ? 31.008 0.288 -38.829 1.00 78.69 310 ALA A C 1
ATOM 2577 O O . ALA A 1 310 ? 31.889 -0.359 -38.266 1.00 78.69 310 ALA A O 1
ATOM 2578 N N . LYS A 1 311 ? 30.723 1.540 -38.452 1.00 79.88 311 LYS A N 1
ATOM 2579 C CA . LYS A 1 311 ? 31.277 2.206 -37.269 1.00 79.88 311 LYS A CA 1
ATOM 2580 C C . LYS A 1 311 ? 30.111 2.576 -36.382 1.00 79.88 311 LYS A C 1
ATOM 2582 O O . LYS A 1 311 ? 29.258 3.314 -36.851 1.00 79.88 311 LYS A O 1
ATOM 2587 N N . SER A 1 312 ? 30.140 2.117 -35.140 1.00 83.06 312 SER A N 1
ATOM 2588 C CA . SER A 1 312 ? 29.069 2.159 -34.137 1.00 83.06 312 SER A CA 1
ATOM 2589 C C . SER A 1 312 ? 28.668 3.564 -33.646 1.00 83.06 312 SER A C 1
ATOM 2591 O O . SER A 1 312 ? 28.376 3.758 -32.475 1.00 83.06 312 SER A O 1
ATOM 2593 N N . LEU A 1 313 ? 28.727 4.590 -34.493 1.00 83.25 313 LEU A N 1
ATOM 2594 C CA . LEU A 1 313 ? 28.519 5.984 -34.102 1.00 83.25 313 LEU A CA 1
ATOM 2595 C C . LEU A 1 313 ? 27.062 6.240 -33.711 1.00 83.25 313 LEU A C 1
ATOM 2597 O O . LEU A 1 313 ? 26.801 6.884 -32.697 1.00 83.25 313 LEU A O 1
ATOM 2601 N N . PHE A 1 314 ? 26.117 5.728 -34.498 1.00 87.00 314 PHE A N 1
ATOM 2602 C CA . PHE A 1 314 ? 24.698 5.975 -34.288 1.00 87.00 314 PHE A CA 1
ATOM 2603 C C . PHE A 1 314 ? 24.143 5.127 -33.139 1.00 87.00 314 PHE A C 1
ATOM 2605 O O . PHE A 1 314 ? 23.411 5.644 -32.297 1.00 87.00 314 PHE A O 1
ATOM 2612 N N . SER A 1 315 ? 24.523 3.850 -33.045 1.00 90.62 315 SER A N 1
ATOM 2613 C CA . SER A 1 315 ? 24.133 2.983 -31.926 1.00 90.62 315 SER A CA 1
ATOM 2614 C C . SER A 1 315 ? 24.696 3.462 -30.587 1.00 90.62 315 SER A C 1
ATOM 2616 O O . SER A 1 315 ? 23.970 3.439 -29.592 1.00 90.62 315 SER A O 1
ATOM 2618 N N . ILE A 1 316 ? 25.938 3.967 -30.552 1.00 90.56 316 ILE A N 1
ATOM 2619 C CA . ILE A 1 316 ? 26.508 4.600 -29.353 1.00 90.56 316 ILE A CA 1
ATOM 2620 C C . ILE A 1 316 ? 25.752 5.884 -29.006 1.00 90.56 316 ILE A C 1
ATOM 2622 O O . ILE A 1 316 ? 25.460 6.104 -27.832 1.00 90.56 316 ILE A O 1
ATOM 2626 N N . GLU A 1 317 ? 25.398 6.725 -29.986 1.00 87.44 317 GLU A N 1
ATOM 2627 C CA . GLU A 1 317 ? 24.612 7.935 -29.718 1.00 87.44 317 GLU A CA 1
ATOM 2628 C C . GLU A 1 317 ? 23.227 7.595 -29.144 1.00 87.44 317 GLU A C 1
ATOM 2630 O O . GLU A 1 317 ? 22.814 8.190 -28.146 1.00 87.44 317 GLU A O 1
ATOM 2635 N N . ALA A 1 318 ? 22.538 6.611 -29.727 1.00 88.50 318 ALA A N 1
ATOM 2636 C CA . ALA A 1 318 ? 21.240 6.135 -29.260 1.00 88.50 318 ALA A CA 1
ATOM 2637 C C . ALA A 1 318 ? 21.312 5.526 -27.852 1.00 88.50 318 ALA A C 1
ATOM 2639 O O . ALA A 1 318 ? 20.467 5.808 -27.003 1.00 88.50 318 ALA A O 1
ATOM 2640 N N . PHE A 1 319 ? 22.357 4.748 -27.569 1.00 90.94 319 PHE A N 1
ATOM 2641 C CA . PHE A 1 319 ? 22.609 4.212 -26.235 1.00 90.94 319 PHE A CA 1
ATOM 2642 C C . PHE A 1 319 ? 22.925 5.320 -25.217 1.00 90.94 319 PHE A C 1
ATOM 2644 O O . PHE A 1 319 ? 22.391 5.323 -24.107 1.00 90.94 319 PHE A O 1
ATOM 2651 N N . ASN A 1 320 ? 23.755 6.299 -25.591 1.00 88.62 320 ASN A N 1
ATOM 2652 C CA . ASN A 1 320 ? 24.106 7.425 -24.727 1.00 88.62 320 ASN A CA 1
ATOM 2653 C C . ASN A 1 320 ? 22.880 8.277 -24.367 1.00 88.62 320 ASN A C 1
ATOM 2655 O O . ASN A 1 320 ? 22.763 8.723 -23.229 1.00 88.62 320 ASN A O 1
ATOM 2659 N N . ASP A 1 321 ? 21.950 8.474 -25.303 1.00 84.31 321 ASP A N 1
ATOM 2660 C CA . ASP A 1 321 ? 20.709 9.224 -25.078 1.00 84.31 321 ASP A CA 1
ATOM 2661 C C . ASP A 1 321 ? 19.882 8.651 -23.911 1.00 84.31 321 ASP A C 1
ATOM 2663 O O . ASP A 1 321 ? 19.361 9.397 -23.080 1.00 84.31 321 ASP A O 1
ATOM 2667 N N . LEU A 1 322 ? 19.853 7.322 -23.782 1.00 83.69 322 LEU A N 1
ATOM 2668 C CA . LEU A 1 322 ? 19.178 6.600 -22.702 1.00 83.69 322 LEU A CA 1
ATOM 2669 C C . LEU A 1 322 ? 19.947 6.689 -21.382 1.00 83.69 322 LEU A C 1
ATOM 2671 O O . LEU A 1 322 ? 19.390 7.027 -20.335 1.00 83.69 322 LEU A O 1
ATOM 2675 N N . VAL A 1 323 ? 21.253 6.434 -21.417 1.00 84.19 323 VAL A N 1
ATOM 2676 C CA . VAL A 1 323 ? 22.089 6.500 -20.211 1.00 84.19 323 VAL A CA 1
ATOM 2677 C C . VAL A 1 323 ? 22.094 7.923 -19.630 1.00 84.19 323 VAL A C 1
ATOM 2679 O O . VAL A 1 323 ? 22.043 8.101 -18.411 1.00 84.19 323 VAL A O 1
ATOM 2682 N N . LYS A 1 324 ? 22.053 8.952 -20.486 1.00 81.31 324 LYS A N 1
ATOM 2683 C CA . LYS A 1 324 ? 21.997 10.369 -20.098 1.00 81.31 324 LYS A CA 1
ATOM 2684 C C . LYS A 1 324 ? 20.756 10.733 -19.286 1.00 81.31 324 LYS A C 1
ATOM 2686 O O . LYS A 1 324 ? 20.839 11.579 -18.397 1.00 81.31 324 LYS A O 1
ATOM 2691 N N . VAL A 1 325 ? 19.614 10.106 -19.563 1.00 76.50 325 VAL A N 1
ATOM 2692 C CA . VAL A 1 325 ? 18.367 10.327 -18.809 1.00 76.50 325 VAL A CA 1
ATOM 2693 C C . VAL A 1 325 ? 18.213 9.368 -17.616 1.00 76.50 325 VAL A C 1
ATOM 2695 O O . VAL A 1 325 ? 17.164 9.343 -16.966 1.00 76.50 325 VAL A O 1
ATOM 2698 N N . GLY A 1 326 ? 19.280 8.629 -17.284 1.00 76.06 326 GLY A N 1
ATOM 2699 C CA . GLY A 1 326 ? 19.433 7.889 -16.033 1.00 76.06 326 GLY A CA 1
ATOM 2700 C C . GLY A 1 326 ? 19.063 6.408 -16.089 1.00 76.06 326 GLY A C 1
ATOM 2701 O O . GLY A 1 326 ? 18.898 5.811 -15.027 1.00 76.06 326 GLY A O 1
ATOM 2702 N N . TYR A 1 327 ? 18.914 5.807 -17.274 1.00 81.31 327 TYR A N 1
ATOM 2703 C CA . TYR A 1 327 ? 18.699 4.360 -17.370 1.00 81.31 327 TYR A CA 1
ATOM 2704 C C . TYR A 1 327 ? 20.006 3.567 -17.235 1.00 81.31 327 TYR A C 1
ATOM 2706 O O . TYR A 1 327 ? 21.083 4.028 -17.617 1.00 81.31 327 TYR A O 1
ATOM 2714 N N . SER A 1 328 ? 19.902 2.344 -16.712 1.00 85.69 328 SER A N 1
ATOM 2715 C CA . SER A 1 328 ? 21.021 1.406 -16.596 1.00 85.69 328 SER A CA 1
ATOM 2716 C C . SER A 1 328 ? 21.390 0.825 -17.961 1.00 85.69 328 SER A C 1
ATOM 2718 O O . SER A 1 328 ? 20.565 0.178 -18.608 1.00 85.69 328 SER A O 1
ATOM 2720 N N . GLY A 1 329 ? 22.632 1.050 -18.389 1.00 91.94 329 GLY A N 1
ATOM 2721 C CA . GLY A 1 329 ? 23.151 0.586 -19.674 1.00 91.94 329 GLY A CA 1
ATOM 2722 C C . GLY A 1 329 ? 24.170 -0.549 -19.545 1.00 91.94 329 GLY A C 1
ATOM 2723 O O . GLY A 1 329 ? 25.000 -0.543 -18.633 1.00 91.94 329 GLY A O 1
ATOM 2724 N N . TYR A 1 330 ? 24.147 -1.478 -20.497 1.00 94.75 330 TYR A N 1
ATOM 2725 C CA . TYR A 1 330 ? 25.108 -2.567 -20.672 1.00 94.75 330 TYR A CA 1
ATOM 2726 C C . TYR A 1 330 ? 25.641 -2.559 -22.105 1.00 94.75 330 TYR A C 1
ATOM 2728 O O . TYR A 1 330 ? 24.860 -2.474 -23.047 1.00 94.75 330 TYR A O 1
ATOM 2736 N N . ILE A 1 331 ? 26.956 -2.664 -22.280 1.00 94.94 331 ILE A N 1
ATOM 2737 C CA . ILE A 1 331 ? 27.594 -2.769 -23.597 1.00 94.94 331 ILE A CA 1
ATOM 2738 C C . ILE A 1 331 ? 28.276 -4.126 -23.686 1.00 94.94 331 ILE A C 1
ATOM 2740 O O . ILE A 1 331 ? 29.172 -4.416 -22.899 1.00 94.94 331 ILE A O 1
ATOM 2744 N N . LEU A 1 332 ? 27.851 -4.942 -24.643 1.00 95.06 332 LEU A N 1
ATOM 2745 C CA . LEU A 1 332 ? 28.405 -6.255 -24.943 1.00 95.06 332 LEU A CA 1
ATOM 2746 C C . LEU A 1 332 ? 29.164 -6.120 -26.258 1.00 95.06 332 LEU A C 1
ATOM 2748 O O . LEU A 1 332 ? 28.560 -5.865 -27.299 1.00 95.06 332 LEU A O 1
ATOM 2752 N N . THR A 1 333 ? 30.489 -6.232 -26.213 1.00 93.12 333 THR A N 1
ATOM 2753 C CA . THR A 1 333 ? 31.321 -5.898 -27.374 1.00 93.12 333 THR A CA 1
ATOM 2754 C C . THR A 1 333 ? 32.672 -6.605 -27.374 1.00 93.12 333 THR A C 1
ATOM 2756 O O . THR A 1 333 ? 33.158 -7.101 -26.352 1.00 93.12 333 THR A O 1
ATOM 2759 N N . ARG A 1 334 ? 33.299 -6.629 -28.554 1.00 89.62 334 ARG A N 1
ATOM 2760 C CA . ARG A 1 334 ? 34.705 -7.000 -28.768 1.00 89.62 334 ARG A CA 1
ATOM 2761 C C . ARG A 1 334 ? 35.600 -5.786 -29.085 1.00 89.62 334 ARG A C 1
ATOM 2763 O O . ARG A 1 334 ? 36.794 -5.948 -29.337 1.00 89.62 334 ARG A O 1
ATOM 2770 N N . SER A 1 335 ? 35.051 -4.575 -29.048 1.00 89.62 335 SER A N 1
ATOM 2771 C CA . SER A 1 335 ? 35.795 -3.315 -29.153 1.00 89.62 335 SER A CA 1
ATOM 2772 C C . SER A 1 335 ? 36.315 -2.846 -27.804 1.00 89.62 335 SER A C 1
ATOM 2774 O O . SER A 1 335 ? 35.709 -3.123 -26.777 1.00 89.62 335 SER A O 1
ATOM 2776 N N . LEU A 1 336 ? 37.433 -2.118 -27.800 1.00 88.75 336 LEU A N 1
ATOM 2777 C CA . LEU A 1 336 ? 38.044 -1.634 -26.561 1.00 88.75 336 LEU A CA 1
ATOM 2778 C C . LEU A 1 336 ? 37.136 -0.612 -25.863 1.00 88.75 336 LEU A C 1
ATOM 2780 O O . LEU A 1 336 ? 36.585 0.271 -26.515 1.00 88.75 336 LEU A O 1
ATOM 2784 N N . GLU A 1 337 ? 37.068 -0.651 -24.530 1.00 88.50 337 GLU A N 1
ATOM 2785 C CA . GLU A 1 337 ? 36.253 0.277 -23.723 1.00 88.50 337 GLU A CA 1
ATOM 2786 C C . GLU A 1 337 ? 36.555 1.763 -24.018 1.00 88.50 337 GLU A C 1
ATOM 2788 O O . GLU A 1 337 ? 35.665 2.615 -24.000 1.00 88.50 337 GLU A O 1
ATOM 2793 N N . SER A 1 338 ? 37.801 2.081 -24.390 1.00 87.38 338 SER A N 1
ATOM 2794 C CA . SER A 1 338 ? 38.220 3.428 -24.798 1.00 87.38 338 SER A CA 1
ATOM 2795 C C . SER A 1 338 ? 37.463 3.983 -26.010 1.00 87.38 338 SER A C 1
ATOM 2797 O O . SER A 1 338 ? 37.413 5.200 -26.174 1.00 87.38 338 SER A O 1
ATOM 2799 N N . GLU A 1 339 ? 36.880 3.125 -26.857 1.00 85.94 339 GLU A N 1
ATOM 2800 C CA . GLU A 1 339 ? 36.033 3.548 -27.982 1.00 85.94 339 GLU A CA 1
ATOM 2801 C C . GLU A 1 339 ? 34.706 4.166 -27.501 1.00 85.94 339 GLU A C 1
ATOM 2803 O O . GLU A 1 339 ? 34.126 4.983 -28.214 1.00 85.94 339 GLU A O 1
ATOM 2808 N N . TYR A 1 340 ? 34.257 3.855 -26.279 1.00 87.00 340 TYR A N 1
ATOM 2809 C CA . TYR A 1 340 ? 32.976 4.306 -25.717 1.00 87.00 340 TYR A CA 1
ATOM 2810 C C . TYR A 1 340 ? 33.139 5.383 -24.643 1.00 87.00 340 TYR A C 1
ATOM 2812 O O . TYR A 1 340 ? 32.330 6.307 -24.564 1.00 87.00 340 TYR A O 1
ATOM 2820 N N . ALA A 1 341 ? 34.203 5.304 -23.835 1.00 80.88 341 ALA A N 1
ATOM 2821 C CA . ALA A 1 341 ? 34.422 6.167 -22.670 1.00 80.88 341 ALA A CA 1
ATOM 2822 C C . ALA A 1 341 ? 34.425 7.682 -22.973 1.00 80.88 341 ALA A C 1
ATOM 2824 O O . ALA A 1 341 ? 34.145 8.479 -22.084 1.00 80.88 341 ALA A O 1
ATOM 2825 N N . GLY A 1 342 ? 34.723 8.087 -24.215 1.00 79.50 342 GLY A N 1
ATOM 2826 C CA . GLY A 1 342 ? 34.677 9.490 -24.654 1.00 79.50 342 GLY A CA 1
ATOM 2827 C C . GLY A 1 342 ? 33.355 9.941 -25.287 1.00 79.50 342 GLY A C 1
ATOM 2828 O O . GLY A 1 342 ? 33.205 11.124 -25.580 1.00 79.50 342 GLY A O 1
ATOM 2829 N N . GLN A 1 343 ? 32.422 9.019 -25.533 1.00 83.25 343 GLN A N 1
ATOM 2830 C CA . GLN A 1 343 ? 31.166 9.272 -26.255 1.00 83.25 343 GLN A CA 1
ATOM 2831 C C . GLN A 1 343 ? 29.924 9.142 -25.363 1.00 83.25 343 GLN A C 1
ATOM 2833 O O . GLN A 1 343 ? 28.859 9.640 -25.725 1.00 83.25 343 GLN A O 1
ATOM 2838 N N . ILE A 1 344 ? 30.053 8.484 -24.206 1.00 86.44 344 ILE A N 1
ATOM 2839 C CA . ILE A 1 344 ? 28.948 8.210 -23.286 1.00 86.44 344 ILE A CA 1
ATOM 2840 C C . ILE A 1 344 ? 29.112 9.057 -22.020 1.00 86.44 344 ILE A C 1
ATOM 2842 O O . ILE A 1 344 ? 30.106 8.940 -21.310 1.00 86.44 344 ILE A O 1
ATOM 2846 N N . GLU A 1 345 ? 28.132 9.915 -21.732 1.00 77.56 345 GLU A N 1
ATOM 2847 C CA . GLU A 1 345 ? 28.191 10.891 -20.630 1.00 77.56 345 GLU A CA 1
ATOM 2848 C C . GLU A 1 345 ? 27.776 10.303 -19.264 1.00 77.56 345 GLU A C 1
ATOM 2850 O O . GLU A 1 345 ? 27.899 10.981 -18.243 1.00 77.56 345 GLU A O 1
ATOM 2855 N N . GLY A 1 346 ? 27.300 9.052 -19.205 1.00 75.94 346 GLY A N 1
ATOM 2856 C CA . GLY A 1 346 ? 26.845 8.414 -17.964 1.00 75.94 346 GLY A CA 1
ATOM 2857 C C . GLY A 1 346 ? 27.445 7.035 -17.688 1.00 75.94 346 GLY A C 1
ATOM 2858 O O . GLY A 1 346 ? 28.305 6.543 -18.413 1.00 75.94 346 GLY A O 1
ATOM 2859 N N . LYS A 1 347 ? 27.014 6.419 -16.580 1.00 82.50 347 LYS A N 1
ATOM 2860 C CA . LYS A 1 347 ? 27.541 5.124 -16.130 1.00 82.50 347 LYS A CA 1
ATOM 2861 C C . LYS A 1 347 ? 26.912 3.983 -16.923 1.00 82.50 347 LYS A C 1
ATOM 2863 O O . LYS A 1 347 ? 25.691 3.885 -16.998 1.00 82.50 347 LYS A O 1
ATOM 2868 N N . TYR A 1 348 ? 27.751 3.092 -17.427 1.00 90.12 348 TYR A N 1
ATOM 2869 C CA . TYR A 1 348 ? 27.345 1.858 -18.086 1.00 90.12 348 TYR A CA 1
ATOM 2870 C C . TYR A 1 348 ? 28.219 0.701 -17.603 1.00 90.12 348 TYR A C 1
ATOM 2872 O O . TYR A 1 348 ? 29.320 0.907 -17.093 1.00 90.12 348 TYR A O 1
ATOM 2880 N N . ASN A 1 349 ? 27.708 -0.515 -17.755 1.00 91.31 349 ASN A N 1
ATOM 2881 C CA . ASN A 1 349 ? 28.460 -1.736 -17.517 1.00 91.31 349 ASN A CA 1
ATOM 2882 C C . ASN A 1 349 ? 29.062 -2.207 -18.840 1.00 91.31 349 ASN A C 1
ATOM 2884 O O . ASN A 1 349 ? 28.337 -2.457 -19.802 1.00 91.31 349 ASN A O 1
ATOM 2888 N N . TYR A 1 350 ? 30.382 -2.321 -18.888 1.00 92.12 350 TYR A N 1
ATOM 2889 C CA . TYR A 1 350 ? 31.105 -2.814 -20.051 1.00 92.12 350 TYR A CA 1
ATOM 2890 C C . TYR A 1 350 ? 31.398 -4.309 -19.905 1.00 92.12 350 TYR A C 1
ATOM 2892 O O . TYR A 1 350 ? 31.950 -4.746 -18.893 1.00 92.12 350 TYR A O 1
ATOM 2900 N N . LEU A 1 351 ? 31.041 -5.089 -20.923 1.00 92.31 351 LEU A N 1
ATOM 2901 C CA . LEU A 1 351 ? 31.251 -6.530 -20.979 1.00 92.31 351 LEU A CA 1
ATOM 2902 C C . LEU A 1 351 ? 32.036 -6.896 -22.231 1.00 92.31 351 LEU A C 1
ATOM 2904 O O . LEU A 1 351 ? 31.558 -6.803 -23.363 1.00 92.31 351 LEU A O 1
ATOM 2908 N N . TRP A 1 352 ? 3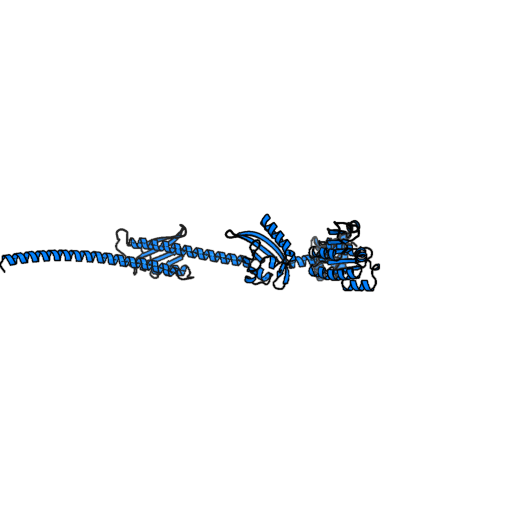3.261 -7.349 -21.988 1.00 92.69 352 TRP A N 1
ATOM 2909 C CA . TRP A 1 352 ? 34.141 -7.873 -23.015 1.00 92.69 352 TRP A CA 1
ATOM 2910 C C . TRP A 1 352 ? 33.700 -9.272 -23.430 1.00 92.69 352 TRP A C 1
ATOM 2912 O O . TRP A 1 352 ? 33.587 -10.150 -22.576 1.00 92.69 352 TRP A O 1
ATOM 2922 N N . ILE A 1 353 ? 33.504 -9.501 -24.727 1.00 91.44 353 ILE A N 1
ATOM 2923 C CA . ILE A 1 353 ? 33.158 -10.823 -25.262 1.00 91.44 353 ILE A CA 1
ATOM 2924 C C . ILE A 1 353 ? 34.446 -11.575 -25.623 1.00 91.44 353 ILE A C 1
ATOM 2926 O O . ILE A 1 353 ? 35.248 -11.075 -26.414 1.00 91.44 353 ILE A O 1
ATOM 2930 N N . SER A 1 354 ? 34.694 -12.769 -25.073 1.00 89.69 354 SER A N 1
ATOM 2931 C CA . SER A 1 354 ? 35.901 -13.568 -25.364 1.00 89.69 354 SER A CA 1
ATOM 2932 C C . SER A 1 354 ? 35.735 -15.047 -24.994 1.00 89.69 354 SER A C 1
ATOM 2934 O O . SER A 1 354 ? 35.083 -15.379 -24.019 1.00 89.69 354 SER A O 1
ATOM 2936 N N . GLU A 1 355 ? 36.413 -15.953 -25.708 1.00 83.38 355 GLU A N 1
ATOM 2937 C CA . GLU A 1 355 ? 36.473 -17.386 -25.335 1.00 83.38 355 GLU A CA 1
ATOM 2938 C C . GLU A 1 355 ? 37.530 -17.693 -24.257 1.00 83.38 355 GLU A C 1
ATOM 2940 O O . GLU A 1 355 ? 37.544 -18.773 -23.675 1.00 83.38 355 GLU A O 1
ATOM 2945 N N . LYS A 1 356 ? 38.504 -16.793 -24.061 1.00 71.31 356 LYS A N 1
ATOM 2946 C CA . LYS A 1 356 ? 39.766 -17.110 -23.361 1.00 71.31 356 LYS A CA 1
ATOM 2947 C C . LYS A 1 356 ? 39.880 -16.546 -21.950 1.00 71.31 356 LYS A C 1
ATOM 2949 O O . LYS A 1 356 ? 40.784 -16.952 -21.224 1.00 71.31 356 LYS A O 1
ATOM 2954 N N . ASP A 1 357 ? 39.038 -15.586 -21.591 1.00 73.38 357 ASP A N 1
ATOM 2955 C CA . ASP A 1 357 ? 39.175 -14.846 -20.341 1.00 73.38 357 ASP A CA 1
ATOM 2956 C C . ASP A 1 357 ? 38.048 -15.216 -19.368 1.00 73.38 357 ASP A C 1
ATOM 2958 O O . ASP A 1 357 ? 36.872 -15.191 -19.719 1.00 73.38 357 ASP A O 1
ATOM 2962 N N . LYS A 1 358 ? 38.399 -15.576 -18.131 1.00 63.69 358 LYS A N 1
ATOM 2963 C CA . LYS A 1 358 ? 37.412 -15.995 -17.122 1.00 63.69 358 LYS A CA 1
ATOM 2964 C C . LYS A 1 358 ? 36.537 -14.838 -16.634 1.00 63.69 358 LYS A C 1
ATOM 2966 O O . LYS A 1 358 ? 35.476 -15.098 -16.084 1.00 63.69 358 LYS A O 1
ATOM 2971 N N . SER A 1 359 ? 36.982 -13.592 -16.809 1.00 73.00 359 SER A N 1
ATOM 2972 C CA . SER A 1 359 ? 36.209 -12.379 -16.498 1.00 73.00 359 SER A CA 1
ATOM 2973 C C . SER A 1 359 ? 35.390 -11.842 -17.675 1.00 73.00 359 SER A C 1
ATOM 2975 O O . SER A 1 359 ? 34.753 -10.801 -17.545 1.00 73.00 359 SER A O 1
ATOM 2977 N N . SER A 1 360 ? 35.420 -12.519 -18.824 1.00 86.62 360 SER A N 1
ATOM 2978 C CA . SER A 1 360 ? 34.717 -12.098 -20.038 1.00 86.62 360 SER A CA 1
ATOM 2979 C C . SER A 1 360 ? 33.416 -12.869 -20.243 1.00 86.62 360 SER A C 1
ATOM 2981 O O . SER A 1 360 ? 33.260 -13.976 -19.731 1.00 86.62 360 SER A O 1
ATOM 2983 N N . LEU A 1 361 ? 32.499 -12.287 -21.012 1.00 89.00 361 LEU A N 1
ATOM 2984 C CA . LEU A 1 361 ? 31.282 -12.957 -21.451 1.00 89.00 361 LEU A CA 1
ATOM 2985 C C . LEU A 1 361 ? 31.611 -13.873 -22.639 1.00 89.00 361 LEU A C 1
ATOM 2987 O O . LEU A 1 361 ? 32.287 -13.459 -23.585 1.00 89.00 361 LEU A O 1
ATOM 2991 N N . SER A 1 362 ? 31.147 -15.120 -22.601 1.00 90.94 362 SER A N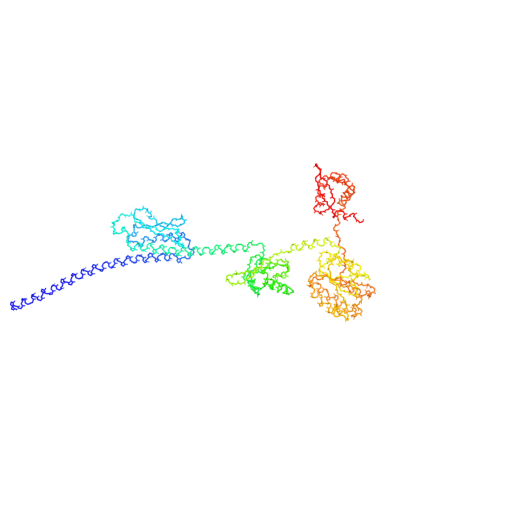 1
ATOM 2992 C CA . SER A 1 362 ? 31.324 -16.056 -23.714 1.00 90.94 362 SER A CA 1
ATOM 2993 C C . SER A 1 362 ? 30.608 -15.553 -24.975 1.00 90.94 362 SER A C 1
ATOM 2995 O O . SER A 1 362 ? 29.538 -14.952 -24.871 1.00 90.94 362 SER A O 1
ATOM 2997 N N . PRO A 1 363 ? 31.152 -15.796 -26.185 1.00 91.06 363 PRO A N 1
ATOM 2998 C CA . PRO A 1 363 ? 30.440 -15.509 -27.429 1.00 91.06 363 PRO A CA 1
ATOM 2999 C C . PRO A 1 363 ? 29.295 -16.496 -27.714 1.00 91.06 363 PRO A C 1
ATOM 3001 O O . PRO A 1 363 ? 28.655 -16.378 -28.759 1.00 91.06 363 PRO A O 1
ATOM 3004 N N . ASP A 1 364 ? 29.068 -17.494 -26.855 1.00 91.69 364 ASP A N 1
ATOM 3005 C CA . ASP A 1 364 ? 27.930 -18.404 -26.969 1.00 91.69 364 ASP A CA 1
ATOM 3006 C C . ASP A 1 364 ? 26.616 -17.659 -26.683 1.00 91.69 364 ASP A C 1
ATOM 3008 O O . ASP A 1 364 ? 26.457 -17.016 -25.643 1.00 91.69 364 ASP A O 1
ATOM 3012 N N . PHE A 1 365 ? 25.662 -17.744 -27.614 1.00 93.38 365 PHE A N 1
ATOM 3013 C CA . PHE A 1 365 ? 24.390 -17.033 -27.499 1.00 93.38 365 PHE A CA 1
ATOM 3014 C C . PHE A 1 365 ? 23.574 -17.450 -26.275 1.00 93.38 365 PHE A C 1
ATOM 3016 O O . PHE A 1 365 ? 22.919 -16.595 -25.695 1.00 93.38 365 PHE A O 1
ATOM 3023 N N . THR A 1 366 ? 23.657 -18.705 -25.828 1.00 91.44 366 THR A N 1
ATOM 3024 C CA . THR A 1 366 ? 22.937 -19.170 -24.635 1.00 91.44 366 THR A CA 1
ATOM 3025 C C . THR A 1 366 ? 23.503 -18.548 -23.357 1.00 91.44 366 THR A C 1
ATOM 3027 O O . THR A 1 366 ? 22.755 -18.249 -22.428 1.00 91.44 366 THR A O 1
ATOM 3030 N N . GLU A 1 367 ? 24.813 -18.296 -23.296 1.00 91.75 367 GLU A N 1
ATOM 3031 C CA . GLU A 1 367 ? 25.406 -17.568 -22.167 1.00 91.75 367 GLU A CA 1
ATOM 3032 C C . GLU A 1 367 ? 25.023 -16.084 -22.176 1.00 91.75 367 GLU A C 1
ATOM 3034 O O . GLU A 1 367 ? 24.762 -15.512 -21.117 1.00 91.75 367 GLU A O 1
ATOM 3039 N N . ILE A 1 368 ? 24.938 -15.472 -23.362 1.00 93.12 368 ILE A N 1
ATOM 3040 C CA . ILE A 1 368 ? 24.473 -14.088 -23.510 1.00 93.12 368 ILE A CA 1
ATOM 3041 C C . ILE A 1 368 ? 22.993 -13.976 -23.122 1.00 93.12 368 ILE A C 1
ATOM 3043 O O . ILE A 1 368 ? 22.642 -13.085 -22.357 1.00 93.12 368 ILE A O 1
ATOM 3047 N N . GLU A 1 369 ? 22.133 -14.882 -23.594 1.00 93.62 369 GLU A N 1
ATOM 3048 C CA . GLU A 1 369 ? 20.712 -14.955 -23.219 1.00 93.62 369 GLU A CA 1
ATOM 3049 C C . GLU A 1 369 ? 20.553 -15.042 -21.699 1.00 93.62 369 GLU A C 1
ATOM 3051 O O . GLU A 1 369 ? 19.877 -14.205 -21.107 1.00 93.62 369 GLU A O 1
ATOM 3056 N N . LYS A 1 370 ? 21.263 -15.975 -21.054 1.00 90.81 370 LYS A N 1
ATOM 3057 C CA . LYS A 1 370 ? 21.233 -16.131 -19.597 1.00 90.81 370 LYS A CA 1
ATOM 3058 C C . LYS A 1 370 ? 21.700 -14.873 -18.865 1.00 90.81 370 LYS A C 1
ATOM 3060 O O . LYS A 1 370 ? 21.086 -14.458 -17.891 1.00 90.81 370 LYS A O 1
ATOM 3065 N N . PHE A 1 371 ? 22.764 -14.233 -19.347 1.00 91.69 371 PHE A N 1
ATOM 3066 C CA . PHE A 1 371 ? 23.210 -12.962 -18.784 1.00 91.69 371 PHE A CA 1
ATOM 3067 C C . PHE A 1 371 ? 22.108 -11.891 -18.865 1.00 91.69 371 PHE A C 1
ATOM 3069 O O . PHE A 1 371 ? 21.866 -11.172 -17.897 1.00 91.69 371 PHE A O 1
ATOM 3076 N N . LEU A 1 372 ? 21.407 -11.795 -19.997 1.00 90.38 372 LEU A N 1
ATOM 3077 C CA . LEU A 1 372 ? 20.305 -10.848 -20.183 1.00 90.38 372 LEU A CA 1
ATOM 3078 C C . LEU A 1 372 ? 19.076 -11.182 -19.322 1.00 90.38 372 LEU A C 1
ATOM 3080 O O . LEU A 1 372 ? 18.345 -10.280 -18.913 1.00 90.38 372 LEU A O 1
ATOM 3084 N N . GLU A 1 373 ? 18.868 -12.453 -18.989 1.00 88.19 373 GLU A N 1
ATOM 3085 C CA . GLU A 1 373 ? 17.874 -12.888 -18.003 1.00 88.19 373 GLU A CA 1
ATOM 3086 C C . GLU A 1 373 ? 18.252 -12.535 -16.557 1.00 88.19 373 GLU A C 1
ATOM 3088 O O . GLU A 1 373 ? 17.388 -12.564 -15.684 1.00 88.19 373 GLU A O 1
ATOM 3093 N N . ASP A 1 374 ? 19.492 -12.132 -16.285 1.00 86.31 374 ASP A N 1
ATOM 3094 C CA . ASP A 1 374 ? 19.950 -11.779 -14.938 1.00 86.31 374 ASP A CA 1
ATOM 3095 C C . ASP A 1 374 ? 20.070 -10.253 -14.729 1.00 86.31 374 ASP A C 1
ATOM 3097 O O . ASP A 1 374 ? 20.075 -9.781 -13.591 1.00 86.31 374 ASP A O 1
ATOM 3101 N N . ILE A 1 375 ? 20.103 -9.436 -15.794 1.00 86.56 375 ILE A N 1
ATOM 3102 C CA . ILE A 1 375 ? 20.204 -7.968 -15.651 1.00 86.56 375 ILE A CA 1
ATOM 3103 C C . ILE A 1 375 ? 18.883 -7.311 -15.208 1.00 86.56 375 ILE A C 1
ATOM 3105 O O . ILE A 1 375 ? 17.807 -7.791 -15.566 1.00 86.56 375 ILE A O 1
ATOM 3109 N N . PRO A 1 376 ? 18.906 -6.164 -14.502 1.00 82.25 376 PRO A N 1
ATOM 3110 C CA . PRO A 1 376 ? 17.691 -5.494 -14.033 1.00 82.25 376 PRO A CA 1
ATOM 3111 C C . PRO A 1 376 ? 16.670 -5.220 -15.153 1.00 82.25 376 PRO A C 1
ATOM 3113 O O . PRO A 1 376 ? 17.046 -4.866 -16.275 1.00 82.25 376 PRO A O 1
ATOM 3116 N N . ARG A 1 377 ? 15.366 -5.329 -14.849 1.00 78.81 377 ARG A N 1
ATOM 3117 C CA . ARG A 1 377 ? 14.286 -4.943 -15.781 1.00 78.81 377 ARG A CA 1
ATOM 3118 C C . ARG A 1 377 ? 14.450 -3.495 -16.250 1.00 78.81 377 ARG A C 1
ATOM 3120 O O . ARG A 1 377 ? 14.972 -2.656 -15.519 1.00 78.81 377 ARG A O 1
ATOM 3127 N N . LYS A 1 378 ? 13.950 -3.192 -17.455 1.00 77.44 378 LYS A N 1
ATOM 3128 C CA . LYS A 1 378 ? 14.026 -1.847 -18.068 1.00 77.44 378 LYS A CA 1
ATOM 3129 C C . LYS A 1 378 ? 15.468 -1.330 -18.254 1.00 77.44 378 LYS A C 1
ATOM 3131 O O . LYS A 1 378 ? 15.678 -0.124 -18.375 1.00 77.44 378 LYS A O 1
ATOM 3136 N N . SER A 1 379 ? 16.452 -2.235 -18.276 1.00 88.25 379 SER A N 1
ATOM 3137 C CA . SER A 1 379 ? 17.829 -1.934 -18.684 1.00 88.25 379 SER A CA 1
ATOM 3138 C C . SER A 1 379 ? 17.941 -1.818 -20.203 1.00 88.25 379 SER A C 1
ATOM 3140 O O . SER A 1 379 ? 17.100 -2.322 -20.949 1.00 88.25 379 SER A O 1
ATOM 3142 N N . PHE A 1 380 ? 19.021 -1.189 -20.654 1.00 90.62 380 PHE A N 1
ATOM 3143 C CA . PHE A 1 380 ? 19.338 -1.021 -22.067 1.00 90.62 380 PHE A CA 1
ATOM 3144 C C . PHE A 1 380 ? 20.637 -1.731 -22.393 1.00 90.62 380 PHE A C 1
ATOM 3146 O O . PHE A 1 380 ? 21.600 -1.668 -21.630 1.00 90.62 380 PHE A O 1
ATOM 3153 N N . VAL A 1 381 ? 20.660 -2.406 -23.533 1.00 95.25 381 VAL A N 1
ATOM 3154 C CA . VAL A 1 381 ? 21.764 -3.272 -23.928 1.00 95.25 381 VAL A CA 1
ATOM 3155 C C . VAL A 1 381 ? 22.198 -2.893 -25.330 1.00 95.25 381 VAL A C 1
ATOM 3157 O O . VAL A 1 381 ? 21.393 -2.929 -26.253 1.00 95.25 381 VAL A O 1
ATOM 3160 N N . LEU A 1 382 ? 23.468 -2.551 -25.500 1.00 95.88 382 LEU A N 1
ATOM 3161 C CA . LEU A 1 382 ? 24.099 -2.400 -26.803 1.00 95.88 382 LEU A CA 1
ATOM 3162 C C . LEU A 1 382 ? 24.929 -3.653 -27.084 1.00 95.88 382 LEU A C 1
ATOM 3164 O O . LEU A 1 382 ? 25.938 -3.883 -26.422 1.00 95.88 382 LEU A O 1
ATOM 3168 N N . ILE A 1 383 ? 24.505 -4.452 -28.060 1.00 95.62 383 ILE A N 1
ATOM 3169 C CA . ILE A 1 383 ? 25.310 -5.536 -28.626 1.00 95.62 383 ILE A CA 1
ATOM 3170 C C . ILE A 1 383 ? 26.036 -4.948 -29.830 1.00 95.62 383 ILE A C 1
ATOM 3172 O O . ILE A 1 383 ? 25.454 -4.785 -30.906 1.00 95.62 383 ILE A O 1
ATOM 3176 N N . ASP A 1 384 ? 27.292 -4.566 -29.618 1.00 92.56 384 ASP A N 1
ATOM 3177 C CA . ASP A 1 384 ? 28.066 -3.851 -30.621 1.00 92.56 384 ASP A CA 1
ATOM 3178 C C . ASP A 1 384 ? 28.930 -4.783 -31.467 1.00 92.56 384 ASP A C 1
ATOM 3180 O O . ASP A 1 384 ? 29.576 -5.687 -30.934 1.00 92.56 384 ASP A O 1
ATOM 3184 N N . ARG A 1 385 ? 28.962 -4.516 -32.779 1.00 85.88 385 ARG A N 1
ATOM 3185 C CA . ARG A 1 385 ? 29.770 -5.221 -33.784 1.00 85.88 385 ARG A CA 1
ATOM 3186 C C . ARG A 1 385 ? 29.637 -6.740 -33.674 1.00 85.88 385 ARG A C 1
ATOM 3188 O O . ARG A 1 385 ? 30.501 -7.464 -33.177 1.00 85.88 385 ARG A O 1
ATOM 3195 N N . VAL A 1 386 ? 28.502 -7.238 -34.158 1.00 91.62 386 VAL A N 1
ATOM 3196 C CA . VAL A 1 386 ? 28.150 -8.668 -34.100 1.00 91.62 386 VAL A CA 1
ATOM 3197 C C . VAL A 1 386 ? 28.996 -9.578 -35.005 1.00 91.62 386 VAL A C 1
ATOM 3199 O O . VAL A 1 386 ? 28.780 -10.789 -35.002 1.00 91.62 386 VAL A O 1
ATOM 3202 N N . ASP A 1 387 ? 29.971 -9.058 -35.756 1.00 91.38 387 ASP A N 1
ATOM 3203 C CA . ASP A 1 387 ? 30.827 -9.835 -36.664 1.00 91.38 387 ASP A CA 1
ATOM 3204 C C . ASP A 1 387 ? 31.581 -10.954 -35.934 1.00 91.38 387 ASP A C 1
ATOM 3206 O O . ASP A 1 387 ? 31.615 -12.094 -36.406 1.00 91.38 387 ASP A O 1
ATOM 3210 N N . TYR A 1 388 ? 32.103 -10.675 -34.735 1.00 91.00 388 TYR A N 1
ATOM 3211 C CA . TYR A 1 388 ? 32.772 -11.694 -33.933 1.00 91.00 388 TYR A CA 1
ATOM 3212 C C . TYR A 1 388 ? 31.797 -12.804 -33.520 1.00 91.00 388 TYR A C 1
ATOM 3214 O O . TYR A 1 388 ? 32.094 -13.983 -33.724 1.00 91.00 388 TYR A O 1
ATOM 3222 N N . LEU A 1 389 ? 30.610 -12.444 -33.019 1.00 91.62 389 LEU A N 1
ATOM 3223 C CA . LEU A 1 389 ? 29.565 -13.397 -32.622 1.00 91.62 389 LEU A CA 1
ATOM 3224 C C . LEU A 1 389 ? 29.097 -14.261 -33.802 1.00 91.62 389 LEU A C 1
ATOM 3226 O O . LEU A 1 389 ? 28.951 -15.479 -33.666 1.00 91.62 389 LEU A O 1
ATOM 3230 N N . LEU A 1 390 ? 28.927 -13.649 -34.975 1.00 91.75 390 LEU A N 1
ATOM 3231 C CA . LEU A 1 390 ? 28.565 -14.328 -36.217 1.00 91.75 390 LEU A CA 1
ATOM 3232 C C . LEU A 1 390 ? 29.660 -15.276 -36.693 1.00 91.75 390 LEU A C 1
ATOM 3234 O O . LEU A 1 390 ? 29.359 -16.413 -37.051 1.00 91.75 390 LEU A O 1
ATOM 3238 N N . SER A 1 391 ? 30.927 -14.856 -36.648 1.00 91.88 391 SER A N 1
ATOM 3239 C CA . SER A 1 391 ? 32.057 -15.694 -37.068 1.00 91.88 391 SER A CA 1
ATOM 3240 C C . SER A 1 391 ? 32.183 -16.976 -36.238 1.00 91.88 391 SER A C 1
ATOM 3242 O O . SER A 1 391 ? 32.653 -17.998 -36.737 1.00 91.88 391 SER A O 1
ATOM 3244 N N . LYS A 1 392 ? 31.745 -16.932 -34.972 1.00 91.94 392 LYS A N 1
ATOM 3245 C CA . LYS A 1 392 ? 31.820 -18.051 -34.028 1.00 91.94 392 LYS A CA 1
ATOM 3246 C C . LYS A 1 392 ? 30.636 -19.000 -34.102 1.00 91.94 392 LYS A C 1
ATOM 3248 O O . LYS A 1 392 ? 30.820 -20.206 -33.960 1.00 91.94 392 LYS A O 1
ATOM 3253 N N . ASN A 1 393 ? 29.440 -18.473 -34.338 1.00 91.75 393 ASN A N 1
ATOM 3254 C CA . ASN A 1 393 ? 28.205 -19.245 -34.213 1.00 91.75 393 ASN A CA 1
ATOM 3255 C C . ASN A 1 393 ? 27.494 -19.498 -35.551 1.00 91.75 393 ASN A C 1
ATOM 3257 O O . ASN A 1 393 ? 26.702 -20.436 -35.659 1.00 91.75 393 ASN A O 1
ATOM 3261 N N . GLY A 1 394 ? 27.786 -18.691 -36.570 1.00 93.44 394 GLY A N 1
ATOM 3262 C CA . GLY A 1 394 ? 27.097 -18.688 -37.855 1.00 93.44 394 GLY A CA 1
ATOM 3263 C C . GLY A 1 394 ? 25.738 -17.982 -37.819 1.00 93.44 394 GLY A C 1
ATOM 3264 O O . GLY A 1 394 ? 25.135 -17.766 -36.765 1.00 93.44 394 GLY A O 1
ATOM 3265 N N . PHE A 1 395 ? 25.230 -17.650 -39.008 1.00 94.94 395 PHE A N 1
ATOM 3266 C CA . PHE A 1 395 ? 24.010 -16.857 -39.173 1.00 94.94 395 PHE A CA 1
ATOM 3267 C C . PHE A 1 395 ? 22.747 -17.529 -38.610 1.00 94.94 395 PHE A C 1
ATOM 3269 O O . PHE A 1 395 ? 21.972 -16.885 -37.915 1.00 94.94 395 PHE A O 1
ATOM 3276 N N . ASN A 1 396 ? 22.540 -18.830 -38.850 1.00 93.81 396 ASN A N 1
ATOM 3277 C CA . ASN A 1 396 ? 21.317 -19.516 -38.401 1.00 93.81 396 ASN A CA 1
ATOM 3278 C C . ASN A 1 396 ? 21.148 -19.478 -36.875 1.00 93.81 396 ASN A C 1
ATOM 3280 O O . ASN A 1 396 ? 20.039 -19.293 -36.379 1.00 93.81 396 ASN A O 1
ATOM 3284 N N . LYS A 1 397 ? 22.252 -19.627 -36.129 1.00 94.69 397 LYS A N 1
ATOM 3285 C CA . LYS A 1 397 ? 22.233 -19.494 -34.669 1.00 94.69 397 LYS A CA 1
ATOM 3286 C C . LYS A 1 397 ? 21.991 -18.049 -34.244 1.00 94.69 397 LYS A C 1
ATOM 3288 O O . LYS A 1 397 ? 21.237 -17.827 -33.308 1.00 94.69 397 LYS A O 1
ATOM 3293 N N . PHE A 1 398 ? 22.579 -17.083 -34.949 1.00 95.44 398 PHE A N 1
ATOM 3294 C CA . PHE A 1 398 ? 22.348 -15.665 -34.683 1.00 95.44 398 PHE A CA 1
ATOM 3295 C C . PHE A 1 398 ? 20.885 -15.266 -34.903 1.00 95.44 398 PHE A C 1
ATOM 3297 O O . PHE A 1 398 ? 20.318 -14.569 -34.074 1.00 95.44 398 PHE A O 1
ATOM 3304 N N . LEU A 1 399 ? 20.235 -15.754 -35.963 1.00 94.75 399 LEU A N 1
ATOM 3305 C CA . LEU A 1 399 ? 18.813 -15.494 -36.188 1.00 94.75 399 LEU A CA 1
ATOM 3306 C C . LEU A 1 399 ? 17.945 -16.088 -35.064 1.00 94.75 399 LEU A C 1
ATOM 3308 O O . LEU A 1 399 ? 17.045 -15.414 -34.572 1.00 94.75 399 LEU A O 1
ATOM 3312 N N . SER A 1 400 ? 18.249 -17.312 -34.611 1.00 94.56 400 SER A N 1
ATOM 3313 C CA . SER A 1 400 ? 17.581 -17.913 -33.444 1.00 94.56 400 SER A CA 1
ATOM 3314 C C . SER A 1 400 ? 17.780 -17.079 -32.178 1.00 94.56 400 SER A C 1
ATOM 3316 O O . SER A 1 400 ? 16.827 -16.857 -31.440 1.00 94.56 400 SER A O 1
ATOM 3318 N N . PHE A 1 401 ? 18.996 -16.580 -31.959 1.00 95.81 401 PHE A N 1
ATOM 3319 C CA . PHE A 1 401 ? 19.312 -15.685 -30.852 1.00 95.81 401 PHE A CA 1
ATOM 3320 C C . PHE A 1 401 ? 18.504 -14.385 -30.927 1.00 95.81 401 PHE A C 1
ATOM 3322 O O . PHE A 1 401 ? 17.901 -13.989 -29.939 1.00 95.81 401 PHE A O 1
ATOM 3329 N N . VAL A 1 402 ? 18.395 -13.750 -32.100 1.00 95.00 402 VAL A N 1
ATOM 3330 C CA . VAL A 1 402 ? 17.561 -12.546 -32.281 1.00 95.00 402 VAL A CA 1
ATOM 3331 C C . VAL A 1 402 ? 16.084 -12.828 -31.963 1.00 95.00 402 VAL A C 1
ATOM 3333 O O . VAL A 1 402 ? 15.432 -11.996 -31.332 1.00 95.00 402 VAL A O 1
ATOM 3336 N N . HIS A 1 403 ? 15.557 -14.005 -32.321 1.00 93.62 403 HIS A N 1
ATOM 3337 C CA . HIS A 1 403 ? 14.200 -14.401 -31.929 1.00 93.62 403 HIS A CA 1
ATOM 3338 C C . HIS A 1 403 ? 14.044 -14.527 -30.407 1.00 93.62 403 HIS A C 1
ATOM 3340 O O . HIS A 1 403 ? 13.092 -13.979 -29.852 1.00 93.62 403 HIS A O 1
ATOM 3346 N N . HIS A 1 404 ? 14.973 -15.204 -29.725 1.00 94.31 404 HIS A N 1
ATOM 3347 C CA . HIS A 1 404 ? 14.930 -15.349 -28.265 1.00 94.31 404 HIS A CA 1
ATOM 3348 C C . HIS A 1 404 ? 15.104 -14.013 -27.552 1.00 94.31 404 HIS A C 1
ATOM 3350 O O . HIS A 1 404 ? 14.375 -13.716 -26.608 1.00 94.31 404 HIS A O 1
ATOM 3356 N N . LEU A 1 405 ? 16.005 -13.159 -28.049 1.00 93.75 405 LEU A N 1
ATOM 3357 C CA . LEU A 1 405 ? 16.155 -11.803 -27.546 1.00 93.75 405 LEU A CA 1
ATOM 3358 C C . LEU A 1 405 ? 14.812 -11.078 -27.551 1.00 93.75 405 LEU A C 1
ATOM 3360 O O . LEU A 1 405 ? 14.552 -10.313 -26.633 1.00 93.75 405 LEU A O 1
ATOM 3364 N N . ARG A 1 406 ? 13.954 -11.287 -28.562 1.00 92.00 406 ARG A N 1
ATOM 3365 C CA . ARG A 1 406 ? 12.681 -10.556 -28.677 1.00 92.00 406 ARG A CA 1
ATOM 3366 C C . ARG A 1 406 ? 11.748 -10.930 -27.535 1.00 92.00 406 ARG A C 1
ATOM 3368 O O . ARG A 1 406 ? 11.057 -10.072 -26.990 1.00 92.00 406 ARG A O 1
ATOM 3375 N N . GLU A 1 407 ? 11.756 -12.204 -27.165 1.00 90.06 407 GLU A N 1
ATOM 3376 C CA . GLU A 1 407 ? 10.994 -12.740 -26.041 1.00 90.06 407 GLU A CA 1
ATOM 3377 C C . GLU A 1 407 ? 11.561 -12.243 -24.708 1.00 90.06 407 GLU A C 1
ATOM 3379 O O . GLU A 1 407 ? 10.809 -11.702 -23.896 1.00 90.06 407 GLU A O 1
ATOM 3384 N N . ILE A 1 408 ? 12.883 -12.325 -24.518 1.00 89.50 408 ILE A N 1
ATOM 3385 C CA . ILE A 1 408 ? 13.570 -11.821 -23.319 1.00 89.50 408 ILE A CA 1
ATOM 3386 C C . ILE A 1 408 ? 13.307 -10.319 -23.149 1.00 89.50 408 ILE A C 1
ATOM 3388 O O . ILE A 1 408 ? 12.884 -9.877 -22.078 1.00 89.50 408 ILE A O 1
ATOM 3392 N N . SER A 1 409 ? 13.493 -9.536 -24.213 1.00 90.69 409 SER A N 1
ATOM 3393 C CA . SER A 1 409 ? 13.217 -8.101 -24.252 1.00 90.69 409 SER A CA 1
ATOM 3394 C C . SER A 1 409 ? 11.782 -7.803 -23.843 1.00 90.69 409 SER A C 1
ATOM 3396 O O . SER A 1 409 ? 11.574 -6.994 -22.939 1.00 90.69 409 SER A O 1
ATOM 3398 N N . TYR A 1 410 ? 10.798 -8.485 -24.429 1.00 86.75 410 TYR A N 1
ATOM 3399 C CA . TYR A 1 410 ? 9.389 -8.265 -24.111 1.00 86.75 410 TYR A CA 1
ATOM 3400 C C . TYR A 1 410 ? 9.055 -8.606 -22.649 1.00 86.75 410 TYR A C 1
ATOM 3402 O O . TYR A 1 410 ? 8.450 -7.796 -21.948 1.00 86.75 410 TYR A O 1
ATOM 3410 N N . LEU A 1 411 ? 9.490 -9.770 -22.157 1.00 81.50 411 LEU A N 1
ATOM 3411 C CA . LEU A 1 411 ? 9.173 -10.253 -20.806 1.00 81.50 411 LEU A CA 1
ATOM 3412 C C . LEU A 1 411 ? 9.865 -9.441 -19.698 1.00 81.50 411 LEU A C 1
ATOM 3414 O O . LEU A 1 411 ? 9.316 -9.243 -18.608 1.00 81.50 411 LEU A O 1
ATOM 3418 N N . ARG A 1 412 ? 11.084 -8.963 -19.957 1.00 83.19 412 ARG A N 1
ATOM 3419 C CA . ARG A 1 412 ? 11.899 -8.212 -18.987 1.00 83.19 412 ARG A CA 1
ATOM 3420 C C . ARG A 1 412 ? 11.793 -6.696 -19.162 1.00 83.19 412 ARG A C 1
ATOM 3422 O O . ARG A 1 412 ? 12.283 -5.945 -18.317 1.00 83.19 412 ARG A O 1
ATOM 3429 N N . GLY A 1 413 ? 11.187 -6.232 -20.252 1.00 84.19 413 GLY A N 1
ATOM 3430 C CA . GLY A 1 413 ? 11.192 -4.825 -20.647 1.00 84.19 413 GLY A CA 1
ATOM 3431 C C . GLY A 1 413 ? 12.588 -4.297 -20.993 1.00 84.19 413 GLY A C 1
ATOM 3432 O O . GLY A 1 413 ? 12.807 -3.094 -20.900 1.00 84.19 413 GLY A O 1
ATOM 3433 N N . ILE A 1 414 ? 13.543 -5.172 -21.330 1.00 90.88 414 ILE A N 1
ATOM 3434 C CA . ILE A 1 414 ? 14.915 -4.789 -21.693 1.00 90.88 414 ILE A CA 1
ATOM 3435 C C . ILE A 1 414 ? 14.929 -4.344 -23.151 1.00 90.88 414 ILE A C 1
ATOM 3437 O O . ILE A 1 414 ? 14.460 -5.065 -24.031 1.00 90.88 414 ILE A O 1
ATOM 3441 N N . THR A 1 415 ? 15.513 -3.185 -23.422 1.00 92.19 415 THR A N 1
ATOM 3442 C CA . THR A 1 415 ? 15.660 -2.689 -24.792 1.00 92.19 415 THR A CA 1
ATOM 3443 C C . THR A 1 415 ? 17.039 -3.040 -25.322 1.00 92.19 415 THR A C 1
ATOM 3445 O O . THR A 1 415 ? 18.046 -2.715 -24.692 1.00 92.19 415 THR A O 1
ATOM 3448 N N . VAL A 1 416 ? 17.097 -3.680 -26.486 1.00 95.50 416 VAL A N 1
ATOM 3449 C CA . VAL A 1 416 ? 18.358 -4.131 -27.087 1.00 95.50 416 VAL A CA 1
ATOM 3450 C C . VAL A 1 416 ? 18.619 -3.357 -28.373 1.00 95.50 416 VAL A C 1
ATOM 3452 O O . VAL A 1 416 ? 17.742 -3.250 -29.223 1.00 95.50 416 VAL A O 1
ATOM 3455 N N . ILE A 1 417 ? 19.827 -2.830 -28.531 1.00 95.75 417 ILE A N 1
ATOM 3456 C CA . ILE A 1 417 ? 20.330 -2.221 -29.761 1.00 95.75 417 ILE A CA 1
ATOM 3457 C C . ILE A 1 417 ? 21.408 -3.149 -30.309 1.00 95.75 417 ILE A C 1
ATOM 3459 O O . ILE A 1 417 ? 22.410 -3.403 -29.646 1.00 95.75 417 ILE A O 1
ATOM 3463 N N . ILE A 1 418 ? 21.200 -3.655 -31.518 1.00 95.75 418 ILE A N 1
ATOM 3464 C CA . ILE A 1 418 ? 22.156 -4.484 -32.242 1.00 95.75 418 ILE A CA 1
ATOM 3465 C C . ILE A 1 418 ? 22.818 -3.606 -33.298 1.00 95.75 418 ILE A C 1
ATOM 3467 O O . ILE A 1 418 ? 22.149 -3.104 -34.199 1.00 95.75 418 ILE A O 1
ATOM 3471 N N . SER A 1 419 ? 24.131 -3.431 -33.192 1.00 94.50 419 SER A N 1
ATOM 3472 C CA . SER A 1 419 ? 24.942 -2.735 -34.192 1.00 94.50 419 SER A CA 1
ATOM 3473 C C . SER A 1 419 ? 25.625 -3.763 -35.084 1.00 94.50 419 SER A C 1
ATOM 3475 O O . SER A 1 419 ? 26.345 -4.650 -34.607 1.00 94.50 419 SER A O 1
ATOM 3477 N N . ALA A 1 420 ? 25.356 -3.677 -36.385 1.00 92.44 420 ALA A N 1
ATOM 3478 C CA . ALA A 1 420 ? 25.850 -4.645 -37.346 1.00 92.44 420 ALA A CA 1
ATOM 3479 C C . ALA A 1 420 ? 26.240 -3.980 -38.669 1.00 92.44 420 ALA A C 1
ATOM 3481 O O . ALA A 1 420 ? 25.469 -3.206 -39.244 1.00 92.44 420 ALA A O 1
ATOM 3482 N N . ASP A 1 421 ? 27.421 -4.337 -39.175 1.00 91.81 421 ASP A N 1
ATOM 3483 C CA . ASP A 1 421 ? 27.869 -3.904 -40.493 1.00 91.81 421 ASP A CA 1
ATOM 3484 C C . ASP A 1 421 ? 27.034 -4.624 -41.564 1.00 91.81 421 ASP A C 1
ATOM 3486 O O . ASP A 1 421 ? 27.043 -5.854 -41.613 1.00 91.81 421 ASP A O 1
ATOM 3490 N N . PRO A 1 422 ? 26.287 -3.912 -42.424 1.00 90.12 422 PRO A N 1
ATOM 3491 C CA . PRO A 1 422 ? 25.463 -4.557 -43.435 1.00 90.12 422 PRO A CA 1
ATOM 3492 C C . PRO A 1 422 ? 26.260 -5.394 -44.444 1.00 90.12 422 PRO A C 1
ATOM 3494 O O . PRO A 1 422 ? 25.679 -6.297 -45.044 1.00 90.12 422 PRO A O 1
ATOM 3497 N N . GLU A 1 423 ? 27.562 -5.143 -44.622 1.00 91.44 423 GLU A N 1
ATOM 3498 C CA . GLU A 1 423 ? 28.404 -5.885 -45.570 1.00 91.44 423 GLU A CA 1
ATOM 3499 C C . GLU A 1 423 ? 28.669 -7.339 -45.145 1.00 91.44 423 GLU A C 1
ATOM 3501 O O . GLU A 1 423 ? 29.021 -8.166 -45.989 1.00 91.44 423 GLU A O 1
ATOM 3506 N N . ILE A 1 424 ? 28.462 -7.689 -43.868 1.00 91.75 424 ILE A N 1
ATOM 3507 C CA . ILE A 1 424 ? 28.693 -9.056 -43.364 1.00 91.75 424 ILE A CA 1
ATOM 3508 C C . ILE A 1 424 ? 27.509 -10.004 -43.609 1.00 91.75 424 ILE A C 1
ATOM 3510 O O . ILE A 1 424 ? 27.629 -11.199 -43.341 1.00 91.75 424 ILE A O 1
ATOM 3514 N N . PHE A 1 425 ? 26.379 -9.499 -44.119 1.00 92.56 425 PHE A N 1
ATOM 3515 C CA . PHE A 1 425 ? 25.180 -10.291 -44.409 1.00 92.56 425 PHE A CA 1
ATOM 3516 C C . PHE A 1 425 ? 24.821 -10.256 -45.892 1.00 92.56 425 PHE A C 1
ATOM 3518 O O . PHE A 1 425 ? 24.936 -9.237 -46.574 1.00 92.56 425 PHE A O 1
ATOM 3525 N N . SER A 1 426 ? 24.262 -11.354 -46.393 1.00 94.19 426 SER A N 1
ATOM 3526 C CA . SER A 1 426 ? 23.547 -11.333 -47.666 1.00 94.19 426 SER A CA 1
ATOM 3527 C C . SER A 1 426 ? 22.231 -10.548 -47.561 1.00 94.19 426 SER A C 1
ATOM 3529 O O . SER A 1 426 ? 21.637 -10.395 -46.492 1.00 94.19 426 SER A O 1
ATOM 3531 N N . ALA A 1 427 ? 21.693 -10.109 -48.703 1.00 91.88 427 ALA A N 1
ATOM 3532 C CA . ALA A 1 427 ? 20.417 -9.387 -48.747 1.00 91.88 427 ALA A CA 1
ATOM 3533 C C . ALA A 1 427 ? 19.224 -10.194 -48.186 1.00 91.88 427 ALA A C 1
ATOM 3535 O O . ALA A 1 427 ? 18.230 -9.608 -47.757 1.00 91.88 427 ALA A O 1
ATOM 3536 N N . VAL A 1 428 ? 19.295 -11.531 -48.214 1.00 94.25 428 VAL A N 1
ATOM 3537 C CA . VAL A 1 428 ? 18.259 -12.408 -47.643 1.00 94.25 428 VAL A CA 1
ATOM 3538 C C . VAL A 1 428 ? 18.395 -12.472 -46.126 1.00 94.25 428 VAL A C 1
ATOM 3540 O O . VAL A 1 428 ? 17.399 -12.320 -45.425 1.00 94.25 428 VAL A O 1
ATOM 3543 N N . GLU A 1 429 ? 19.617 -12.653 -45.633 1.00 94.38 429 GLU A N 1
ATOM 3544 C CA . GLU A 1 429 ? 19.933 -12.689 -44.203 1.00 94.38 429 GLU A CA 1
ATOM 3545 C C . GLU A 1 429 ? 19.549 -11.378 -43.512 1.00 94.38 429 GLU A C 1
ATOM 3547 O O . GLU A 1 429 ? 18.848 -11.402 -42.502 1.00 94.38 429 GLU A O 1
ATOM 3552 N N . MET A 1 430 ? 19.892 -10.236 -44.118 1.00 93.94 430 MET A N 1
ATOM 3553 C CA . MET A 1 430 ? 19.516 -8.919 -43.599 1.00 93.94 430 MET A CA 1
ATOM 3554 C C . MET A 1 430 ? 17.993 -8.774 -43.464 1.00 93.94 430 MET A C 1
ATOM 3556 O O . MET A 1 430 ? 17.492 -8.402 -42.407 1.00 93.94 430 MET A O 1
ATOM 3560 N N . LYS A 1 431 ? 17.233 -9.165 -44.496 1.00 93.12 431 LYS A N 1
ATOM 3561 C CA . LYS A 1 431 ? 15.761 -9.121 -44.466 1.00 93.12 431 LYS A CA 1
ATOM 3562 C C . LYS A 1 431 ? 15.133 -10.028 -43.408 1.00 93.12 431 LYS A C 1
ATOM 3564 O O . LYS A 1 431 ? 13.985 -9.798 -43.036 1.00 93.12 431 LYS A O 1
ATOM 3569 N N . LEU A 1 432 ? 15.808 -11.101 -42.996 1.00 94.19 432 LEU A N 1
ATOM 3570 C CA . LEU A 1 432 ? 15.314 -11.974 -41.929 1.00 94.19 432 LEU A CA 1
ATOM 3571 C C . LEU A 1 432 ? 15.483 -11.307 -40.565 1.00 94.19 432 LEU A C 1
ATOM 3573 O O . LEU A 1 432 ? 14.542 -11.335 -39.782 1.00 94.19 432 LEU A O 1
ATOM 3577 N N . ILE A 1 433 ? 16.622 -10.653 -40.320 1.00 93.06 433 ILE A N 1
ATOM 3578 C CA . ILE A 1 433 ? 16.855 -9.903 -39.078 1.00 93.06 433 ILE A CA 1
ATOM 3579 C C . ILE A 1 433 ? 15.887 -8.716 -38.988 1.00 93.06 433 ILE A C 1
ATOM 3581 O O . ILE A 1 433 ? 15.233 -8.541 -37.968 1.00 93.06 433 ILE A O 1
ATOM 3585 N N . GLU A 1 434 ? 15.712 -7.958 -40.077 1.00 92.69 434 GLU A N 1
ATOM 3586 C CA . GLU A 1 434 ? 14.806 -6.797 -40.124 1.00 92.69 434 GLU A CA 1
ATOM 3587 C C . GLU A 1 434 ? 13.343 -7.140 -39.799 1.00 92.69 434 GLU A C 1
ATOM 3589 O O . GLU A 1 434 ? 12.590 -6.273 -39.370 1.00 92.69 434 GLU A O 1
ATOM 3594 N N . LYS A 1 435 ? 12.910 -8.394 -39.981 1.00 92.94 435 LYS A N 1
ATOM 3595 C CA . LYS A 1 435 ? 11.559 -8.826 -39.579 1.00 92.94 435 LYS A CA 1
ATOM 3596 C C . LYS A 1 435 ? 11.400 -8.987 -38.070 1.00 92.94 435 LYS A C 1
ATOM 3598 O O . LYS A 1 435 ? 10.275 -8.983 -37.579 1.00 92.94 435 LYS A O 1
ATOM 3603 N N . GLU A 1 436 ? 12.509 -9.148 -37.362 1.00 91.00 436 GLU A N 1
ATOM 3604 C CA . GLU A 1 436 ? 12.564 -9.419 -35.927 1.00 91.00 436 GLU A CA 1
ATOM 3605 C C . GLU A 1 436 ? 12.976 -8.192 -35.107 1.00 91.00 436 GLU A C 1
ATOM 3607 O O . GLU A 1 436 ? 12.834 -8.188 -33.885 1.00 91.00 436 GLU A O 1
ATOM 3612 N N . THR A 1 437 ? 13.448 -7.137 -35.774 1.00 93.88 437 THR A N 1
ATOM 3613 C CA . THR A 1 437 ? 13.962 -5.910 -35.158 1.00 93.88 437 THR A CA 1
ATOM 3614 C C . THR A 1 437 ? 13.248 -4.669 -35.683 1.00 93.88 437 THR A C 1
ATOM 3616 O O . THR A 1 437 ? 12.777 -4.646 -36.816 1.00 93.88 437 THR A O 1
ATOM 3619 N N . ALA A 1 438 ? 13.227 -3.601 -34.894 1.00 92.88 438 ALA A N 1
ATOM 3620 C CA . ALA A 1 438 ? 12.774 -2.282 -35.320 1.00 92.88 438 ALA A CA 1
ATOM 3621 C C . ALA A 1 438 ? 13.942 -1.397 -35.790 1.00 92.88 438 ALA A C 1
ATOM 3623 O O . ALA A 1 438 ? 15.090 -1.582 -35.383 1.00 92.88 438 ALA A O 1
ATOM 3624 N N . ASP A 1 439 ? 13.640 -0.387 -36.604 1.00 88.94 439 ASP A N 1
ATOM 3625 C CA . ASP A 1 439 ? 14.566 0.718 -36.857 1.00 88.94 439 ASP A CA 1
ATOM 3626 C C . ASP A 1 439 ? 14.489 1.737 -35.710 1.00 88.94 439 ASP A C 1
ATOM 3628 O O . ASP A 1 439 ? 13.431 1.958 -35.112 1.00 88.94 439 ASP A O 1
ATOM 3632 N N . ILE A 1 440 ? 15.610 2.390 -35.411 1.00 87.38 440 ILE A N 1
ATOM 3633 C CA . ILE A 1 440 ? 15.634 3.519 -34.476 1.00 87.38 440 ILE A CA 1
ATOM 3634 C C . ILE A 1 440 ? 15.193 4.774 -35.228 1.00 87.38 440 ILE A C 1
ATOM 3636 O O . ILE A 1 440 ? 15.844 5.204 -36.182 1.00 87.38 440 ILE A O 1
ATOM 3640 N N . LEU A 1 441 ? 14.107 5.391 -34.769 1.00 77.50 441 LEU A N 1
ATOM 3641 C CA . LEU A 1 441 ? 13.594 6.634 -35.336 1.00 77.50 441 LEU A CA 1
ATOM 3642 C C . LEU A 1 441 ? 13.929 7.817 -34.416 1.00 77.50 441 LEU A C 1
ATOM 3644 O O . LEU A 1 441 ? 13.841 7.682 -33.194 1.00 77.50 441 LEU A O 1
ATOM 3648 N N . PRO A 1 442 ? 14.303 8.989 -34.954 1.00 72.19 442 PRO A N 1
ATOM 3649 C CA . PRO A 1 442 ? 14.415 10.195 -34.145 1.00 72.19 442 PRO A CA 1
ATOM 3650 C C . PRO A 1 442 ? 13.031 10.617 -33.631 1.00 72.19 442 PRO A C 1
ATOM 3652 O O . PRO A 1 442 ? 12.049 10.577 -34.374 1.00 72.19 442 PRO A O 1
ATOM 3655 N N . ILE A 1 443 ? 12.947 11.067 -32.376 1.00 67.06 443 ILE A N 1
ATOM 3656 C CA . ILE A 1 443 ? 11.716 11.653 -31.837 1.00 67.06 443 ILE A CA 1
ATOM 3657 C C . ILE A 1 443 ? 11.484 12.979 -32.558 1.00 67.06 443 ILE A C 1
ATOM 3659 O O . ILE A 1 443 ? 12.272 13.922 -32.426 1.00 67.06 443 ILE A O 1
ATOM 3663 N N . GLU A 1 444 ? 10.368 13.088 -33.278 1.00 56.16 444 GLU A N 1
ATOM 3664 C CA . GLU A 1 444 ? 9.859 14.383 -33.719 1.00 56.16 444 GLU A CA 1
ATOM 3665 C C . GLU A 1 444 ? 9.452 15.192 -32.480 1.00 56.16 444 GLU A C 1
ATOM 3667 O O . GLU A 1 444 ? 8.321 15.123 -32.000 1.00 56.16 444 GLU A O 1
ATOM 3672 N N . LYS A 1 445 ? 10.393 15.959 -31.913 1.00 55.06 445 LYS A N 1
ATOM 3673 C CA . LYS A 1 445 ? 10.074 16.949 -30.876 1.00 55.06 445 LYS A CA 1
ATOM 3674 C C . LYS A 1 445 ? 9.008 17.870 -31.460 1.00 55.06 445 LYS A C 1
ATOM 3676 O O . LYS A 1 445 ? 9.234 18.394 -32.551 1.00 55.06 445 LYS A O 1
ATOM 3681 N N . GLU A 1 446 ? 7.878 18.049 -30.761 1.00 49.25 446 GLU A N 1
ATOM 3682 C CA . GLU A 1 446 ? 6.806 18.973 -31.165 1.00 49.25 446 GLU A CA 1
ATOM 3683 C C . GLU A 1 446 ? 7.444 20.262 -31.688 1.00 49.25 446 GLU A C 1
ATOM 3685 O O . GLU A 1 446 ? 8.013 21.050 -30.923 1.00 49.25 446 GLU A O 1
ATOM 3690 N N . LYS A 1 447 ? 7.417 20.456 -33.013 1.00 57.06 447 LYS A N 1
ATOM 3691 C CA . LYS A 1 447 ? 7.924 21.689 -33.603 1.00 57.06 447 LYS A CA 1
ATOM 3692 C C . LYS A 1 447 ? 7.048 22.793 -33.044 1.00 57.06 447 LYS A C 1
ATOM 3694 O O . LYS A 1 447 ? 5.828 22.752 -33.213 1.00 57.06 447 LYS A O 1
ATOM 3699 N N . LEU A 1 448 ? 7.661 23.763 -32.358 1.00 67.69 448 LEU A N 1
ATOM 3700 C CA . LEU A 1 448 ? 6.918 24.953 -31.971 1.00 67.69 448 LEU A CA 1
ATOM 3701 C C . LEU A 1 448 ? 6.259 25.501 -33.237 1.00 67.69 448 LEU A C 1
ATOM 3703 O O . LEU A 1 448 ? 6.968 25.674 -34.231 1.00 67.69 448 LEU A O 1
ATOM 3707 N N . PRO A 1 449 ? 4.945 25.778 -33.214 1.00 75.94 449 PRO A N 1
ATOM 3708 C CA . PRO A 1 449 ? 4.277 26.374 -34.356 1.00 75.94 449 PRO A CA 1
ATOM 3709 C C . PRO A 1 449 ? 5.059 27.600 -34.842 1.00 75.94 449 PRO A C 1
ATOM 3711 O O . PRO A 1 449 ? 5.536 28.383 -34.014 1.00 75.94 449 PRO A O 1
ATOM 3714 N N . ASP A 1 450 ? 5.185 27.787 -36.160 1.00 75.50 450 ASP A N 1
ATOM 3715 C CA . ASP A 1 450 ? 6.038 28.837 -36.751 1.00 75.50 450 ASP A CA 1
ATOM 3716 C C . ASP A 1 450 ? 5.751 30.223 -36.159 1.00 75.50 450 ASP A C 1
ATOM 3718 O O . ASP A 1 450 ? 6.651 31.004 -35.864 1.00 75.50 450 ASP A O 1
ATOM 3722 N N . ASN A 1 451 ? 4.481 30.477 -35.850 1.00 79.94 451 ASN A N 1
ATOM 3723 C CA . ASN A 1 451 ? 3.988 31.715 -35.259 1.00 79.94 451 ASN A CA 1
ATOM 3724 C C . ASN A 1 451 ? 4.456 31.985 -33.806 1.00 79.94 451 ASN A C 1
ATOM 3726 O O . ASN A 1 451 ? 4.333 33.111 -33.320 1.00 79.94 451 ASN A O 1
ATOM 3730 N N . MET A 1 452 ? 4.943 30.968 -33.093 1.00 86.12 452 MET A N 1
ATOM 3731 C CA . MET A 1 452 ? 5.601 31.079 -31.789 1.00 86.12 452 MET A CA 1
ATOM 3732 C C . MET A 1 452 ? 7.111 31.197 -31.963 1.00 86.12 452 MET A C 1
ATOM 3734 O O . MET A 1 452 ? 7.769 31.928 -31.223 1.00 86.12 452 MET A O 1
ATOM 3738 N N . LEU A 1 453 ? 7.648 30.502 -32.964 1.00 81.06 453 LEU A N 1
ATOM 3739 C CA . LEU A 1 453 ? 9.061 30.517 -33.311 1.00 81.06 453 LEU A CA 1
ATOM 3740 C C . LEU A 1 453 ? 9.486 31.904 -33.822 1.00 81.06 453 LEU A C 1
ATOM 3742 O O . LEU A 1 453 ? 10.538 32.397 -33.428 1.00 81.06 453 LEU A O 1
ATOM 3746 N N . GLU A 1 454 ? 8.628 32.591 -34.580 1.00 84.69 454 GLU A N 1
ATOM 3747 C CA . GLU A 1 454 ? 8.771 34.010 -34.945 1.00 84.69 454 GLU A CA 1
ATOM 3748 C C . GLU A 1 454 ? 8.893 34.921 -33.719 1.00 84.69 454 GLU A C 1
ATOM 3750 O O . GLU A 1 454 ? 9.751 35.806 -33.675 1.00 84.69 454 GLU A O 1
ATOM 3755 N N . ILE A 1 455 ? 8.085 34.673 -32.682 1.00 89.19 455 ILE A N 1
ATOM 3756 C CA . ILE A 1 455 ? 8.155 35.443 -31.440 1.00 89.19 455 ILE A CA 1
ATOM 3757 C C . ILE A 1 455 ? 9.484 35.215 -30.733 1.00 89.19 455 ILE A C 1
ATOM 3759 O O . ILE A 1 455 ? 10.154 36.175 -30.351 1.00 89.19 455 ILE A O 1
ATOM 3763 N N . LEU A 1 456 ? 9.888 33.957 -30.593 1.00 88.44 456 LEU A N 1
ATOM 3764 C CA . LEU A 1 456 ? 11.151 33.617 -29.954 1.00 88.44 456 LEU A CA 1
ATOM 3765 C C . LEU A 1 456 ? 12.355 34.160 -30.743 1.00 88.44 456 LEU A C 1
ATOM 3767 O O . LEU A 1 456 ? 13.273 34.679 -30.115 1.00 88.44 456 LEU A O 1
ATOM 3771 N N . ARG A 1 457 ? 12.323 34.159 -32.087 1.00 86.62 457 ARG A N 1
ATOM 3772 C CA . ARG A 1 457 ? 13.357 34.777 -32.946 1.00 86.62 457 ARG A CA 1
ATOM 3773 C C . ARG A 1 457 ? 13.473 36.279 -32.707 1.00 86.62 457 ARG A C 1
ATOM 3775 O O . ARG A 1 457 ? 14.581 36.801 -32.565 1.00 86.62 457 ARG A O 1
ATOM 3782 N N . PHE A 1 458 ? 12.345 36.984 -32.626 1.00 89.94 458 PHE A N 1
ATOM 3783 C CA . PHE A 1 458 ? 12.359 38.417 -32.342 1.00 89.94 458 PHE A CA 1
ATOM 3784 C C . PHE A 1 458 ? 12.900 38.705 -30.938 1.00 89.94 458 PHE A C 1
ATOM 3786 O O . PHE A 1 458 ? 13.786 39.548 -30.784 1.00 89.94 458 PHE A O 1
ATOM 3793 N N . VAL A 1 459 ? 12.436 37.973 -29.919 1.00 90.56 459 VAL A N 1
ATOM 3794 C CA . VAL A 1 459 ? 12.926 38.135 -28.541 1.00 90.56 459 VAL A CA 1
ATOM 3795 C C . VAL A 1 459 ? 14.419 37.806 -28.452 1.00 90.56 459 VAL A C 1
ATOM 3797 O O . VAL A 1 459 ? 15.152 38.566 -27.823 1.00 90.56 459 VAL A O 1
ATOM 3800 N N . TYR A 1 460 ? 14.889 36.759 -29.139 1.00 87.94 460 TYR A N 1
ATOM 3801 C CA . TYR A 1 460 ? 16.307 36.405 -29.238 1.00 87.94 460 TYR A CA 1
ATOM 3802 C C . TYR A 1 460 ? 17.133 37.555 -29.806 1.00 87.94 460 TYR A C 1
ATOM 3804 O O . TYR A 1 460 ? 18.065 38.013 -29.152 1.00 87.94 460 TYR A O 1
ATOM 3812 N N . SER A 1 461 ? 16.744 38.098 -30.965 1.00 86.06 461 SER A N 1
ATOM 3813 C CA . SER A 1 461 ? 17.491 39.197 -31.594 1.00 86.06 461 SER A CA 1
ATOM 3814 C C . SER A 1 461 ? 17.602 40.433 -30.692 1.00 86.06 461 SER A C 1
ATOM 3816 O O . SER A 1 461 ? 18.651 41.074 -30.658 1.00 86.06 461 SER A O 1
ATOM 3818 N N . LYS A 1 462 ? 16.558 40.747 -29.910 1.00 89.94 462 LYS A N 1
ATOM 3819 C CA . LYS A 1 462 ? 16.575 41.860 -28.948 1.00 89.94 462 LYS A CA 1
ATOM 3820 C C . LYS A 1 462 ? 17.385 41.539 -27.694 1.00 89.94 462 LYS A C 1
ATOM 3822 O O . LYS A 1 462 ? 18.168 42.377 -27.254 1.00 89.94 462 LYS A O 1
ATOM 3827 N N . ASN A 1 463 ? 17.238 40.344 -27.128 1.00 90.00 463 ASN A N 1
ATOM 3828 C CA . ASN A 1 463 ? 17.982 39.943 -25.935 1.00 90.00 463 ASN A CA 1
ATOM 3829 C C . ASN A 1 463 ? 19.490 39.852 -26.204 1.00 90.00 463 ASN A C 1
ATOM 3831 O O . ASN A 1 463 ? 20.266 40.273 -25.349 1.00 90.00 463 ASN A O 1
ATOM 3835 N N . SER A 1 464 ? 19.903 39.407 -27.396 1.00 84.19 464 SER A N 1
ATOM 3836 C CA . SER A 1 464 ? 21.314 39.336 -27.807 1.00 84.19 464 SER A CA 1
ATOM 3837 C C . SER A 1 464 ? 22.001 40.704 -27.879 1.00 84.19 464 SER A C 1
ATOM 3839 O O . SER A 1 464 ? 23.215 40.784 -27.726 1.00 84.19 464 SER A O 1
ATOM 3841 N N . ILE A 1 465 ? 21.235 41.790 -28.043 1.00 88.81 465 ILE A N 1
ATOM 3842 C CA . ILE A 1 465 ? 21.728 43.179 -27.967 1.00 88.81 465 ILE A CA 1
ATOM 3843 C C . ILE A 1 465 ? 21.418 43.847 -26.612 1.00 88.81 465 ILE A C 1
ATOM 3845 O O . ILE A 1 465 ? 21.469 45.069 -26.491 1.00 88.81 465 ILE A O 1
ATOM 3849 N N . GLY A 1 466 ? 21.057 43.063 -25.589 1.00 86.19 466 GLY A N 1
ATOM 3850 C CA . GLY A 1 466 ? 20.786 43.539 -24.226 1.00 86.19 466 GLY A CA 1
ATOM 3851 C C . GLY A 1 466 ? 19.415 44.198 -24.022 1.00 86.19 466 GLY A C 1
ATOM 3852 O O . GLY A 1 466 ? 19.157 44.784 -22.969 1.00 86.19 466 GLY A O 1
ATOM 3853 N N . VAL A 1 467 ? 18.512 44.111 -25.002 1.00 90.31 467 VAL A N 1
ATOM 3854 C CA . VAL A 1 467 ? 17.181 44.731 -24.959 1.00 90.31 467 VAL A CA 1
ATOM 3855 C C . VAL A 1 467 ? 16.114 43.692 -24.602 1.00 90.31 467 VAL A C 1
ATOM 3857 O O . VAL A 1 467 ? 16.013 42.633 -25.219 1.00 90.31 467 VAL A O 1
ATOM 3860 N N . LYS A 1 468 ? 15.259 44.012 -23.622 1.00 92.38 468 LYS A N 1
ATOM 3861 C CA . LYS A 1 468 ? 14.104 43.181 -23.234 1.00 92.38 468 LYS A CA 1
ATOM 3862 C C . LYS A 1 468 ? 12.821 43.767 -23.843 1.00 92.38 468 LYS A C 1
ATOM 3864 O O . LYS A 1 468 ? 12.347 44.784 -23.327 1.00 92.38 468 LYS A O 1
ATOM 3869 N N . PRO A 1 469 ? 12.280 43.202 -24.940 1.00 92.69 469 PRO A N 1
ATOM 3870 C CA . PRO A 1 469 ? 11.115 43.766 -25.617 1.00 92.69 469 PRO A CA 1
ATOM 3871 C C . PRO A 1 469 ? 9.852 43.631 -24.762 1.00 92.69 469 PRO A C 1
ATOM 3873 O O . PRO A 1 469 ? 9.699 42.679 -23.994 1.00 92.69 469 PRO A O 1
ATOM 3876 N N . THR A 1 470 ? 8.927 44.579 -24.897 1.00 92.50 470 THR A N 1
ATOM 3877 C CA . THR A 1 470 ? 7.606 44.499 -24.269 1.00 92.50 470 THR A CA 1
ATOM 3878 C C . THR A 1 470 ? 6.631 43.683 -25.112 1.00 92.50 470 THR A C 1
ATOM 3880 O O . THR A 1 470 ? 6.819 43.501 -26.312 1.00 92.50 470 THR A O 1
ATOM 3883 N N . PHE A 1 471 ? 5.510 43.270 -24.519 1.00 90.62 471 PHE A N 1
ATOM 3884 C CA . PHE A 1 471 ? 4.425 42.608 -25.263 1.00 90.62 471 PHE A CA 1
ATOM 3885 C C . PHE A 1 471 ? 3.909 43.472 -26.428 1.00 90.62 471 PHE A C 1
ATOM 3887 O O . PHE A 1 471 ? 3.477 42.940 -27.447 1.00 90.62 471 PHE A O 1
ATOM 3894 N N . SER A 1 472 ? 3.949 44.803 -26.283 1.00 85.94 472 SER A N 1
ATOM 3895 C CA . SER A 1 472 ? 3.543 45.720 -27.353 1.00 85.94 472 SER A CA 1
ATOM 3896 C C . SER A 1 472 ? 4.576 45.781 -28.478 1.00 85.94 472 SER A C 1
ATOM 3898 O O . SER A 1 472 ? 4.177 45.871 -29.634 1.00 85.94 472 SER A O 1
ATOM 3900 N N . ASP A 1 473 ? 5.871 45.693 -28.159 1.00 88.69 473 ASP A N 1
ATOM 3901 C CA . ASP A 1 473 ? 6.943 45.670 -29.163 1.00 88.69 473 ASP A CA 1
ATOM 3902 C C . ASP A 1 473 ? 6.873 44.385 -29.990 1.00 88.69 473 ASP A C 1
ATOM 3904 O O . ASP A 1 473 ? 6.884 44.436 -31.216 1.00 88.69 473 ASP A O 1
ATOM 3908 N N . ILE A 1 474 ? 6.694 43.244 -29.316 1.00 90.00 474 ILE A N 1
ATOM 3909 C CA . ILE A 1 474 ? 6.536 41.933 -29.958 1.00 90.00 474 ILE A CA 1
ATOM 3910 C C . ILE A 1 474 ? 5.268 41.906 -30.822 1.00 90.00 474 ILE A C 1
ATOM 3912 O O . ILE A 1 474 ? 5.298 41.459 -31.964 1.00 90.00 474 ILE A O 1
ATOM 3916 N N . GLY A 1 475 ? 4.147 42.411 -30.293 1.00 87.06 475 GLY A N 1
ATOM 3917 C CA . GLY A 1 475 ? 2.882 42.451 -31.026 1.00 87.06 475 GLY A CA 1
ATOM 3918 C C . GLY A 1 475 ? 2.921 43.348 -32.266 1.00 87.06 475 GLY A C 1
ATOM 3919 O O . GLY A 1 475 ? 2.278 43.023 -33.261 1.00 87.06 475 GLY A O 1
ATOM 3920 N N . ARG A 1 476 ? 3.687 44.448 -32.223 1.00 88.38 476 ARG A N 1
ATOM 3921 C CA . ARG A 1 476 ? 3.873 45.352 -33.366 1.00 88.38 476 ARG A CA 1
ATOM 3922 C C . ARG A 1 476 ? 4.759 44.732 -34.441 1.00 88.38 476 ARG A C 1
ATOM 3924 O O . ARG A 1 476 ? 4.403 44.827 -35.607 1.00 88.38 476 ARG A O 1
ATOM 3931 N N . GLU A 1 477 ? 5.865 44.103 -34.052 1.00 88.38 477 GLU A N 1
ATOM 3932 C CA . GLU A 1 477 ? 6.787 43.482 -35.010 1.00 88.38 477 GLU A CA 1
ATOM 3933 C C . GLU A 1 477 ? 6.125 42.319 -35.758 1.00 88.38 477 GLU A C 1
ATOM 3935 O O . GLU A 1 477 ? 6.221 42.210 -36.974 1.00 88.38 477 GLU A O 1
ATOM 3940 N N . ILE A 1 478 ? 5.407 41.468 -35.026 1.00 84.62 478 ILE A N 1
ATOM 3941 C CA . ILE A 1 478 ? 4.840 40.217 -35.555 1.00 84.62 478 ILE A CA 1
ATOM 3942 C C . ILE A 1 478 ? 3.406 40.436 -36.063 1.00 84.62 478 ILE A C 1
ATOM 3944 O O . ILE A 1 478 ? 2.725 39.508 -36.485 1.00 84.62 478 ILE A O 1
ATOM 3948 N N . ASN A 1 479 ? 2.933 41.687 -36.042 1.00 87.00 479 ASN A N 1
ATOM 3949 C CA . ASN A 1 479 ? 1.623 42.106 -36.532 1.00 87.00 479 ASN A CA 1
ATOM 3950 C C . ASN A 1 479 ? 0.451 41.291 -35.940 1.00 87.00 479 ASN A C 1
ATOM 3952 O O . ASN A 1 479 ? -0.416 40.783 -36.653 1.00 87.00 479 ASN A O 1
ATOM 3956 N N . ILE A 1 480 ? 0.420 41.152 -34.609 1.00 85.12 480 ILE A N 1
ATOM 3957 C CA . ILE A 1 480 ? -0.613 40.395 -33.882 1.00 85.12 480 ILE A CA 1
ATOM 3958 C C . ILE A 1 480 ? -1.337 41.237 -32.831 1.00 85.12 480 ILE A C 1
ATOM 3960 O O . ILE A 1 480 ? -0.772 42.106 -32.168 1.00 85.12 480 ILE A O 1
ATOM 3964 N N . THR A 1 481 ? -2.628 40.948 -32.647 1.00 83.94 481 THR A N 1
ATOM 3965 C CA . THR A 1 481 ? -3.487 41.684 -31.710 1.00 83.94 481 THR A CA 1
ATOM 3966 C C . THR A 1 481 ? -3.095 41.444 -30.245 1.00 83.94 481 THR A C 1
ATOM 3968 O O . THR A 1 481 ? -2.569 40.390 -29.876 1.00 83.94 481 THR A O 1
ATOM 3971 N N . ARG A 1 482 ? -3.409 42.415 -29.373 1.00 77.94 482 ARG A N 1
ATOM 3972 C CA . ARG A 1 482 ? -3.120 42.359 -27.924 1.00 77.94 482 ARG A CA 1
ATOM 3973 C C . ARG A 1 482 ? -3.668 41.108 -27.199 1.00 77.94 482 ARG A C 1
ATOM 3975 O O . ARG A 1 482 ? -2.946 40.560 -26.367 1.00 77.94 482 ARG A O 1
ATOM 3982 N N . PRO A 1 483 ? -4.889 40.615 -27.484 1.00 78.31 483 PRO A N 1
ATOM 3983 C CA . PRO A 1 483 ? -5.378 39.369 -26.887 1.00 78.31 483 PRO A CA 1
ATOM 3984 C C . PRO A 1 483 ? -4.586 38.136 -27.343 1.00 78.31 483 PRO A C 1
ATOM 3986 O O . PRO A 1 483 ? -4.294 37.252 -26.536 1.00 78.31 483 PRO A O 1
ATOM 3989 N N . THR A 1 484 ? -4.196 38.090 -28.621 1.00 81.44 484 THR A N 1
ATOM 3990 C CA . THR A 1 484 ? -3.448 36.966 -29.196 1.00 81.44 484 THR A CA 1
ATOM 3991 C C . THR A 1 484 ? -2.023 36.901 -28.653 1.00 81.44 484 THR A C 1
ATOM 3993 O O . THR A 1 484 ? -1.594 35.826 -28.240 1.00 81.44 484 THR A O 1
ATOM 3996 N N . ILE A 1 485 ? -1.310 38.033 -28.565 1.00 88.31 485 ILE A N 1
ATOM 3997 C CA . ILE A 1 485 ? 0.027 38.063 -27.945 1.00 88.31 485 ILE A CA 1
ATOM 3998 C C . ILE A 1 485 ? -0.039 37.627 -26.477 1.00 88.31 485 ILE A C 1
ATOM 4000 O O . ILE A 1 485 ? 0.811 36.862 -26.044 1.00 88.31 485 ILE A O 1
ATOM 4004 N N . GLY A 1 486 ? -1.080 38.016 -25.731 1.00 83.94 486 GLY A N 1
ATOM 4005 C CA . GLY A 1 486 ? -1.269 37.580 -24.345 1.00 83.94 486 GLY A CA 1
ATOM 4006 C C . GLY A 1 486 ? -1.320 36.056 -24.208 1.00 83.94 486 GLY A C 1
ATOM 4007 O O . GLY A 1 486 ? -0.544 35.490 -23.443 1.00 83.94 486 GLY A O 1
ATOM 4008 N N . LYS A 1 487 ? -2.164 35.387 -25.006 1.00 83.56 487 LYS A N 1
ATOM 4009 C CA . LYS A 1 487 ? -2.275 33.916 -25.010 1.00 83.56 487 LYS A CA 1
ATOM 4010 C C . LYS A 1 487 ? -0.966 33.235 -25.417 1.00 83.56 487 LYS A C 1
ATOM 4012 O O . LYS A 1 487 ? -0.562 32.261 -24.788 1.00 83.56 487 LYS A O 1
ATOM 4017 N N . ARG A 1 488 ? -0.290 33.761 -26.445 1.00 87.44 488 ARG A N 1
ATOM 4018 C CA . ARG A 1 488 ? 0.980 33.206 -26.937 1.00 87.44 488 ARG A CA 1
ATOM 4019 C C . ARG A 1 488 ? 2.122 33.372 -25.934 1.00 87.44 488 ARG A C 1
ATOM 4021 O O . ARG A 1 488 ? 2.893 32.442 -25.738 1.00 87.44 488 ARG A O 1
ATOM 4028 N N . MET A 1 489 ? 2.189 34.512 -25.248 1.00 88.19 489 MET A N 1
ATOM 4029 C CA . MET A 1 489 ? 3.141 34.734 -24.156 1.00 88.19 489 MET A CA 1
ATOM 4030 C C . MET A 1 489 ? 2.864 33.807 -22.978 1.00 88.19 489 MET A C 1
ATOM 4032 O O . MET A 1 489 ? 3.799 33.199 -22.477 1.00 88.19 489 MET A O 1
ATOM 4036 N N . SER A 1 490 ? 1.600 33.627 -22.582 1.00 84.06 490 SER A N 1
ATOM 4037 C CA . SER A 1 490 ? 1.239 32.673 -21.527 1.00 84.06 490 SER A CA 1
ATOM 4038 C C . SER A 1 490 ? 1.681 31.248 -21.860 1.00 84.06 490 SER A C 1
ATOM 4040 O O . SER A 1 490 ? 2.299 30.609 -21.016 1.00 84.06 490 SER A O 1
ATOM 4042 N N . PHE A 1 491 ? 1.443 30.783 -23.091 1.00 81.56 491 PHE A N 1
ATOM 4043 C CA . PHE A 1 491 ? 1.925 29.480 -23.555 1.00 81.56 491 PHE A CA 1
ATOM 4044 C C . PHE A 1 491 ? 3.456 29.383 -23.491 1.00 81.56 491 PHE A C 1
ATOM 4046 O O . PHE A 1 491 ? 3.987 28.487 -22.846 1.00 81.56 491 PHE A O 1
ATOM 4053 N N . LEU A 1 492 ? 4.178 30.343 -24.080 1.00 84.69 492 LEU A N 1
ATOM 4054 C CA . LEU A 1 492 ? 5.646 30.337 -24.101 1.00 84.69 492 LEU A CA 1
ATOM 4055 C C . LEU A 1 492 ? 6.273 30.443 -22.700 1.00 84.69 492 LEU A C 1
ATOM 4057 O O . LEU A 1 492 ? 7.356 29.902 -22.474 1.00 84.69 492 LEU A O 1
ATOM 4061 N N . THR A 1 493 ? 5.604 31.110 -21.755 1.00 87.19 493 THR A N 1
ATOM 4062 C CA . THR A 1 493 ? 6.003 31.141 -20.342 1.00 87.19 493 THR A CA 1
ATOM 4063 C C . THR A 1 493 ? 5.723 29.808 -19.646 1.00 87.19 493 THR A C 1
ATOM 4065 O O . THR A 1 493 ? 6.613 29.288 -18.982 1.00 87.19 493 THR A O 1
ATOM 4068 N N . MET A 1 494 ? 4.535 29.214 -19.824 1.00 72.12 494 MET A N 1
ATOM 4069 C CA . MET A 1 494 ? 4.195 27.896 -19.256 1.00 72.12 494 MET A CA 1
ATOM 4070 C C . MET A 1 494 ? 5.118 26.788 -19.777 1.00 72.12 494 MET A C 1
ATOM 4072 O O . MET A 1 494 ? 5.524 25.914 -19.020 1.00 72.12 494 MET A O 1
ATOM 4076 N N . SER A 1 495 ? 5.498 26.856 -21.052 1.00 75.50 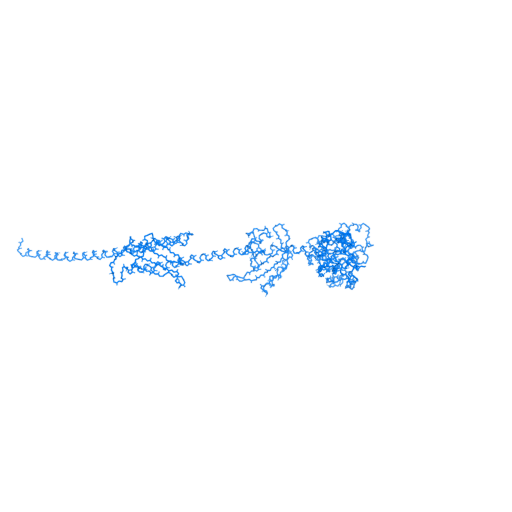495 SER A N 1
ATOM 4077 C CA . SER A 1 495 ? 6.442 25.933 -21.688 1.00 75.50 495 SER A CA 1
ATOM 4078 C C . SER A 1 495 ? 7.916 26.276 -21.417 1.00 75.50 495 SER A C 1
ATOM 4080 O O . SER A 1 495 ? 8.808 25.642 -21.979 1.00 75.50 495 SER A O 1
ATOM 4082 N N . ASN A 1 496 ? 8.185 27.260 -20.549 1.00 79.88 496 ASN A N 1
ATOM 4083 C CA . ASN A 1 496 ? 9.513 27.651 -20.077 1.00 79.88 496 ASN A CA 1
ATOM 4084 C C . ASN A 1 496 ? 10.495 28.104 -21.180 1.00 79.88 496 ASN A C 1
ATOM 4086 O O . ASN A 1 496 ? 11.705 27.927 -21.043 1.00 79.88 496 ASN A O 1
ATOM 4090 N N . TYR A 1 497 ? 10.006 28.696 -22.275 1.00 83.62 497 TYR A N 1
ATOM 4091 C CA . TYR A 1 497 ? 10.852 29.297 -23.322 1.00 83.62 497 TYR A CA 1
ATOM 4092 C C . TYR A 1 497 ? 11.200 30.763 -23.028 1.00 83.62 497 TYR A C 1
ATOM 4094 O O . TYR A 1 497 ? 12.252 31.250 -23.441 1.00 83.62 497 TYR A O 1
ATOM 4102 N N . ILE A 1 498 ? 10.332 31.474 -22.301 1.00 90.44 498 ILE A N 1
ATOM 4103 C CA . ILE A 1 498 ? 10.522 32.881 -21.927 1.00 90.44 498 ILE A CA 1
ATOM 4104 C C . ILE A 1 498 ? 10.193 33.123 -20.455 1.00 90.44 498 ILE A C 1
ATOM 4106 O O . ILE A 1 498 ? 9.315 32.481 -19.882 1.00 90.44 498 ILE A O 1
ATOM 4110 N N . ILE A 1 499 ? 10.831 34.135 -19.880 1.00 90.75 499 ILE A N 1
ATOM 4111 C CA . ILE A 1 499 ? 10.484 34.741 -18.600 1.00 90.75 499 ILE A CA 1
ATOM 4112 C C . ILE A 1 499 ? 9.904 36.124 -18.872 1.00 90.75 499 ILE A C 1
ATOM 4114 O O . ILE A 1 499 ? 10.439 36.912 -19.656 1.00 90.75 499 ILE A O 1
ATOM 4118 N N . VAL A 1 500 ? 8.803 36.430 -18.192 1.00 91.81 500 VAL A N 1
ATOM 4119 C CA . VAL A 1 500 ? 8.169 37.745 -18.234 1.00 91.81 500 VAL A CA 1
ATOM 4120 C C . VAL A 1 500 ? 8.416 38.443 -16.907 1.00 91.81 500 VAL A C 1
ATOM 4122 O O . VAL A 1 500 ? 8.031 37.942 -15.855 1.00 91.81 500 VAL A O 1
ATOM 4125 N N . SER A 1 501 ? 9.030 39.621 -16.957 1.00 90.56 501 SER A N 1
ATOM 4126 C CA . SER A 1 501 ? 9.249 40.472 -15.785 1.00 90.56 501 SER A CA 1
ATOM 4127 C C . SER A 1 501 ? 8.556 41.821 -15.957 1.00 90.56 501 SER A C 1
ATOM 4129 O O . SER A 1 501 ? 8.235 42.248 -17.069 1.00 90.56 501 SER A O 1
ATOM 4131 N N . ILE A 1 502 ? 8.271 42.494 -14.844 1.00 89.00 502 ILE A N 1
ATOM 4132 C CA . ILE A 1 502 ? 7.619 43.806 -14.852 1.00 89.00 502 ILE A CA 1
ATOM 4133 C C . ILE A 1 502 ? 8.699 44.878 -14.719 1.00 89.00 502 ILE A C 1
ATOM 4135 O O . ILE A 1 502 ? 9.430 44.910 -13.733 1.00 89.00 502 ILE A O 1
ATOM 4139 N N . LYS A 1 503 ? 8.784 45.778 -15.704 1.00 82.81 503 LYS A N 1
ATOM 4140 C CA . LYS A 1 503 ? 9.662 46.953 -15.673 1.00 82.81 503 LYS A CA 1
ATOM 4141 C C . LYS A 1 503 ? 8.802 48.213 -15.778 1.00 82.81 503 LYS A C 1
ATOM 4143 O O . LYS A 1 503 ? 8.330 48.580 -16.856 1.00 82.81 503 LYS A O 1
ATOM 4148 N N . GLY A 1 504 ? 8.558 48.861 -14.638 1.00 82.69 504 GLY A N 1
ATOM 4149 C CA . GLY A 1 504 ? 7.618 49.981 -14.538 1.00 82.69 504 GLY A CA 1
ATOM 4150 C C . GLY A 1 504 ? 6.173 49.523 -14.766 1.00 82.69 504 GLY A C 1
ATOM 4151 O O . GLY A 1 504 ? 5.690 48.641 -14.066 1.00 82.69 504 GLY A O 1
ATOM 4152 N N . ARG A 1 505 ? 5.480 50.104 -15.756 1.00 77.56 505 ARG A N 1
ATOM 4153 C CA . ARG A 1 505 ? 4.104 49.714 -16.140 1.00 77.56 505 ARG A CA 1
ATOM 4154 C C . ARG A 1 505 ? 4.041 48.645 -17.242 1.00 77.56 505 ARG A C 1
ATOM 4156 O O . ARG A 1 505 ? 2.948 48.255 -17.642 1.00 77.56 505 ARG A O 1
ATOM 4163 N N . ASN A 1 506 ? 5.188 48.175 -17.738 1.00 81.75 506 ASN A N 1
ATOM 4164 C CA . ASN A 1 506 ? 5.267 47.284 -18.895 1.00 81.75 506 ASN A CA 1
ATOM 4165 C C . ASN A 1 506 ? 5.773 45.886 -18.518 1.00 81.75 506 ASN A C 1
ATOM 4167 O O . ASN A 1 506 ? 6.674 45.739 -17.692 1.00 81.75 506 ASN A O 1
ATOM 4171 N N . LYS A 1 507 ? 5.222 44.861 -19.180 1.00 87.69 507 LYS A N 1
ATOM 4172 C CA . LYS A 1 507 ? 5.731 43.483 -19.149 1.00 87.69 507 LYS A CA 1
ATOM 4173 C C . LYS A 1 507 ? 6.817 43.331 -20.211 1.00 87.69 507 LYS A C 1
ATOM 4175 O O . LYS A 1 507 ? 6.515 43.510 -21.393 1.00 87.69 507 LYS A O 1
ATOM 4180 N N . VAL A 1 508 ? 8.042 43.029 -19.791 1.00 92.38 508 VAL A N 1
ATOM 4181 C CA . VAL A 1 508 ? 9.203 42.785 -20.660 1.00 92.38 508 VAL A CA 1
ATOM 4182 C C . VAL A 1 508 ? 9.552 41.301 -20.683 1.00 92.38 508 VAL A C 1
ATOM 4184 O O . VAL A 1 508 ? 9.325 40.594 -19.700 1.00 92.38 508 VAL A O 1
ATOM 4187 N N . VAL A 1 509 ? 10.085 40.839 -21.809 1.00 93.62 509 VAL A N 1
ATOM 4188 C CA . VAL A 1 509 ? 10.305 39.417 -22.094 1.00 93.62 509 VAL A CA 1
ATOM 4189 C C . VAL A 1 509 ? 11.790 39.114 -22.253 1.00 93.62 509 VAL A C 1
ATOM 4191 O O . VAL A 1 509 ? 12.531 39.877 -22.876 1.00 93.62 509 VAL A O 1
ATOM 4194 N N . GLU A 1 510 ? 12.213 37.985 -21.696 1.00 92.69 510 GLU A N 1
ATOM 4195 C CA . GLU A 1 510 ? 13.573 37.465 -21.801 1.00 92.69 510 GLU A CA 1
ATOM 4196 C C . GLU A 1 510 ? 13.561 35.959 -22.075 1.00 92.69 510 GLU A C 1
ATOM 4198 O O . GLU A 1 510 ? 12.698 35.251 -21.564 1.00 92.69 510 GLU A O 1
ATOM 4203 N N . LEU A 1 511 ? 14.503 35.453 -22.869 1.00 88.94 511 LEU A N 1
ATOM 4204 C CA . LEU A 1 511 ? 14.641 34.016 -23.109 1.00 88.94 511 LEU A CA 1
ATOM 4205 C C . LEU A 1 511 ? 15.295 33.302 -21.926 1.00 88.94 511 LEU A C 1
ATOM 4207 O O . LEU A 1 511 ? 16.328 33.733 -21.395 1.00 88.94 511 LEU A O 1
ATOM 4211 N N . THR A 1 512 ? 14.726 32.148 -21.592 1.00 87.81 512 THR A N 1
ATOM 4212 C CA . THR A 1 512 ? 15.347 31.143 -20.722 1.00 87.81 512 THR A CA 1
ATOM 4213 C C . THR A 1 512 ? 16.491 30.434 -21.451 1.00 87.81 512 THR A C 1
ATOM 4215 O O . THR A 1 512 ? 16.673 30.613 -22.656 1.00 87.81 512 THR A O 1
ATOM 4218 N N . ASN A 1 513 ? 17.243 29.581 -20.749 1.00 76.00 513 ASN A N 1
ATOM 4219 C CA . ASN A 1 513 ? 18.263 28.730 -21.379 1.00 76.00 513 ASN A CA 1
ATOM 4220 C C . ASN A 1 513 ? 17.646 27.848 -22.481 1.00 76.00 513 ASN A C 1
ATOM 4222 O O . ASN A 1 513 ? 18.099 27.901 -23.620 1.00 76.00 513 ASN A O 1
ATOM 4226 N N . ARG A 1 514 ? 16.508 27.197 -22.189 1.00 76.94 514 ARG A N 1
ATOM 4227 C CA . ARG A 1 514 ? 15.703 26.432 -23.160 1.00 76.94 514 ARG A CA 1
ATOM 4228 C C . ARG A 1 514 ? 15.284 27.265 -24.382 1.00 76.94 514 ARG A C 1
ATOM 4230 O O . ARG A 1 514 ? 15.250 26.759 -25.497 1.00 76.94 514 ARG A O 1
ATOM 4237 N N . GLY A 1 515 ? 14.944 28.542 -24.187 1.00 80.19 515 GLY A N 1
ATOM 4238 C CA . GLY A 1 515 ? 14.605 29.467 -25.273 1.00 80.19 515 GLY A CA 1
ATOM 4239 C C . GLY A 1 515 ? 15.787 29.856 -26.161 1.00 80.19 515 GLY A C 1
ATOM 4240 O O . GLY A 1 515 ? 15.601 30.062 -27.357 1.00 80.19 515 GLY A O 1
ATOM 4241 N N . ARG A 1 516 ? 16.995 29.952 -25.594 1.00 80.19 516 ARG A N 1
ATOM 4242 C CA . ARG A 1 516 ? 18.223 30.279 -26.339 1.00 80.19 516 ARG A CA 1
ATOM 4243 C C . ARG A 1 516 ? 18.768 29.086 -27.113 1.00 80.19 516 ARG A C 1
ATOM 4245 O O . ARG A 1 516 ? 19.238 29.280 -28.227 1.00 80.19 516 ARG A O 1
ATOM 4252 N N . GLU A 1 517 ? 18.635 27.881 -26.559 1.00 76.19 517 GLU A N 1
ATOM 4253 C CA . GLU A 1 517 ? 19.057 26.621 -27.190 1.00 76.19 517 GLU A CA 1
ATOM 4254 C C . GLU A 1 517 ? 18.428 26.397 -28.576 1.00 76.19 517 GLU A C 1
ATOM 4256 O O . GLU A 1 517 ? 19.039 25.780 -29.442 1.00 76.19 517 GLU A O 1
ATOM 4261 N N . LEU A 1 518 ? 17.244 26.970 -28.829 1.00 74.00 518 LEU A N 1
ATOM 4262 C CA . LEU A 1 518 ? 16.581 26.934 -30.138 1.00 74.00 518 LEU A CA 1
ATOM 4263 C C . LEU A 1 518 ? 17.326 27.698 -31.251 1.00 74.00 518 LEU A C 1
ATOM 4265 O O . LEU A 1 518 ? 17.015 27.500 -32.424 1.00 74.00 518 LEU A O 1
ATOM 4269 N N . PHE A 1 519 ? 18.253 28.597 -30.904 1.00 71.75 519 PHE A N 1
ATOM 4270 C CA . PHE A 1 519 ? 18.936 29.495 -31.849 1.00 71.75 519 PHE A CA 1
ATOM 4271 C C . PHE A 1 519 ? 20.463 29.461 -31.741 1.00 71.75 519 PHE A C 1
ATOM 4273 O O . PHE A 1 519 ? 21.135 30.236 -32.419 1.00 71.75 519 PHE A O 1
ATOM 4280 N N . SER A 1 520 ? 21.009 28.596 -30.888 1.00 56.06 520 SER A N 1
ATOM 4281 C CA . SER A 1 520 ? 22.447 28.422 -30.673 1.00 56.06 520 SER A CA 1
ATOM 4282 C C . SER A 1 520 ? 23.030 27.246 -31.469 1.00 56.06 520 SER A C 1
ATOM 4284 O O . SER A 1 520 ? 23.919 26.563 -30.967 1.00 56.06 520 SER A O 1
ATOM 4286 N N . ALA A 1 521 ? 22.512 27.004 -32.678 1.00 41.47 521 ALA A N 1
ATOM 4287 C CA . ALA A 1 521 ? 23.050 26.039 -33.640 1.00 41.47 521 ALA A CA 1
ATOM 4288 C C . ALA A 1 521 ? 23.940 26.736 -34.673 1.00 41.47 521 ALA A C 1
ATOM 4290 O O . ALA A 1 521 ? 23.501 27.791 -35.194 1.00 41.47 521 ALA A O 1
#

Organism: NCBI:txid1705564

InterPro domains:
  IPR000014 PAS domain [PF13426] (183-282)
  IPR000014 PAS domain [PS50112] (170-240)
  IPR000014 PAS domain [SM00091] (172-238)
  IPR000014 PAS domain [TIGR00229] (168-289)
  IPR000014 PAS domain [cd00130] (181-280)
  IPR008553 Domain of unknown function DUF835 [PF05763] (314-436)
  IPR035965 PAS domain superfamily [SSF55785] (157-281)
  IPR036388 Winged helix-like DNA-binding domain superfamily [G3DSA:1.10.10.10] (445-521)
  IPR036390 Winged helix DNA-binding domain superfamily [SSF46785] (448-519)
  IPR052155 Bacterial biofilm regulation/maintenance [PTHR44757] (91-293)

Nearest PDB structures (foldseek):
  3bwl-assembly2_D  TM=9.029E-01  e=2.154E-09  Haloarcula marismortui ATCC 43049
  3bwl-assembly2_C  TM=8.470E-01  e=2.870E-08  Haloarcula marismortui ATCC 43049
  2r78-assembly1_A  TM=8.469E-01  e=2.058E-07  Geobacter sulfurreducens PCA
  3mjq-assembly1_B  TM=8.505E-01  e=1.053E-06  Desulfitobacterium hafniense Y51
  5xgb-assembly1_A-2  TM=6.997E-01  e=1.493E-04  Pseudomonas aeruginosa PAO1

Secondary structure (DSSP, 8-state):
--HHHHHHHHHHHHHHHHHHHHHHHHHHHHHHHHHHHHHHHHHHHHHHHHHHHHHHHHTSTT--HHHHHHHHHHHGGGGSS-GGGEEEEEEETTEEEE-TT----S-EEEEEEEETTEEEEEEEEEESS----BTTBSS-HHHHHHHHHHHHHHHHHHHHHHHHHHHHHHHHHHHHHHHT-SSEEEEE-TTS-EEEE-HHHHHHHT--HHHHTT--GGGGS-GGGHHHHHHHHHHHHHHSEEEEEEEEE-TTS-EEEEEEEEEEEEETTEEEEEEEEEE-HHHHHHHHHHHHHH-SEE--TT-EEEEE-SSTHHHHHHHHHHHHTT--EEEEESS-THHHHTT--S-EEEEEB-SS-TTSBPS-HHHHHHHHHHSPTT-EEEE--THHHHHHH-HHHHHHHHHHHHHHHHHHT-EEEEEE-GGGS-HHHHHHHHTTSBPPEE----PPPHHHHHHHHHHHHHHHTT---BHHHHHHHTT--HHHHHHHHHHHHHTTSEEEEEETTEEEEEE-HHHHHTT--

Foldseek 3Di:
DPPVVVVVVVVVVVVVVVVVVVVVVVVVVVVVVVVVVVLVVVLVVQLVVLVVQLVVLLPDPPDDPLVSVLSSQQSLLSNFPHSVQKWKWKDFQNDIHIHPPDDDDPAKDKDFQDAPNDGGIMMMMGGNDDDDQDPPGRGDPVSNVSRVVVSPSVNVSVNVVVVVVVVVVVVVVCLVVQQPDPWKKFKFALFGATPFTHPNVCVVQVHDRVVRRHDDPCVFADVVCVVVSVVVSVVCVVPQKDKDWGWTQHPVGDTFIWIKIKGWDADPNGIMIMITIHGCRVVVVVLVVVLVLQAFWDFFFLAEAEDADPQCLVVLLNQLSQVVSPAEEEEEDCDDPVSNPVRHPHDYHYAHEDPPDPRHQDLDLVSVLVVLLPDAALHEYEHEECVVSCVVPNLVVVLVSLQSSSVSRNVRSYYYYYYYHPVSDDPVSVVSSPVSHDHIDTDPNPDDPVLLVLLLVVCLVQVVVVHFDFLVRSCVVSVHDPVVSVVSVVVCVVVQQWDWDDDPPTTTIHGDPNSVVVPPD

Mean predicted aligned error: 16.48 Å

Radius of gyration: 48.44 Å; Cα contacts (8 Å, |Δi|>4): 761; chains: 1; bounding box: 103×92×152 Å

pLDDT: mean 86.99, std 8.2, range [41.47, 97.56]

Sequence (521 aa):
MSKEELIQELIVQRSRITDLQKMKERLEELEGEKDVLLDNLKERVKELNCLYDISKANELPDIPLEELFQKIVEKIPLGWKYPEIACARIKLDGQEFRTINFKETKWKLDAPINYYNKNIGKLEVYYLEEKPELEEGPFLNAERKLILAIVEKLGHIIERKYSEQALKENEEKFRTLFNNASDAIFIHELDGNFIETNQIASDLLGYEKSELLNMAPSDIHPPEYLEMLNEMFEELKKRSYYCFETEVVTKDYRLISVEICSKIIKLKKKTVVISIVRDITERKLTEEKMKRQLMKFDLEAGKIYLVKEAKSLFSIEAFNDLVKVGYSGYILTRSLESEYAGQIEGKYNYLWISEKDKSSLSPDFTEIEKFLEDIPRKSFVLIDRVDYLLSKNGFNKFLSFVHHLREISYLRGITVIISADPEIFSAVEMKLIEKETADILPIEKEKLPDNMLEILRFVYSKNSIGVKPTFSDIGREINITRPTIGKRMSFLTMSNYIIVSIKGRNKVVELTNRGRELFSA